Protein AF-C7ZN90-F1 (afdb_monomer)

pLDDT: mean 80.53, std 18.6, range [27.5, 98.12]

Mean predicted aligned error: 10.36 Å

InterPro domains:
  IPR024079 Metallopeptidase, catalytic domain superfamily [G3DSA:3.40.390.10] (200-373)

Radius of gyration: 27.81 Å; Cα contacts (8 Å, |Δi|>4): 681; chains: 1; bounding box: 118×48×64 Å

Solvent-accessible surface area (backbone atoms only — not comparable to full-atom values): 22824 Å² total; per-residue (Å²): 133,88,84,87,86,90,85,80,88,86,88,82,91,78,92,75,91,74,78,86,76,74,75,81,78,73,70,76,81,73,76,74,81,70,88,58,67,72,41,42,71,39,78,65,30,61,94,41,42,73,58,52,51,50,25,52,54,47,35,44,52,22,38,49,38,29,51,58,53,52,58,55,46,27,41,46,50,56,54,86,66,63,52,66,60,26,52,52,36,32,48,52,29,34,39,33,29,37,29,30,33,46,52,64,61,59,86,40,70,59,52,68,82,44,83,68,42,31,60,56,44,50,28,46,52,48,49,38,41,41,71,70,58,46,82,82,62,90,76,49,30,54,100,57,77,31,33,40,35,44,56,67,86,68,58,41,80,38,50,28,82,32,69,23,85,86,47,74,93,67,84,44,30,38,61,76,40,78,80,36,46,54,97,91,42,71,43,45,21,28,34,37,45,97,88,39,78,49,75,32,80,57,85,79,65,74,86,52,79,56,46,97,90,25,49,57,50,61,40,47,75,68,27,33,37,40,45,16,65,69,44,71,54,58,75,64,19,64,74,48,40,74,84,72,64,73,84,87,56,71,72,42,53,62,59,77,33,64,74,12,46,31,44,46,50,36,24,38,46,36,31,53,44,38,34,47,66,63,72,48,100,83,45,53,57,29,38,80,36,66,16,26,40,91,84,34,22,42,32,30,28,36,90,86,65,54,76,48,75,32,93,59,88,74,52,71,69,60,24,63,77,66,52,41,41,81,31,61,34,56,55,56,70,26,27,29,22,25,7,65,28,31,68,42,86,80,20,44,76,67,13,16,38,88,42,23,72,26,21,24,44,29,55,31,54,48,22,52,46,44,54,52,58,87,35,31,47,62,81,43,31,30,35,62,53,84,78,61,87,63,72,53,72,66,77,77,66,77,65,67,88,73,133

Sequence (403 aa):
MRPQGLAGLIAGLLTGLGHAEDPPTTTPTQTPPPDLGIWKLDVSCAPYYTDIERAYGDVSKMVAKTVKDLEIVLEKRPGKKPIKNQKTWDRIGRAMGPMFGFVPDPNKVETFQDNYWKDLWYVYDRMNRAFQGDQTLKVGYGSRQPTILCSDDRWEWKDIDAEDPLLPGTGKKLKDRPESTSQGVQWAGAYYWDGRLWWRSGPRNIPSACTPDTMGYTKTNLDMIQLCDEILKDGKAMKGSAVLASGSLIGQKLDQWSHTLPNILFHEFSHWFGADGRGLATNRHILDQNAVDKDGRWLYRDASGTYSSHKHLLSKAERDNQGLTRVTTYKFNNILNLATNFNSKKAAQRAGPDKCLFNADSYNVFGTMMYLDDYDWSTGKAESIEKHNKPPAVPTSTATKIP

Structure (mmCIF, N/CA/C/O backbone):
data_AF-C7ZN90-F1
#
_entry.id   AF-C7ZN90-F1
#
loop_
_atom_site.group_PDB
_atom_site.id
_atom_site.type_symbol
_atom_site.label_atom_id
_atom_site.label_alt_id
_atom_site.label_comp_id
_atom_site.label_asym_id
_atom_site.label_entity_id
_atom_site.label_seq_id
_atom_site.pdbx_PDB_ins_code
_atom_site.Cartn_x
_atom_site.Cartn_y
_atom_site.Cartn_z
_atom_site.occupancy
_atom_site.B_iso_or_equiv
_atom_site.auth_seq_id
_atom_site.auth_comp_id
_atom_site.auth_asym_id
_atom_site.auth_atom_id
_atom_site.pdbx_PDB_model_num
ATOM 1 N N . MET A 1 1 ? 82.773 -7.674 29.051 1.00 36.00 1 MET A N 1
ATOM 2 C CA . MET A 1 1 ? 83.848 -7.706 28.036 1.00 36.00 1 MET A CA 1
ATOM 3 C C . MET A 1 1 ? 83.232 -8.119 26.702 1.00 36.00 1 MET A C 1
ATOM 5 O O . MET A 1 1 ? 82.585 -9.153 26.662 1.00 36.00 1 MET A O 1
ATOM 9 N N . ARG A 1 2 ? 83.357 -7.291 25.652 1.00 35.38 2 ARG A N 1
ATOM 10 C CA . ARG A 1 2 ? 83.260 -7.732 24.237 1.00 35.38 2 ARG A CA 1
ATOM 11 C C . ARG A 1 2 ? 84.525 -8.552 23.908 1.00 35.38 2 ARG A C 1
ATOM 13 O O . ARG A 1 2 ? 85.531 -8.285 24.569 1.00 35.38 2 ARG A O 1
ATOM 20 N N . PRO A 1 3 ? 84.494 -9.546 22.995 1.00 40.16 3 PRO A N 1
ATOM 21 C CA . PRO A 1 3 ? 84.435 -9.374 21.519 1.00 40.16 3 PRO A CA 1
ATOM 22 C C . PRO A 1 3 ? 83.394 -10.319 20.855 1.00 40.16 3 PRO A C 1
ATOM 24 O O . PRO A 1 3 ? 82.924 -11.241 21.506 1.00 40.16 3 PRO A O 1
ATOM 27 N N . GLN A 1 4 ? 82.786 -10.079 19.681 1.00 33.56 4 GLN A N 1
ATOM 28 C CA . GLN A 1 4 ? 83.239 -9.780 18.300 1.00 33.56 4 GLN A CA 1
ATOM 29 C C . GLN A 1 4 ? 83.879 -10.952 17.520 1.00 33.56 4 GLN A C 1
ATOM 31 O O . GLN A 1 4 ? 84.861 -11.522 17.974 1.00 33.56 4 GLN A O 1
ATOM 36 N N . GLY A 1 5 ? 83.370 -11.173 16.291 1.00 29.70 5 GLY A N 1
ATOM 37 C CA . GLY A 1 5 ? 84.050 -11.831 15.153 1.00 29.70 5 GLY A CA 1
ATOM 38 C C . GLY A 1 5 ? 83.570 -13.265 14.865 1.00 29.70 5 GLY A C 1
ATOM 39 O O . GLY A 1 5 ? 83.873 -14.137 15.660 1.00 29.70 5 GLY A O 1
ATOM 40 N N . LEU A 1 6 ? 82.729 -13.612 13.877 1.00 31.16 6 LEU A N 1
ATOM 41 C CA . LEU A 1 6 ? 82.661 -13.333 12.426 1.00 31.16 6 LEU A CA 1
ATOM 42 C C . LEU A 1 6 ? 83.537 -14.271 11.565 1.00 31.16 6 LEU A C 1
ATOM 44 O O . LEU A 1 6 ? 84.743 -14.092 11.474 1.00 31.16 6 LEU A O 1
ATOM 48 N N . ALA A 1 7 ? 82.878 -15.228 10.902 1.00 31.39 7 ALA A N 1
ATOM 49 C CA . ALA A 1 7 ? 83.253 -15.923 9.660 1.00 31.39 7 ALA A CA 1
ATOM 50 C C . ALA A 1 7 ? 81.981 -16.674 9.200 1.00 31.39 7 ALA A C 1
ATOM 52 O O . ALA A 1 7 ? 81.296 -17.245 10.038 1.00 31.39 7 ALA A O 1
ATOM 53 N N . GLY A 1 8 ? 81.515 -16.707 7.956 1.00 30.80 8 GLY A N 1
ATOM 54 C CA . GLY A 1 8 ? 82.034 -16.286 6.662 1.00 30.80 8 GLY A CA 1
ATOM 55 C C . GLY A 1 8 ? 81.419 -17.232 5.616 1.00 30.80 8 GLY A C 1
ATOM 56 O O . GLY A 1 8 ? 81.674 -18.425 5.681 1.00 30.80 8 GLY A O 1
ATOM 57 N N . LEU A 1 9 ? 80.558 -16.675 4.752 1.00 29.94 9 LEU A N 1
ATOM 58 C CA . LEU A 1 9 ? 80.056 -17.106 3.428 1.00 29.94 9 LEU A CA 1
ATOM 59 C C . LEU A 1 9 ? 80.191 -18.573 2.952 1.00 29.94 9 LEU A C 1
ATOM 61 O O . LEU A 1 9 ? 81.286 -19.114 2.913 1.00 29.94 9 LEU A O 1
ATOM 65 N N . ILE A 1 10 ? 79.123 -19.080 2.312 1.00 34.66 10 ILE A N 1
ATOM 66 C CA . ILE A 1 10 ? 79.091 -19.348 0.854 1.00 34.66 10 ILE A CA 1
ATOM 67 C C . ILE A 1 10 ? 77.640 -19.286 0.346 1.00 34.66 10 ILE A C 1
ATOM 69 O O . ILE A 1 10 ? 76.710 -19.796 0.966 1.00 34.66 10 ILE A O 1
ATOM 73 N N . ALA A 1 11 ? 77.488 -18.611 -0.792 1.00 32.16 11 ALA A N 1
ATOM 74 C CA . ALA A 1 11 ? 76.262 -18.392 -1.539 1.00 32.16 11 ALA A CA 1
ATOM 75 C C . ALA A 1 11 ? 75.914 -19.588 -2.440 1.00 32.16 11 ALA A C 1
ATOM 77 O O . ALA A 1 11 ? 76.797 -20.221 -3.015 1.00 32.16 11 ALA A O 1
ATOM 78 N N . GLY A 1 12 ? 74.616 -19.811 -2.637 1.00 29.66 12 GLY A N 1
ATOM 79 C CA . GLY A 1 12 ? 74.062 -20.609 -3.726 1.00 29.66 12 GLY A CA 1
ATOM 80 C C . GLY A 1 12 ? 72.816 -19.915 -4.265 1.00 29.66 12 GLY A C 1
ATOM 81 O O . GLY A 1 12 ? 71.725 -20.110 -3.741 1.00 29.66 12 GLY A O 1
ATOM 82 N N . LEU A 1 13 ? 73.000 -19.063 -5.277 1.00 31.91 13 LEU A N 1
ATOM 83 C CA . LEU A 1 13 ? 71.918 -18.544 -6.114 1.00 31.91 13 LEU A CA 1
ATOM 84 C C . LEU A 1 13 ? 71.396 -19.679 -7.007 1.00 31.91 13 LEU A C 1
ATOM 86 O O . LEU A 1 13 ? 72.160 -20.234 -7.793 1.00 31.91 13 LEU A O 1
ATOM 90 N N . LEU A 1 14 ? 70.091 -19.939 -6.962 1.00 34.22 14 LEU A N 1
ATOM 91 C CA . LEU A 1 14 ? 69.344 -20.537 -8.068 1.00 34.22 14 LEU A CA 1
ATOM 92 C C . LEU A 1 14 ? 68.066 -19.721 -8.256 1.00 34.22 14 LEU A C 1
ATOM 94 O O . LEU A 1 14 ? 67.132 -19.769 -7.461 1.00 34.22 14 LEU A O 1
ATOM 98 N N . THR A 1 15 ? 68.078 -18.914 -9.310 1.00 36.44 15 THR A N 1
ATOM 99 C CA . THR A 1 15 ? 66.936 -18.181 -9.848 1.00 36.44 15 THR A CA 1
ATOM 100 C C . THR A 1 15 ? 65.955 -19.160 -10.485 1.00 36.44 15 THR A C 1
ATOM 102 O O . THR A 1 15 ? 66.237 -19.711 -11.547 1.00 36.44 15 THR A O 1
ATOM 105 N N . GLY A 1 16 ? 64.797 -19.344 -9.853 1.00 32.34 16 GLY A N 1
ATOM 106 C CA . GLY A 1 16 ? 63.608 -19.935 -10.459 1.00 32.34 16 GLY A CA 1
ATOM 107 C C . GLY A 1 16 ? 62.491 -18.898 -10.484 1.00 32.34 16 GLY A C 1
ATOM 108 O O . GLY A 1 16 ? 61.897 -18.602 -9.454 1.00 32.34 16 GLY A O 1
ATOM 109 N N . LEU A 1 17 ? 62.241 -18.320 -11.659 1.00 40.56 17 LEU A N 1
ATOM 110 C CA . LEU A 1 17 ? 61.037 -17.547 -11.955 1.00 40.56 17 LEU A CA 1
ATOM 111 C C . LEU A 1 17 ? 59.835 -18.500 -11.929 1.00 40.56 17 LEU A C 1
ATOM 113 O O . LEU A 1 17 ? 59.775 -19.435 -12.723 1.00 40.56 17 LEU A O 1
ATOM 117 N N . GLY A 1 18 ? 58.884 -18.256 -11.033 1.00 32.00 18 GLY A N 1
ATOM 118 C CA . GLY A 1 18 ? 57.650 -19.027 -10.933 1.00 32.00 18 GLY A CA 1
ATOM 119 C C . GLY A 1 18 ? 56.660 -18.340 -10.003 1.00 32.00 18 GLY A C 1
ATOM 120 O O . GLY A 1 18 ? 56.734 -18.530 -8.800 1.00 32.00 18 GLY A O 1
ATOM 121 N N . HIS A 1 19 ? 55.822 -17.485 -10.596 1.00 35.00 19 HIS A N 1
ATOM 122 C CA . HIS A 1 19 ? 54.524 -16.976 -10.140 1.00 35.00 19 HIS A CA 1
ATOM 123 C C . HIS A 1 19 ? 54.226 -17.073 -8.636 1.00 35.00 19 HIS A C 1
ATOM 125 O O . HIS A 1 19 ? 53.877 -18.132 -8.123 1.00 35.00 19 HIS A O 1
ATOM 131 N N . ALA A 1 20 ? 54.274 -15.922 -7.959 1.00 36.34 20 ALA A N 1
ATOM 132 C CA . ALA A 1 20 ? 53.525 -15.737 -6.727 1.00 36.34 20 ALA A CA 1
ATOM 133 C C . ALA A 1 20 ? 52.040 -15.941 -7.059 1.00 36.34 20 ALA A C 1
ATOM 135 O O . ALA A 1 20 ? 51.454 -15.142 -7.788 1.00 36.34 20 ALA A O 1
ATOM 136 N N . GLU A 1 21 ? 51.464 -17.046 -6.594 1.00 36.34 21 GLU A N 1
ATOM 137 C CA . GLU A 1 21 ? 50.017 -17.187 -6.524 1.00 36.34 21 GLU A CA 1
ATOM 138 C C . GLU A 1 21 ? 49.516 -16.104 -5.571 1.00 36.34 21 GLU A C 1
ATOM 140 O O . GLU A 1 21 ? 49.847 -16.099 -4.380 1.00 36.34 21 GLU A O 1
ATOM 145 N N . ASP A 1 22 ? 48.766 -15.146 -6.115 1.00 39.12 22 ASP A N 1
ATOM 146 C CA . ASP A 1 22 ? 47.982 -14.229 -5.305 1.00 39.12 22 ASP A CA 1
ATOM 147 C C . ASP A 1 22 ? 47.128 -15.058 -4.330 1.00 39.12 22 ASP A C 1
ATOM 149 O O . ASP A 1 22 ? 46.544 -16.073 -4.735 1.00 39.12 22 ASP A O 1
ATOM 153 N N . PRO A 1 23 ? 47.039 -14.672 -3.043 1.00 38.41 23 PRO A N 1
ATOM 154 C CA . PRO A 1 23 ? 46.167 -15.359 -2.104 1.00 38.41 23 PRO A CA 1
ATOM 155 C C . PRO A 1 23 ? 44.752 -15.386 -2.692 1.00 38.41 23 PRO A C 1
ATOM 157 O O . PRO A 1 23 ? 44.311 -14.366 -3.235 1.00 38.41 23 PRO A O 1
ATOM 160 N N . PRO A 1 24 ? 44.034 -16.524 -2.609 1.00 38.84 24 PRO A N 1
ATOM 161 C CA . PRO A 1 24 ? 42.722 -16.650 -3.212 1.00 38.84 24 PRO A CA 1
ATOM 162 C C . PRO A 1 24 ? 41.865 -15.511 -2.685 1.00 38.84 24 PRO A C 1
ATOM 164 O O . PRO A 1 24 ? 41.624 -15.397 -1.481 1.00 38.84 24 PRO A O 1
ATOM 167 N N . THR A 1 25 ? 41.454 -14.636 -3.601 1.00 36.97 25 THR A N 1
ATOM 168 C CA . THR A 1 25 ? 40.464 -13.607 -3.333 1.00 36.97 25 THR A CA 1
ATOM 169 C C . THR A 1 25 ? 39.219 -14.371 -2.928 1.00 36.97 25 THR A C 1
ATOM 171 O O . THR A 1 25 ? 38.506 -14.909 -3.774 1.00 36.97 25 THR A O 1
ATOM 174 N N . THR A 1 26 ? 39.003 -14.516 -1.622 1.00 35.97 26 THR A N 1
ATOM 175 C CA . THR A 1 26 ? 37.774 -15.070 -1.079 1.00 35.97 26 THR A CA 1
ATOM 176 C C . THR A 1 26 ? 36.667 -14.198 -1.632 1.00 35.97 26 THR A C 1
ATOM 178 O O . THR A 1 26 ? 36.490 -13.055 -1.208 1.00 35.97 26 THR A O 1
ATOM 181 N N . THR A 1 27 ? 35.973 -14.712 -2.641 1.00 39.19 27 THR A N 1
ATOM 182 C CA . THR A 1 27 ? 34.691 -14.173 -3.056 1.00 39.19 27 THR A CA 1
ATOM 183 C C . THR A 1 27 ? 33.853 -14.148 -1.781 1.00 39.19 27 THR A C 1
ATOM 185 O O . THR A 1 27 ? 33.759 -15.196 -1.137 1.00 39.19 27 THR A O 1
ATOM 188 N N . PRO A 1 28 ? 33.337 -12.989 -1.332 1.00 44.12 28 PRO A N 1
ATOM 189 C CA . PRO A 1 28 ? 32.503 -12.963 -0.144 1.00 44.12 28 PRO A CA 1
ATOM 190 C C . PRO A 1 28 ? 31.374 -13.957 -0.385 1.00 44.12 28 PRO A C 1
ATOM 192 O O . PRO A 1 28 ? 30.669 -13.850 -1.390 1.00 44.12 28 PRO A O 1
ATOM 195 N N . THR A 1 29 ? 31.274 -14.969 0.479 1.00 45.94 29 THR A N 1
ATOM 196 C CA . THR A 1 29 ? 30.210 -15.968 0.448 1.00 45.94 29 THR A CA 1
ATOM 197 C C . THR A 1 29 ? 28.897 -15.198 0.461 1.00 45.94 29 THR A C 1
ATOM 199 O O . THR A 1 29 ? 28.524 -14.641 1.492 1.00 45.94 29 THR A O 1
ATOM 202 N N . GLN A 1 30 ? 28.256 -15.057 -0.701 1.00 58.78 30 GLN A N 1
ATOM 203 C CA . GLN A 1 30 ? 27.010 -14.314 -0.807 1.00 58.78 30 GLN A CA 1
ATOM 204 C C . GLN A 1 30 ? 25.996 -15.031 0.078 1.00 58.78 30 GLN A C 1
ATOM 206 O O . GLN A 1 30 ? 25.704 -16.207 -0.143 1.00 58.78 30 GLN A O 1
ATOM 211 N N . THR A 1 31 ? 25.501 -14.341 1.105 1.00 68.88 31 THR A N 1
ATOM 212 C CA . THR A 1 31 ? 24.372 -14.822 1.899 1.00 68.88 31 THR A CA 1
ATOM 213 C C . THR A 1 31 ? 23.250 -15.179 0.922 1.00 68.88 31 THR A C 1
ATOM 215 O O . THR A 1 31 ? 22.902 -14.330 0.094 1.00 68.88 31 THR A O 1
ATOM 218 N N . PRO A 1 32 ? 22.715 -16.412 0.947 1.00 81.62 32 PRO A N 1
ATOM 219 C CA . PRO A 1 32 ? 21.618 -16.771 0.061 1.00 81.62 32 PRO A CA 1
ATOM 220 C C . PRO A 1 32 ? 20.419 -15.846 0.325 1.00 81.62 32 PRO A C 1
ATOM 222 O O . PRO A 1 32 ? 20.231 -15.411 1.465 1.00 81.62 32 PRO A O 1
ATOM 225 N N . PRO A 1 33 ? 19.617 -15.517 -0.704 1.00 85.81 33 PRO A N 1
ATOM 226 C CA . PRO A 1 33 ? 18.422 -14.712 -0.502 1.00 85.81 33 PRO A CA 1
ATOM 227 C C . PRO A 1 33 ? 17.468 -15.410 0.483 1.00 85.81 33 PRO A C 1
ATOM 229 O O . PRO A 1 33 ? 17.307 -16.631 0.395 1.00 85.81 33 PRO A O 1
ATOM 232 N N . PRO A 1 34 ? 16.837 -14.664 1.407 1.00 88.75 34 PRO A N 1
ATOM 233 C CA . PRO A 1 34 ? 15.821 -15.199 2.304 1.00 88.75 34 PRO A CA 1
ATOM 234 C C . PRO A 1 34 ? 14.610 -15.710 1.517 1.00 88.75 34 PRO A C 1
ATOM 236 O O . PRO A 1 34 ? 14.278 -15.191 0.447 1.00 88.75 34 PRO A O 1
ATOM 239 N N . ASP A 1 35 ? 13.930 -16.712 2.072 1.00 88.38 35 ASP A N 1
ATOM 240 C CA . ASP A 1 35 ? 12.672 -17.217 1.527 1.00 88.38 35 ASP A CA 1
ATOM 241 C C . ASP A 1 35 ? 11.518 -16.287 1.930 1.00 88.38 35 ASP A C 1
ATOM 243 O O . ASP A 1 35 ? 11.095 -16.253 3.086 1.00 88.38 35 ASP A O 1
ATOM 247 N N . LEU A 1 36 ? 11.013 -15.517 0.964 1.00 89.19 36 LEU A N 1
ATOM 248 C CA . LEU A 1 36 ? 9.852 -14.638 1.125 1.00 89.19 36 LEU A CA 1
ATOM 249 C C . LEU A 1 36 ? 8.590 -15.252 0.496 1.00 89.19 36 LEU A C 1
ATOM 251 O O . LEU A 1 36 ? 7.720 -14.546 -0.025 1.00 89.19 36 LEU A O 1
ATOM 255 N N . GLY A 1 37 ? 8.495 -16.583 0.509 1.00 85.38 37 GLY A N 1
ATOM 256 C CA . GLY A 1 37 ? 7.376 -17.340 -0.032 1.00 85.38 37 GLY A CA 1
ATOM 257 C C . GLY A 1 37 ? 7.263 -17.172 -1.543 1.00 85.38 37 GLY A C 1
ATOM 258 O O . GLY A 1 37 ? 8.086 -17.659 -2.314 1.00 85.38 37 GLY A O 1
ATOM 259 N N . ILE A 1 38 ? 6.214 -16.483 -1.997 1.00 86.50 38 ILE A N 1
ATOM 260 C CA . ILE A 1 38 ? 5.982 -16.289 -3.436 1.00 86.50 38 ILE A CA 1
ATOM 261 C C . ILE A 1 38 ? 6.964 -15.292 -4.070 1.00 86.50 38 ILE A C 1
ATOM 263 O O . ILE A 1 38 ? 7.120 -15.292 -5.292 1.00 86.50 38 ILE A O 1
ATOM 267 N N . TRP A 1 39 ? 7.605 -14.439 -3.264 1.00 90.56 39 TRP A N 1
ATOM 268 C CA . TRP A 1 39 ? 8.455 -13.352 -3.739 1.00 90.56 39 TRP A CA 1
ATOM 269 C C . TRP A 1 39 ? 9.902 -13.800 -3.916 1.00 90.56 39 TRP A C 1
ATOM 271 O O . TRP A 1 39 ? 10.550 -14.266 -2.984 1.00 90.56 39 TRP A O 1
ATOM 281 N N . LYS A 1 40 ? 10.439 -13.571 -5.113 1.00 92.31 40 LYS A N 1
ATOM 282 C CA . LYS A 1 40 ? 11.878 -13.617 -5.377 1.00 92.31 40 LYS A CA 1
ATOM 283 C C . LYS A 1 40 ? 12.507 -12.280 -4.976 1.00 92.31 40 LYS A C 1
ATOM 285 O O . LYS A 1 40 ? 11.947 -11.227 -5.280 1.00 92.31 40 LYS A O 1
ATOM 290 N N . LEU A 1 41 ? 13.688 -12.305 -4.364 1.00 93.94 41 LEU A N 1
ATOM 291 C CA . LEU A 1 41 ? 14.550 -11.124 -4.269 1.00 93.94 41 LEU A CA 1
ATOM 292 C C . LEU A 1 41 ? 15.557 -11.138 -5.419 1.00 93.94 41 LEU A C 1
ATOM 294 O O . LEU A 1 41 ? 16.223 -12.149 -5.648 1.00 93.94 41 LEU A O 1
ATOM 298 N N . ASP A 1 42 ? 15.660 -10.035 -6.161 1.00 92.94 42 ASP A N 1
ATOM 299 C CA . ASP A 1 42 ? 16.756 -9.863 -7.117 1.00 92.94 42 ASP A CA 1
ATOM 300 C C . ASP A 1 42 ? 18.093 -9.709 -6.377 1.00 92.94 42 ASP A C 1
ATOM 302 O O . ASP A 1 42 ? 18.154 -9.235 -5.243 1.00 92.9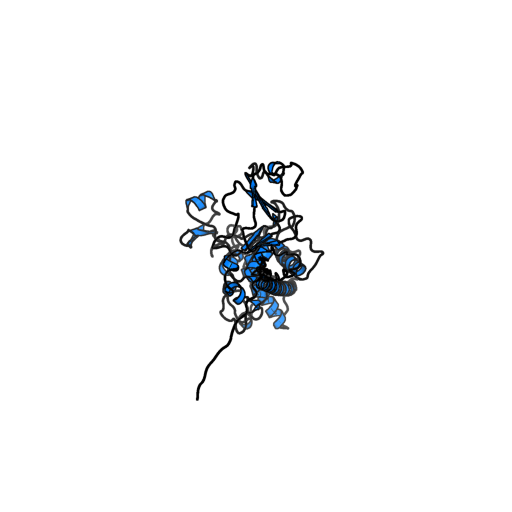4 42 ASP A O 1
ATOM 306 N N . VAL A 1 43 ? 19.188 -10.066 -7.051 1.00 90.81 43 VAL A N 1
ATOM 307 C CA . VAL A 1 43 ? 20.551 -9.943 -6.512 1.00 90.81 43 VAL A CA 1
ATOM 308 C C . VAL A 1 43 ? 20.917 -8.504 -6.122 1.00 90.81 43 VAL A C 1
ATOM 310 O O . VAL A 1 43 ? 21.735 -8.314 -5.225 1.00 90.81 43 VAL A O 1
ATOM 313 N N . SER A 1 44 ? 20.282 -7.484 -6.718 1.00 90.44 44 SER A N 1
ATOM 314 C CA . SER A 1 44 ? 20.430 -6.085 -6.280 1.00 90.44 44 SER A CA 1
ATOM 315 C C . SER A 1 44 ? 20.032 -5.859 -4.820 1.00 90.44 44 SER A C 1
ATOM 317 O O . SER A 1 44 ? 20.508 -4.917 -4.195 1.00 90.44 44 SER A O 1
ATOM 319 N N . CYS A 1 45 ? 19.200 -6.729 -4.247 1.00 91.81 45 CYS A N 1
ATOM 320 C CA . CYS A 1 45 ? 18.780 -6.652 -2.855 1.00 91.81 45 CYS A CA 1
ATOM 321 C C . CYS A 1 45 ? 19.763 -7.301 -1.871 1.00 91.81 45 CYS A C 1
ATOM 323 O O . CYS A 1 45 ? 19.524 -7.222 -0.669 1.00 91.81 45 CYS A O 1
ATOM 325 N N . ALA A 1 46 ? 20.861 -7.916 -2.334 1.00 91.69 46 ALA A N 1
ATOM 326 C CA . ALA A 1 46 ? 21.800 -8.645 -1.476 1.00 91.69 46 ALA A CA 1
ATOM 327 C C . ALA A 1 46 ? 22.318 -7.856 -0.255 1.00 91.69 46 ALA A C 1
ATOM 329 O O . ALA A 1 46 ? 22.356 -8.434 0.833 1.00 91.69 46 ALA A O 1
ATOM 330 N N . PRO A 1 47 ? 22.641 -6.550 -0.357 1.00 89.75 47 PRO A N 1
ATOM 331 C CA . PRO A 1 47 ? 23.047 -5.759 0.809 1.00 89.75 47 PRO A CA 1
ATOM 332 C C . PRO A 1 47 ? 21.945 -5.580 1.866 1.00 89.75 47 PRO A C 1
ATOM 334 O O . PRO A 1 47 ? 22.245 -5.236 3.006 1.00 89.75 47 PRO A O 1
ATOM 337 N N . TYR A 1 48 ? 20.684 -5.810 1.496 1.00 89.69 48 TYR A N 1
ATOM 338 C CA . TYR A 1 48 ? 19.492 -5.481 2.279 1.00 89.69 48 TYR A CA 1
ATOM 339 C C . TYR A 1 48 ? 18.668 -6.710 2.678 1.00 89.69 48 TYR A C 1
ATOM 341 O O . TYR A 1 48 ? 17.595 -6.555 3.255 1.00 89.69 48 TYR A O 1
ATOM 349 N N . TYR A 1 49 ? 19.132 -7.932 2.390 1.00 90.94 49 TYR A N 1
ATOM 350 C CA . TYR A 1 49 ? 18.370 -9.165 2.630 1.00 90.94 49 TYR A CA 1
ATOM 351 C C . TYR A 1 49 ? 17.818 -9.275 4.055 1.00 90.94 49 TYR A C 1
ATOM 353 O O . TYR A 1 49 ? 16.622 -9.496 4.217 1.00 90.94 49 TYR A O 1
ATOM 361 N N . THR A 1 50 ? 18.646 -9.043 5.076 1.00 89.06 50 THR A N 1
ATOM 362 C CA . THR A 1 50 ? 18.219 -9.100 6.485 1.00 89.06 50 THR A CA 1
ATOM 363 C C . THR A 1 50 ? 17.133 -8.073 6.810 1.00 89.06 50 THR A C 1
ATOM 365 O O . THR A 1 50 ? 16.207 -8.350 7.575 1.00 89.06 50 THR A O 1
ATOM 368 N N . ASP A 1 51 ? 17.241 -6.871 6.244 1.00 89.19 51 ASP A N 1
ATOM 369 C CA . ASP A 1 51 ? 16.288 -5.794 6.497 1.00 89.19 51 ASP A CA 1
ATOM 370 C C . ASP A 1 51 ? 14.959 -6.058 5.787 1.00 89.19 51 ASP A C 1
ATOM 372 O O . ASP A 1 51 ? 13.896 -5.917 6.392 1.00 89.19 51 ASP A O 1
ATOM 376 N N . ILE A 1 52 ? 15.008 -6.524 4.538 1.00 92.31 52 ILE A N 1
ATOM 377 C CA . ILE A 1 52 ? 13.819 -6.891 3.767 1.00 92.31 52 ILE A CA 1
ATOM 378 C C . ILE A 1 52 ? 13.119 -8.101 4.392 1.00 92.31 52 ILE A C 1
ATOM 380 O O . ILE A 1 52 ? 11.900 -8.073 4.535 1.00 92.31 52 ILE A O 1
ATOM 384 N N . GLU A 1 53 ? 13.855 -9.129 4.825 1.00 92.81 53 GLU A N 1
ATOM 385 C CA . GLU A 1 53 ? 13.293 -10.294 5.523 1.00 92.81 53 GLU A CA 1
ATOM 386 C C . GLU A 1 53 ? 12.566 -9.879 6.804 1.00 92.81 53 GLU A C 1
ATOM 388 O O . GLU A 1 53 ? 11.417 -10.266 7.038 1.00 92.81 53 GLU A O 1
ATOM 393 N N . ARG A 1 54 ? 13.196 -9.023 7.617 1.00 91.62 54 ARG A N 1
ATOM 394 C CA . ARG A 1 54 ? 12.558 -8.489 8.823 1.00 91.62 54 ARG A CA 1
ATOM 395 C C . ARG A 1 54 ? 11.314 -7.678 8.482 1.00 91.62 54 ARG A C 1
ATOM 397 O O . ARG A 1 54 ? 10.284 -7.865 9.124 1.00 91.62 54 ARG A O 1
ATOM 404 N N . ALA A 1 55 ? 11.402 -6.784 7.501 1.00 93.19 55 ALA A N 1
ATOM 405 C CA . ALA A 1 55 ? 10.284 -5.938 7.119 1.00 93.19 55 ALA A CA 1
ATOM 406 C C . ALA A 1 55 ? 9.112 -6.763 6.576 1.00 93.19 55 ALA A C 1
ATOM 408 O O . ALA A 1 55 ? 7.973 -6.534 6.970 1.00 93.19 55 ALA A O 1
ATOM 409 N N . TYR A 1 56 ? 9.392 -7.781 5.765 1.00 94.69 56 TYR A N 1
ATOM 410 C CA . TYR A 1 56 ? 8.409 -8.758 5.313 1.00 94.69 56 TYR A CA 1
ATOM 411 C C . TYR A 1 56 ? 7.746 -9.487 6.491 1.00 94.69 56 TYR A C 1
ATOM 413 O O . TYR A 1 56 ? 6.519 -9.569 6.563 1.00 94.69 56 TYR A O 1
ATOM 421 N N . GLY A 1 57 ? 8.538 -9.954 7.463 1.00 94.69 57 GLY A N 1
ATOM 422 C CA . GLY A 1 57 ? 8.029 -10.585 8.682 1.00 94.69 57 GLY A CA 1
ATOM 423 C C . GLY A 1 57 ? 7.147 -9.656 9.526 1.00 94.69 57 GLY A C 1
ATOM 424 O O . GLY A 1 57 ? 6.126 -10.085 10.064 1.00 94.69 57 GLY A O 1
ATOM 425 N N . ASP A 1 58 ? 7.496 -8.375 9.619 1.00 95.38 58 ASP A N 1
ATOM 426 C CA . ASP A 1 58 ? 6.691 -7.368 10.313 1.00 95.38 58 ASP A CA 1
ATOM 427 C C . ASP A 1 58 ? 5.368 -7.097 9.584 1.00 95.38 58 ASP A C 1
ATOM 429 O O . ASP A 1 58 ? 4.312 -7.070 10.221 1.00 95.38 58 ASP A O 1
ATOM 433 N N . VAL A 1 59 ? 5.390 -6.989 8.251 1.00 96.56 59 VAL A N 1
ATOM 434 C CA . VAL A 1 59 ? 4.168 -6.869 7.441 1.00 96.56 59 VAL A CA 1
ATOM 435 C C . VAL A 1 59 ? 3.271 -8.090 7.605 1.00 96.56 59 VAL A C 1
ATOM 437 O O . VAL A 1 59 ? 2.067 -7.937 7.815 1.00 96.56 59 VAL A O 1
ATOM 440 N N . SER A 1 60 ? 3.848 -9.292 7.607 1.00 96.69 60 SER A N 1
ATOM 441 C CA . SER A 1 60 ? 3.115 -10.535 7.850 1.00 96.69 60 SER A CA 1
ATOM 442 C C . SER A 1 60 ? 2.368 -10.517 9.187 1.00 96.69 60 SER A C 1
ATOM 444 O O . SER A 1 60 ? 1.170 -10.803 9.232 1.00 96.69 60 SER A O 1
ATOM 446 N N . LYS A 1 61 ? 3.014 -10.070 10.274 1.00 96.69 61 LYS A N 1
ATOM 447 C CA . LYS A 1 61 ? 2.359 -9.928 11.586 1.00 96.69 61 LYS A CA 1
ATOM 448 C C . LYS A 1 61 ? 1.221 -8.907 11.564 1.00 96.69 61 LYS A C 1
ATOM 450 O O . LYS A 1 61 ? 0.154 -9.180 12.119 1.00 96.69 61 LYS A O 1
ATOM 455 N N . MET A 1 62 ? 1.432 -7.747 10.936 1.00 97.81 62 MET A N 1
ATOM 456 C CA . MET A 1 62 ? 0.402 -6.708 10.834 1.00 97.81 62 MET A CA 1
ATOM 457 C C . MET A 1 62 ? -0.814 -7.205 10.041 1.00 97.81 62 MET A C 1
ATOM 459 O O . MET A 1 62 ? -1.950 -7.047 10.491 1.00 97.81 62 MET A O 1
ATOM 463 N N . VAL A 1 63 ? -0.594 -7.876 8.908 1.00 98.12 63 VAL A N 1
ATOM 464 C CA . VAL A 1 63 ? -1.664 -8.472 8.094 1.00 98.12 63 VAL A CA 1
ATOM 465 C C . VAL A 1 63 ? -2.399 -9.574 8.856 1.00 98.12 63 VAL A C 1
ATOM 467 O O . VAL A 1 63 ? -3.627 -9.542 8.925 1.00 98.12 63 VAL A O 1
ATOM 470 N N . ALA A 1 64 ? -1.685 -10.506 9.491 1.00 97.44 64 ALA A N 1
ATOM 471 C CA . ALA A 1 64 ? -2.302 -11.595 10.246 1.00 97.44 64 ALA A CA 1
ATOM 472 C C . ALA A 1 64 ? -3.169 -11.078 11.404 1.00 97.44 64 ALA A C 1
ATOM 474 O O . ALA A 1 64 ? -4.254 -11.604 11.661 1.00 97.44 64 ALA A O 1
ATOM 475 N N . LYS A 1 65 ? -2.717 -10.026 12.099 1.00 97.06 65 LYS A N 1
ATOM 476 C CA . LYS A 1 65 ? -3.516 -9.363 13.134 1.00 97.06 65 LYS A CA 1
ATOM 477 C C . LYS A 1 65 ? -4.741 -8.665 12.547 1.00 97.06 65 LYS A C 1
ATOM 479 O O . LYS A 1 65 ? -5.827 -8.779 13.104 1.00 97.06 65 LYS A O 1
ATOM 484 N N . THR A 1 66 ? -4.578 -7.996 11.410 1.00 97.94 66 THR A N 1
ATOM 485 C CA . THR A 1 66 ? -5.672 -7.307 10.717 1.00 97.94 66 THR A CA 1
ATOM 486 C C . THR A 1 66 ? -6.772 -8.267 10.288 1.00 97.94 66 THR A C 1
ATOM 488 O O . THR A 1 66 ? -7.938 -7.988 10.530 1.00 97.94 66 THR A O 1
ATOM 491 N N . VAL A 1 67 ? -6.416 -9.417 9.712 1.00 96.94 67 VAL A N 1
ATOM 492 C CA . VAL A 1 67 ? -7.379 -10.460 9.328 1.00 96.94 67 VAL A CA 1
ATOM 493 C C . VAL A 1 67 ? -8.184 -10.934 10.539 1.00 96.94 67 VAL A C 1
ATOM 495 O O . VAL A 1 67 ? -9.410 -10.900 10.496 1.00 96.94 67 VAL A O 1
ATOM 498 N N . LYS A 1 68 ? -7.511 -11.268 11.649 1.00 96.12 68 LYS A N 1
ATOM 499 C CA . LYS A 1 68 ? -8.178 -11.674 12.900 1.00 96.12 68 LYS A CA 1
ATOM 500 C C . LYS A 1 68 ? -9.111 -10.592 13.447 1.00 96.12 68 LYS A C 1
ATOM 502 O O . LYS A 1 68 ? -10.194 -10.895 13.932 1.00 96.12 68 LYS A O 1
ATOM 507 N N . ASP A 1 69 ? -8.694 -9.330 13.389 1.00 96.06 69 ASP A N 1
ATOM 508 C CA . ASP A 1 69 ? -9.520 -8.210 13.840 1.00 96.06 69 ASP A CA 1
ATOM 509 C C . ASP A 1 69 ? -10.738 -8.003 12.931 1.00 96.06 69 ASP A C 1
ATOM 511 O O . ASP A 1 69 ? -11.839 -7.770 13.425 1.00 96.06 69 ASP A O 1
ATOM 515 N N . LEU A 1 70 ? -10.574 -8.126 11.612 1.00 94.88 70 LEU A N 1
ATOM 516 C CA . LEU A 1 70 ? -11.685 -8.024 10.669 1.00 94.88 70 LEU A CA 1
ATOM 517 C C . LEU A 1 70 ? -12.716 -9.135 10.893 1.00 94.88 70 LEU A C 1
ATOM 519 O O . LEU A 1 70 ? -13.906 -8.841 10.884 1.00 94.88 70 LEU A O 1
ATOM 523 N N . GLU A 1 71 ? -12.293 -10.365 11.195 1.00 93.31 71 GLU A N 1
ATOM 524 C CA . GLU A 1 71 ? -13.205 -11.461 11.562 1.00 93.31 71 GLU A CA 1
ATOM 525 C C . GLU A 1 71 ? -14.089 -11.116 12.775 1.00 93.31 71 GLU A C 1
ATOM 527 O O . GLU A 1 71 ? -15.272 -11.450 12.792 1.00 93.31 71 GLU A O 1
ATOM 532 N N . ILE A 1 72 ? -13.562 -10.380 13.763 1.00 93.50 72 ILE A N 1
ATOM 533 C CA . ILE A 1 72 ? -14.330 -9.954 14.947 1.00 93.50 72 ILE A CA 1
ATOM 534 C C . ILE A 1 72 ? -15.471 -9.004 14.572 1.00 93.50 72 ILE A C 1
ATOM 536 O O . ILE A 1 72 ? -16.541 -9.067 15.178 1.00 93.50 72 ILE A O 1
ATOM 540 N N . VAL A 1 73 ? -15.240 -8.088 13.629 1.00 91.50 73 VAL A N 1
ATOM 541 C CA . VAL A 1 73 ? -16.226 -7.059 13.256 1.00 91.50 73 VAL A CA 1
ATOM 542 C C . VAL A 1 73 ? -17.196 -7.483 12.160 1.00 91.50 73 VAL A C 1
ATOM 544 O O . VAL A 1 73 ? -18.136 -6.742 11.880 1.00 91.50 73 VAL A O 1
ATOM 547 N N . LEU A 1 74 ? -17.019 -8.674 11.588 1.00 87.94 74 LEU A N 1
ATOM 548 C CA . LEU A 1 74 ? -18.068 -9.316 10.794 1.00 87.94 74 LEU A CA 1
ATOM 549 C C . LEU A 1 74 ? -19.197 -9.821 11.667 1.00 87.94 74 LEU A C 1
ATOM 551 O O . LEU A 1 74 ? -20.361 -9.788 11.279 1.00 87.94 74 LEU A O 1
ATOM 555 N N . GLU A 1 75 ? -18.850 -10.302 12.855 1.00 89.00 75 GLU A N 1
ATOM 556 C CA . GLU A 1 75 ? -19.846 -10.687 13.826 1.00 89.00 75 GLU A CA 1
ATOM 557 C C . GLU A 1 75 ? -20.584 -9.455 14.335 1.00 89.00 75 GLU A C 1
ATOM 559 O O . GLU A 1 75 ? -20.059 -8.334 14.422 1.00 89.00 75 GLU A O 1
ATOM 564 N N . LYS A 1 76 ? -21.829 -9.687 14.743 1.00 87.62 76 LYS A N 1
ATOM 565 C CA . LYS A 1 76 ? -22.633 -8.647 15.368 1.00 87.62 76 LYS A CA 1
ATOM 566 C C . LYS A 1 76 ? -21.896 -8.077 16.578 1.00 87.62 76 LYS A C 1
ATOM 568 O O . LYS A 1 76 ? -21.384 -8.823 17.417 1.00 87.62 76 LYS A O 1
ATOM 573 N N . ARG A 1 77 ? -21.949 -6.749 16.730 1.00 90.38 77 ARG A N 1
ATOM 574 C CA . ARG A 1 77 ? -21.374 -6.053 17.884 1.00 90.38 77 ARG A CA 1
ATOM 575 C C . ARG A 1 77 ? -21.800 -6.721 19.197 1.00 90.38 77 ARG A C 1
ATOM 577 O O . ARG A 1 77 ? -23.000 -6.764 19.499 1.00 90.38 77 ARG A O 1
ATOM 584 N N . PRO A 1 78 ? -20.842 -7.167 20.029 1.00 88.50 78 PRO A N 1
ATOM 585 C CA . PRO A 1 78 ? -21.157 -7.758 21.317 1.00 88.50 78 PRO A CA 1
ATOM 586 C C . PRO A 1 78 ? -21.969 -6.814 22.212 1.00 88.50 78 PRO A C 1
ATOM 588 O O . PRO A 1 78 ? -21.801 -5.584 22.216 1.00 88.50 78 PRO A O 1
ATOM 591 N N . GLY A 1 79 ? -22.844 -7.409 23.027 1.00 82.31 79 GLY A N 1
ATOM 592 C CA . GLY A 1 79 ? -23.566 -6.701 24.081 1.00 82.31 79 GLY A CA 1
ATOM 593 C C . GLY A 1 79 ? -22.622 -6.078 25.120 1.00 82.31 79 GLY A C 1
ATOM 594 O O . GLY A 1 79 ? -21.403 -6.188 25.043 1.00 82.31 79 GLY A O 1
ATOM 595 N N . LYS A 1 80 ? -23.174 -5.419 26.145 1.00 75.75 80 LYS A N 1
ATOM 596 C CA . LYS A 1 80 ? -22.376 -4.718 27.179 1.00 75.75 80 LYS A CA 1
ATOM 597 C C . LYS A 1 80 ? -21.447 -5.630 28.001 1.00 75.75 80 LYS A C 1
ATOM 599 O O . LYS A 1 80 ? -20.636 -5.127 28.772 1.00 75.75 80 LYS A O 1
ATOM 604 N N . LYS A 1 81 ? -21.577 -6.956 27.888 1.00 74.12 81 LYS A N 1
ATOM 605 C CA . LYS A 1 81 ? -20.727 -7.941 28.563 1.00 74.12 81 LYS A CA 1
ATOM 606 C C . LYS A 1 81 ? -20.358 -9.077 27.593 1.00 74.12 81 LYS A C 1
A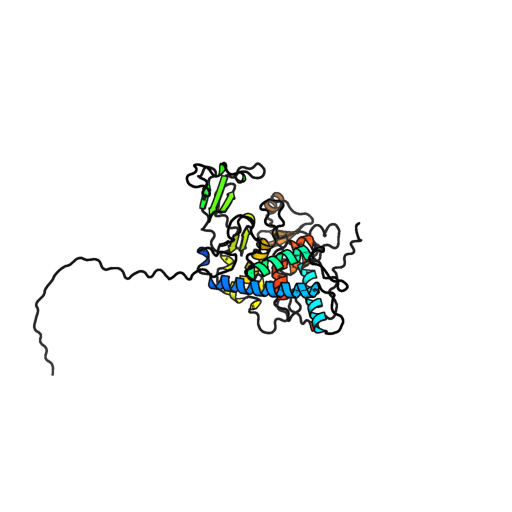TOM 608 O O . LYS A 1 81 ? -21.255 -9.545 26.896 1.00 74.12 81 LYS A O 1
ATOM 613 N N . PRO A 1 82 ? -19.097 -9.551 27.595 1.00 76.75 82 PRO A N 1
ATOM 614 C CA . PRO A 1 82 ? -17.941 -8.955 28.272 1.00 76.75 82 PRO A CA 1
ATOM 615 C C . PRO A 1 82 ? -17.516 -7.632 27.607 1.00 76.75 82 PRO A C 1
ATOM 617 O O . PRO A 1 82 ? -17.437 -7.534 26.385 1.00 76.75 82 PRO A O 1
ATOM 620 N N . ILE A 1 83 ? -17.211 -6.615 28.426 1.00 79.56 83 ILE A N 1
ATOM 621 C CA . ILE A 1 83 ? -16.857 -5.255 27.963 1.00 79.56 83 ILE A CA 1
ATOM 622 C C . ILE A 1 83 ? -15.652 -5.283 27.013 1.00 79.56 83 ILE A C 1
ATOM 624 O O . ILE A 1 83 ? -15.612 -4.514 26.059 1.00 79.56 83 ILE A O 1
ATOM 628 N N . LYS A 1 84 ? -14.693 -6.190 27.244 1.00 85.19 84 LYS A N 1
ATOM 629 C CA . LYS A 1 84 ? -13.499 -6.347 26.403 1.00 85.19 84 LYS A CA 1
ATOM 630 C C . LYS A 1 84 ? -13.863 -6.597 24.936 1.00 85.19 84 LYS A C 1
ATOM 632 O O . LYS A 1 84 ? -13.390 -5.868 24.078 1.00 85.19 84 LYS A O 1
ATOM 637 N N . ASN A 1 85 ? -14.759 -7.547 24.660 1.00 86.75 85 ASN A N 1
ATOM 638 C CA . ASN A 1 85 ? -15.147 -7.889 23.287 1.00 86.75 85 ASN A CA 1
ATOM 639 C C . ASN A 1 85 ? -15.858 -6.716 22.604 1.00 86.75 85 ASN A C 1
ATOM 641 O O . ASN A 1 85 ? -15.603 -6.425 21.441 1.00 86.75 85 ASN A O 1
ATOM 645 N N . GLN A 1 86 ? -16.708 -6.006 23.350 1.00 88.56 86 GLN A N 1
ATOM 646 C CA . GLN A 1 86 ? -17.369 -4.803 22.856 1.00 88.56 86 GLN A CA 1
ATOM 647 C C . GLN A 1 86 ? -16.365 -3.686 22.531 1.00 88.56 86 GLN A C 1
ATOM 649 O O . GLN A 1 86 ? -16.456 -3.089 21.466 1.00 88.56 86 GLN A O 1
ATOM 654 N N . LYS A 1 87 ? -15.390 -3.430 23.412 1.00 90.19 87 LYS A N 1
ATOM 655 C CA . LYS A 1 87 ? -14.338 -2.425 23.193 1.00 90.19 87 LYS A CA 1
ATOM 656 C C . LYS A 1 87 ? -13.450 -2.765 22.001 1.00 90.19 87 LYS A C 1
ATOM 658 O O . LYS A 1 87 ? -13.124 -1.869 21.231 1.00 90.19 87 LYS A O 1
ATOM 663 N N . THR A 1 88 ? -13.083 -4.036 21.837 1.00 92.44 88 THR A N 1
ATOM 664 C CA . THR A 1 88 ? -12.320 -4.501 20.673 1.00 92.44 88 THR A CA 1
ATOM 665 C C . THR A 1 88 ? -13.102 -4.254 19.387 1.00 92.44 88 THR A C 1
ATOM 667 O O . THR A 1 88 ? -12.572 -3.609 18.486 1.00 92.44 88 THR A O 1
ATOM 670 N N . TRP A 1 89 ? -14.370 -4.675 19.336 1.00 93.88 89 TRP A N 1
ATOM 671 C CA . TRP A 1 89 ? -15.250 -4.430 18.191 1.00 93.88 89 TRP A CA 1
ATOM 672 C C . TRP A 1 89 ? -15.369 -2.929 17.885 1.00 93.88 89 TRP A C 1
ATOM 674 O O . TRP A 1 89 ? -15.180 -2.501 16.750 1.00 93.88 89 TRP A O 1
ATOM 684 N N . ASP A 1 90 ? -15.602 -2.107 18.914 1.00 92.62 90 ASP A N 1
ATOM 685 C CA . ASP A 1 90 ? -15.745 -0.658 18.773 1.00 92.62 90 ASP A CA 1
ATOM 686 C C . ASP A 1 90 ? -14.465 0.021 18.271 1.00 92.62 90 ASP A C 1
ATOM 688 O O . ASP A 1 90 ? -14.540 0.898 17.415 1.00 92.62 90 ASP A O 1
ATOM 692 N N . ARG A 1 91 ? -13.293 -0.375 18.780 1.00 94.75 91 ARG A N 1
ATOM 693 C CA . ARG A 1 91 ? -11.991 0.147 18.335 1.00 94.75 91 ARG A CA 1
ATOM 694 C C . ARG A 1 91 ? -11.781 -0.127 16.847 1.00 94.75 91 ARG A C 1
ATOM 696 O O . ARG A 1 91 ? -11.417 0.782 16.107 1.00 94.75 91 ARG A O 1
ATOM 703 N N . ILE A 1 92 ? -12.040 -1.360 16.413 1.00 95.25 92 ILE A N 1
ATOM 704 C CA . ILE A 1 92 ? -11.870 -1.769 15.014 1.00 95.25 92 ILE A CA 1
ATOM 705 C C . ILE A 1 92 ? -12.858 -1.002 14.129 1.00 95.25 92 ILE A C 1
ATOM 707 O O . ILE A 1 92 ? -12.446 -0.343 13.177 1.00 95.25 92 ILE A O 1
ATOM 711 N N . GLY A 1 93 ? -14.146 -0.979 14.493 1.00 93.12 93 GLY A N 1
ATOM 712 C CA . GLY A 1 93 ? -15.162 -0.234 13.748 1.00 93.12 93 GLY A CA 1
ATOM 713 C C . GLY A 1 93 ? -14.875 1.272 13.668 1.00 93.12 93 GLY A C 1
ATOM 714 O O . GLY A 1 93 ? -15.065 1.878 12.614 1.00 93.12 93 GLY A O 1
ATOM 715 N N . ARG A 1 94 ? -14.351 1.887 14.741 1.00 93.31 94 ARG A N 1
ATOM 716 C CA . ARG A 1 94 ? -13.917 3.297 14.736 1.00 93.31 94 ARG A CA 1
ATOM 717 C C . ARG A 1 94 ? -12.700 3.546 13.854 1.00 93.31 94 ARG A C 1
ATOM 719 O O . ARG A 1 94 ? -12.598 4.643 13.321 1.00 93.31 94 ARG A O 1
ATOM 726 N N . ALA A 1 95 ? -11.800 2.578 13.693 1.00 94.75 95 ALA A N 1
ATOM 727 C CA . ALA A 1 95 ? -10.660 2.679 12.782 1.00 94.75 95 ALA A CA 1
ATOM 728 C C . ALA A 1 95 ? -11.070 2.521 11.306 1.00 94.75 95 ALA A C 1
ATOM 730 O O . ALA A 1 95 ? -10.478 3.154 10.434 1.00 94.75 95 ALA A O 1
ATOM 731 N N . MET A 1 96 ? -12.114 1.739 11.012 1.00 93.81 96 MET A N 1
ATOM 732 C CA . MET A 1 96 ? -12.597 1.550 9.637 1.00 93.81 96 MET A CA 1
ATOM 733 C C . MET A 1 96 ? -13.170 2.830 9.021 1.00 93.81 96 MET A C 1
ATOM 735 O O . MET A 1 96 ? -12.870 3.142 7.871 1.00 93.81 96 MET A O 1
ATOM 739 N N . GLY A 1 97 ? -13.928 3.613 9.793 1.00 90.69 97 GLY A N 1
ATOM 740 C CA . GLY A 1 97 ? -14.515 4.877 9.337 1.00 90.69 97 GLY A CA 1
ATOM 741 C C . GLY A 1 97 ? -13.508 5.852 8.701 1.00 90.69 97 GLY A C 1
ATOM 742 O O . GLY A 1 97 ? -13.698 6.229 7.547 1.00 90.69 97 GLY A O 1
ATOM 743 N N . PRO A 1 98 ? -12.431 6.261 9.393 1.00 91.31 98 PRO A N 1
ATOM 744 C CA . PRO A 1 98 ? -11.437 7.181 8.852 1.00 91.31 98 PRO A CA 1
ATOM 745 C C . PRO A 1 98 ? -10.546 6.565 7.767 1.00 91.31 98 PRO A C 1
ATOM 747 O O . PRO A 1 98 ? -9.995 7.321 6.977 1.00 91.31 98 PRO A O 1
ATOM 750 N N . MET A 1 99 ? -10.386 5.236 7.707 1.00 94.94 99 MET A N 1
ATOM 751 C CA . MET A 1 99 ? -9.513 4.577 6.720 1.00 94.94 99 MET A CA 1
ATOM 752 C C . MET A 1 99 ? -10.228 4.229 5.417 1.00 94.94 99 MET A C 1
ATOM 754 O O . MET A 1 99 ? -9.646 4.362 4.338 1.00 94.94 99 MET A O 1
ATOM 758 N N . PHE A 1 100 ? -11.490 3.812 5.522 1.00 93.12 100 PHE A N 1
ATOM 759 C CA . PHE A 1 100 ? -12.272 3.273 4.416 1.00 93.12 100 PHE A CA 1
ATOM 760 C C . PHE A 1 100 ? -13.608 3.979 4.190 1.00 93.12 100 PHE A C 1
ATOM 762 O O . PHE A 1 100 ? -14.310 3.632 3.255 1.00 93.12 100 PHE A O 1
ATOM 769 N N . GLY A 1 101 ? -13.998 4.955 5.008 1.00 89.94 101 GLY A N 1
ATOM 770 C CA . GLY A 1 101 ? -15.240 5.714 4.813 1.00 89.94 101 GLY A CA 1
ATOM 771 C C . GLY A 1 101 ? -16.522 4.942 5.143 1.00 89.94 101 GLY A C 1
ATOM 772 O O . GLY A 1 101 ? -17.617 5.451 4.911 1.00 89.94 101 GLY A O 1
ATOM 773 N N . PHE A 1 102 ? -16.416 3.725 5.681 1.00 88.75 102 PHE A N 1
ATOM 774 C CA . PHE A 1 102 ? -17.547 2.923 6.148 1.00 88.75 102 PHE A CA 1
ATOM 775 C C . PHE A 1 102 ? -17.222 2.250 7.483 1.00 88.75 102 PHE A C 1
ATOM 777 O O . PHE A 1 102 ? -16.061 2.139 7.871 1.00 88.75 102 PHE A O 1
ATOM 784 N N . VAL A 1 103 ? -18.262 1.826 8.199 1.00 88.81 103 VAL A N 1
ATOM 785 C CA . VAL A 1 103 ? -18.150 1.125 9.484 1.00 88.81 103 VAL A CA 1
ATOM 786 C C . VAL A 1 103 ? -19.031 -0.128 9.465 1.00 88.81 103 VAL A C 1
ATOM 788 O O . VAL A 1 103 ? -20.036 -0.123 8.748 1.00 88.81 103 VAL A O 1
ATOM 791 N N . PRO A 1 104 ? -18.696 -1.170 10.245 1.00 87.75 104 PRO A N 1
ATOM 792 C CA . PRO A 1 104 ? -19.564 -2.335 10.416 1.00 87.75 104 PRO A CA 1
ATOM 793 C C . PRO A 1 104 ? -20.931 -1.946 11.008 1.00 87.75 104 PRO A C 1
ATOM 795 O O . PRO A 1 104 ? -20.998 -1.086 11.896 1.00 87.75 104 PRO A O 1
ATOM 798 N N . ASP A 1 105 ? -22.019 -2.586 10.572 1.00 86.31 105 ASP A N 1
ATOM 799 C CA . ASP A 1 105 ? -23.343 -2.440 11.185 1.00 86.31 105 ASP A CA 1
ATOM 800 C C . ASP A 1 105 ? -23.362 -3.162 12.546 1.00 86.31 105 ASP A C 1
ATOM 802 O O . ASP A 1 105 ? -23.269 -4.389 12.611 1.00 86.31 105 ASP A O 1
ATOM 806 N N . PRO A 1 106 ? -23.552 -2.447 13.671 1.00 85.62 106 PRO A N 1
ATOM 807 C CA . PRO A 1 106 ? -23.517 -3.065 14.992 1.00 85.62 106 PRO A CA 1
ATOM 808 C C . PRO A 1 106 ? -24.666 -4.051 15.246 1.00 85.62 106 PRO A C 1
ATOM 810 O O . PRO A 1 106 ? -24.656 -4.762 16.252 1.00 85.62 106 PRO A O 1
ATOM 813 N N . ASN A 1 107 ? -25.691 -4.077 14.391 1.00 85.38 107 ASN A N 1
ATOM 814 C CA . ASN A 1 107 ? -26.885 -4.889 14.590 1.00 85.38 107 ASN A CA 1
ATOM 815 C C . ASN A 1 107 ? -26.948 -6.137 13.714 1.00 85.38 107 ASN A C 1
ATOM 817 O O . ASN A 1 107 ? -27.838 -6.963 13.954 1.00 85.38 107 ASN A O 1
ATOM 821 N N . LYS A 1 108 ? -26.041 -6.279 12.746 1.00 83.56 108 LYS A N 1
ATOM 822 C CA . LYS A 1 108 ? -26.047 -7.361 11.762 1.00 83.56 108 LYS A CA 1
ATOM 823 C C . LYS A 1 108 ? -24.738 -8.136 11.797 1.00 83.56 108 LYS A C 1
ATOM 825 O O . LYS A 1 108 ? -23.733 -7.642 12.289 1.00 83.56 108 LYS A O 1
ATOM 830 N N . VAL A 1 109 ? -24.808 -9.365 11.299 1.00 81.62 109 VAL A N 1
ATOM 831 C CA . VAL A 1 109 ? -23.620 -10.084 10.848 1.00 81.62 109 VAL A CA 1
ATOM 832 C C . VAL A 1 109 ? -23.339 -9.576 9.439 1.00 81.62 109 VAL A C 1
ATOM 834 O O . VAL A 1 109 ? -24.235 -9.608 8.593 1.00 81.62 109 VAL A O 1
ATOM 837 N N . GLU A 1 110 ? -22.142 -9.057 9.222 1.00 77.88 110 GLU A N 1
ATOM 838 C CA . GLU A 1 110 ? -21.653 -8.678 7.902 1.00 77.88 110 GLU A CA 1
ATOM 839 C C . GLU A 1 110 ? -21.115 -9.923 7.201 1.00 77.88 110 GLU A C 1
ATOM 841 O O . GLU A 1 110 ? -20.586 -10.835 7.840 1.00 77.88 110 GLU A O 1
ATOM 846 N N . THR A 1 111 ? -21.206 -9.966 5.877 1.00 69.00 111 THR A N 1
ATOM 847 C CA . THR A 1 111 ? -20.560 -11.029 5.109 1.00 69.00 111 THR A CA 1
ATOM 848 C C . THR A 1 111 ? -19.448 -10.463 4.241 1.00 69.00 111 THR A C 1
ATOM 850 O O . THR A 1 111 ? -19.534 -9.355 3.712 1.00 69.00 111 THR A O 1
ATOM 853 N N . PHE A 1 112 ? -18.417 -11.272 3.996 1.00 66.06 112 PHE A N 1
ATOM 854 C CA . PHE A 1 112 ? -17.365 -10.946 3.027 1.00 66.06 112 PHE A CA 1
ATOM 855 C C . PHE A 1 112 ? -17.864 -10.821 1.579 1.00 66.06 112 PHE A C 1
ATOM 857 O O . PHE A 1 112 ? -17.064 -10.582 0.679 1.00 66.06 112 PHE A O 1
ATOM 864 N N . GLN A 1 113 ? -19.158 -11.026 1.322 1.00 57.38 113 GLN A N 1
ATOM 865 C CA . GLN A 1 113 ? -19.767 -10.862 0.004 1.00 57.38 113 GLN A CA 1
ATOM 866 C C . GLN A 1 113 ? -20.559 -9.553 -0.124 1.00 57.38 113 GLN A C 1
ATOM 868 O O . GLN A 1 113 ? -20.951 -9.205 -1.238 1.00 57.38 113 GLN A O 1
ATOM 873 N N . ASP A 1 114 ? -20.743 -8.802 0.967 1.00 62.25 114 ASP A N 1
ATOM 874 C CA . ASP A 1 114 ? -21.525 -7.567 0.978 1.00 62.25 114 ASP A CA 1
ATOM 875 C C . ASP A 1 114 ? -20.672 -6.322 0.683 1.00 62.25 114 ASP A C 1
ATOM 877 O O . ASP A 1 114 ? -19.595 -6.125 1.247 1.00 62.25 114 ASP A O 1
ATOM 881 N N . ASN A 1 115 ? -21.202 -5.421 -0.154 1.00 71.69 115 ASN A N 1
ATOM 882 C CA . ASN A 1 115 ? -20.714 -4.049 -0.364 1.00 71.69 115 ASN A CA 1
ATOM 883 C C . ASN A 1 115 ? -19.169 -3.922 -0.431 1.00 71.69 115 ASN A C 1
ATOM 885 O O . ASN A 1 115 ? -18.501 -4.559 -1.242 1.00 71.69 115 ASN A O 1
ATOM 889 N N . TYR A 1 116 ? -18.621 -3.066 0.436 1.00 85.62 116 TYR A N 1
ATOM 890 C CA . TYR A 1 116 ? -17.217 -2.692 0.572 1.00 85.62 116 TYR A CA 1
ATOM 891 C C . TYR A 1 116 ? -16.371 -3.741 1.319 1.00 85.62 116 TYR A C 1
ATOM 893 O O . TYR A 1 116 ? -15.144 -3.727 1.217 1.00 85.62 116 TYR A O 1
ATOM 901 N N . TRP A 1 117 ? -17.003 -4.678 2.038 1.00 85.75 117 TRP A N 1
ATOM 902 C CA . TRP A 1 117 ? -16.307 -5.722 2.800 1.00 85.75 117 TRP A CA 1
ATOM 903 C C . TRP A 1 117 ? -15.586 -6.710 1.908 1.00 85.75 117 TRP A C 1
ATOM 905 O O . TRP A 1 117 ? -14.449 -7.074 2.197 1.00 85.75 117 TRP A O 1
ATOM 915 N N . LYS A 1 118 ? -16.225 -7.102 0.804 1.00 86.19 118 LYS A N 1
ATOM 916 C CA . LYS A 1 118 ? -15.610 -7.972 -0.198 1.00 86.19 118 LYS A CA 1
ATOM 917 C C . LYS A 1 118 ? -14.287 -7.407 -0.686 1.00 86.19 118 LYS A C 1
ATOM 919 O O . LYS A 1 118 ? -13.303 -8.134 -0.804 1.00 86.19 118 LYS A O 1
ATOM 924 N N . ASP A 1 119 ? -14.265 -6.108 -0.955 1.00 87.44 119 ASP A N 1
ATOM 925 C CA . ASP A 1 119 ? -13.082 -5.446 -1.470 1.00 87.44 119 ASP A CA 1
ATOM 926 C C . ASP A 1 119 ? -11.992 -5.318 -0.413 1.00 87.44 119 ASP A C 1
ATOM 928 O O . ASP A 1 119 ? -10.843 -5.637 -0.713 1.00 87.44 119 ASP A O 1
ATOM 932 N N . LEU A 1 120 ? -12.350 -4.938 0.812 1.00 91.94 120 LEU A N 1
ATOM 933 C CA . LEU A 1 120 ? -11.417 -4.871 1.934 1.00 91.94 120 LEU A CA 1
ATOM 934 C C . LEU A 1 120 ? -10.778 -6.238 2.222 1.00 91.94 120 LEU A C 1
ATOM 936 O O . LEU A 1 120 ? -9.555 -6.363 2.304 1.00 91.94 120 LEU A O 1
ATOM 940 N N . TRP A 1 121 ? -11.617 -7.268 2.345 1.00 91.06 121 TRP A N 1
ATOM 941 C CA . TRP A 1 121 ? -11.189 -8.624 2.667 1.00 91.06 121 TRP A CA 1
ATOM 942 C C . TRP A 1 121 ? -10.317 -9.226 1.574 1.00 91.06 121 TRP A C 1
ATOM 944 O O . TRP A 1 121 ? -9.300 -9.839 1.883 1.00 91.06 121 TRP A O 1
ATOM 954 N N . TYR A 1 122 ? -10.665 -8.999 0.303 1.00 89.38 122 TYR A N 1
ATOM 955 C CA . TYR A 1 122 ? -9.915 -9.515 -0.842 1.00 89.38 122 TYR A CA 1
ATOM 956 C C . TYR A 1 122 ? -8.410 -9.229 -0.740 1.00 89.38 122 TYR A C 1
ATOM 958 O O . TYR A 1 122 ? -7.603 -10.106 -1.032 1.00 89.38 122 TYR A O 1
ATOM 966 N N . VAL A 1 123 ? -8.017 -8.029 -0.307 1.00 92.44 123 VAL A N 1
ATOM 967 C CA . VAL A 1 123 ? -6.598 -7.648 -0.226 1.00 92.44 123 VAL A CA 1
ATOM 968 C C . VAL A 1 123 ? -5.913 -8.322 0.962 1.00 92.44 123 VAL A C 1
ATOM 970 O O . VAL A 1 123 ? -4.865 -8.947 0.790 1.00 92.44 123 VAL A O 1
ATOM 973 N N . TYR A 1 124 ? -6.500 -8.220 2.160 1.00 95.62 124 TYR A N 1
ATOM 974 C CA . TYR A 1 124 ? -5.901 -8.766 3.380 1.00 95.62 124 TYR A CA 1
ATOM 975 C C . TYR A 1 124 ? -5.846 -10.291 3.386 1.00 95.62 124 TYR A C 1
ATOM 977 O O . TYR A 1 124 ? -4.819 -10.841 3.771 1.00 95.62 124 TYR A O 1
ATOM 985 N N . ASP A 1 125 ? -6.897 -10.971 2.920 1.00 92.19 125 ASP A N 1
ATOM 986 C CA . ASP A 1 125 ? -6.926 -12.433 2.808 1.00 92.19 125 ASP A CA 1
ATOM 987 C C . ASP A 1 125 ? -5.819 -12.933 1.878 1.00 92.19 125 ASP A C 1
ATOM 989 O O . ASP A 1 125 ? -5.040 -13.810 2.249 1.00 92.19 125 ASP A O 1
ATOM 993 N N . ARG A 1 126 ? -5.677 -12.321 0.694 1.00 91.69 126 ARG A N 1
ATOM 994 C CA . ARG A 1 126 ? -4.632 -12.702 -0.267 1.00 91.69 126 ARG A CA 1
ATOM 995 C C . ARG A 1 126 ? -3.230 -12.471 0.296 1.00 91.69 126 ARG A C 1
ATOM 997 O O . ARG A 1 126 ? -2.393 -13.362 0.167 1.00 91.69 126 ARG A O 1
ATOM 1004 N N . MET A 1 127 ? -2.982 -11.325 0.940 1.00 93.81 127 MET A N 1
ATOM 1005 C CA . MET A 1 127 ? -1.708 -11.074 1.628 1.00 93.81 127 MET A CA 1
ATOM 1006 C C . MET A 1 127 ? -1.442 -12.139 2.699 1.00 93.81 127 MET A C 1
ATOM 1008 O O . MET A 1 127 ? -0.390 -12.771 2.699 1.00 93.81 127 MET A O 1
ATOM 1012 N N . ASN A 1 128 ? -2.414 -12.387 3.579 1.00 95.12 128 ASN A N 1
ATOM 1013 C CA . ASN A 1 128 ? -2.277 -13.316 4.698 1.00 95.12 128 ASN A CA 1
ATOM 1014 C C . ASN A 1 128 ? -2.012 -14.752 4.229 1.00 95.12 128 ASN A C 1
ATOM 1016 O O . ASN A 1 128 ? -1.097 -15.403 4.724 1.00 95.12 128 ASN A O 1
ATOM 1020 N N . ARG A 1 129 ? -2.769 -15.234 3.239 1.00 92.19 129 ARG A N 1
ATOM 1021 C CA . ARG A 1 129 ? -2.591 -16.570 2.656 1.00 92.19 129 ARG A CA 1
ATOM 1022 C C . ARG A 1 129 ? -1.224 -16.726 1.996 1.00 92.19 129 ARG A C 1
ATOM 1024 O O . ARG A 1 129 ? -0.562 -17.736 2.216 1.00 92.19 129 ARG A O 1
ATOM 1031 N N . ALA A 1 130 ? -0.767 -15.717 1.250 1.00 90.31 130 ALA A N 1
ATOM 1032 C CA . ALA A 1 130 ? 0.566 -15.732 0.648 1.00 90.31 130 ALA A CA 1
ATOM 1033 C C . ALA A 1 130 ? 1.674 -15.798 1.706 1.00 90.31 130 ALA A C 1
ATOM 1035 O O . ALA A 1 130 ? 2.601 -16.594 1.580 1.00 90.31 130 ALA A O 1
ATOM 1036 N N . PHE A 1 131 ? 1.556 -15.005 2.773 1.00 91.75 131 PHE A N 1
ATOM 1037 C CA . PHE A 1 131 ? 2.524 -14.991 3.871 1.00 91.75 131 PHE A CA 1
ATOM 1038 C C . PHE A 1 131 ? 2.527 -16.280 4.699 1.00 91.75 131 PHE A C 1
ATOM 1040 O O . PHE A 1 131 ? 3.532 -16.593 5.331 1.00 91.75 131 PHE A O 1
ATOM 1047 N N . GLN A 1 132 ? 1.433 -17.041 4.673 1.00 89.31 132 GLN A N 1
ATOM 1048 C CA . GLN A 1 132 ? 1.331 -18.373 5.275 1.00 89.31 132 GLN A CA 1
ATOM 1049 C C . GLN A 1 132 ? 1.742 -19.506 4.318 1.00 89.31 132 GLN A C 1
ATOM 1051 O O . GLN A 1 132 ? 1.628 -20.677 4.674 1.00 89.31 132 GLN A O 1
ATOM 1056 N N . GLY A 1 133 ? 2.230 -19.180 3.116 1.00 83.62 133 GLY A N 1
ATOM 1057 C CA . GLY A 1 133 ? 2.731 -20.165 2.158 1.00 83.62 133 GLY A CA 1
ATOM 1058 C C . GLY A 1 133 ? 1.640 -20.941 1.419 1.00 83.62 133 GLY A C 1
ATOM 1059 O O . GLY A 1 133 ? 1.896 -22.053 0.959 1.00 83.62 133 GLY A O 1
ATOM 1060 N N . ASP A 1 134 ? 0.428 -20.392 1.291 1.00 83.75 134 ASP A N 1
ATOM 1061 C CA . ASP A 1 134 ? -0.644 -21.033 0.527 1.00 83.75 134 ASP A CA 1
ATOM 1062 C C . ASP A 1 134 ? -0.294 -21.123 -0.969 1.00 83.75 134 ASP A C 1
ATOM 1064 O O . ASP A 1 134 ? -0.468 -20.178 -1.741 1.00 83.75 134 ASP A O 1
ATOM 1068 N N . GLN A 1 135 ? 0.150 -22.306 -1.389 1.00 70.81 135 GLN A N 1
ATOM 1069 C CA . GLN A 1 135 ? 0.521 -22.605 -2.774 1.00 70.81 135 GLN A CA 1
ATOM 1070 C C . GLN A 1 135 ? -0.680 -22.676 -3.731 1.00 70.81 135 GLN A C 1
ATOM 1072 O O . GLN A 1 135 ? -0.499 -22.694 -4.948 1.00 70.81 135 GLN A O 1
ATOM 1077 N N . THR A 1 136 ? -1.913 -22.722 -3.213 1.00 72.38 136 THR A N 1
ATOM 1078 C CA . THR A 1 136 ? -3.133 -22.709 -4.037 1.00 72.38 136 THR A CA 1
ATOM 1079 C C . THR A 1 136 ? -3.529 -21.300 -4.463 1.00 72.38 136 THR A C 1
ATOM 1081 O O . THR A 1 136 ? -4.365 -21.125 -5.358 1.00 72.38 136 THR A O 1
ATOM 1084 N N . LEU A 1 137 ? -2.933 -20.286 -3.831 1.00 73.75 137 LEU A N 1
ATOM 1085 C CA . LEU A 1 137 ? -3.210 -18.899 -4.123 1.00 73.75 137 LEU A CA 1
ATOM 1086 C C . LEU A 1 137 ? -2.698 -18.558 -5.525 1.00 73.75 137 LEU A C 1
ATOM 1088 O O . LEU A 1 137 ? -1.505 -18.401 -5.772 1.00 73.75 137 LEU A O 1
ATOM 1092 N N . LYS A 1 138 ? -3.631 -18.405 -6.465 1.00 70.50 138 LYS A N 1
ATOM 1093 C CA . LYS A 1 138 ? -3.336 -17.889 -7.804 1.00 70.50 138 LYS A CA 1
ATOM 1094 C C . LYS A 1 138 ? -3.190 -16.373 -7.732 1.00 70.50 138 LYS A C 1
ATOM 1096 O O . LYS A 1 138 ? -4.129 -15.621 -7.997 1.00 70.50 138 LYS A O 1
ATOM 1101 N N . VAL A 1 139 ? -2.009 -15.942 -7.314 1.00 66.06 139 VAL A N 1
ATOM 1102 C CA . VAL A 1 139 ? -1.579 -14.546 -7.299 1.00 66.06 139 VAL A CA 1
ATOM 1103 C C . VAL A 1 139 ? -0.520 -14.339 -8.377 1.00 66.06 139 VAL A C 1
ATOM 1105 O O . VAL A 1 139 ? 0.421 -15.116 -8.490 1.00 66.06 139 VAL A O 1
ATOM 1108 N N . GLY A 1 140 ? -0.718 -13.319 -9.206 1.00 58.28 140 GLY A N 1
ATOM 1109 C CA . GLY A 1 140 ? 0.134 -13.023 -10.353 1.00 58.28 140 GLY A CA 1
ATOM 1110 C C . GLY A 1 140 ? -0.654 -12.324 -11.456 1.00 58.28 140 GLY A C 1
ATOM 1111 O O . GLY A 1 140 ? -1.840 -12.598 -11.656 1.00 58.28 140 GLY A O 1
ATOM 1112 N N . TYR A 1 141 ? -0.004 -11.395 -12.146 1.00 66.00 141 TYR A N 1
ATOM 1113 C CA . TYR A 1 141 ? -0.562 -10.641 -13.276 1.00 66.00 141 TYR A CA 1
ATOM 1114 C C . TYR A 1 141 ? 0.062 -11.047 -14.612 1.00 66.00 141 TYR A C 1
ATOM 1116 O O . TYR A 1 141 ? -0.425 -10.630 -15.665 1.00 66.00 141 TYR A O 1
ATOM 1124 N N . GLY A 1 142 ? 1.117 -11.859 -14.572 1.00 60.16 142 GLY A N 1
ATOM 1125 C CA . GLY A 1 142 ? 1.763 -12.506 -15.700 1.00 60.16 142 GLY A CA 1
ATOM 1126 C C . GLY A 1 142 ? 2.123 -13.962 -15.394 1.00 60.16 142 GLY A C 1
ATOM 1127 O O . GLY A 1 142 ? 1.697 -14.557 -14.409 1.00 60.16 142 GLY A O 1
ATOM 1128 N N . SER A 1 143 ? 2.917 -14.564 -16.275 1.00 65.12 143 SER A N 1
ATOM 1129 C CA . SER A 1 143 ? 3.380 -15.954 -16.168 1.00 65.12 143 SER A CA 1
ATOM 1130 C C . SER A 1 143 ? 4.698 -16.092 -15.392 1.00 65.12 143 SER A C 1
ATOM 1132 O O . SER A 1 143 ? 5.471 -17.010 -15.666 1.00 65.12 143 SER A O 1
ATOM 1134 N N . ARG A 1 144 ? 5.027 -15.132 -14.518 1.00 76.75 144 ARG A N 1
ATOM 1135 C CA . ARG A 1 144 ? 6.361 -14.993 -13.913 1.00 76.75 144 ARG A CA 1
ATOM 1136 C C . ARG A 1 144 ? 6.275 -14.978 -12.396 1.00 76.75 144 ARG A C 1
ATOM 1138 O O . ARG A 1 144 ? 5.290 -14.523 -11.828 1.00 76.75 144 ARG A O 1
ATOM 1145 N N . GLN A 1 145 ? 7.339 -15.446 -11.752 1.00 85.19 145 GLN A N 1
ATOM 1146 C CA . GLN A 1 145 ? 7.479 -15.343 -10.304 1.00 85.19 145 GLN A CA 1
ATOM 1147 C C . GLN A 1 145 ? 7.587 -13.863 -9.904 1.00 85.19 145 GLN A C 1
ATOM 1149 O O . GLN A 1 145 ? 8.438 -13.167 -10.467 1.00 85.19 145 GLN A O 1
ATOM 1154 N N . PRO A 1 146 ? 6.775 -13.364 -8.956 1.00 89.44 146 PRO A N 1
ATOM 1155 C CA . PRO A 1 146 ? 6.845 -11.974 -8.537 1.00 89.44 146 PRO A CA 1
ATOM 1156 C C . PRO A 1 146 ? 8.187 -11.659 -7.883 1.00 89.44 146 PRO A C 1
ATOM 1158 O O . PRO A 1 146 ? 8.780 -12.504 -7.210 1.00 89.44 146 PRO A O 1
ATOM 1161 N N . THR A 1 147 ? 8.726 -10.469 -8.146 1.00 92.06 147 THR A N 1
ATOM 1162 C CA . THR A 1 147 ? 10.102 -10.128 -7.754 1.00 92.06 147 THR A CA 1
ATOM 1163 C C . THR A 1 147 ? 10.200 -8.743 -7.130 1.00 92.06 147 THR A C 1
ATOM 1165 O O . THR A 1 147 ? 9.568 -7.798 -7.601 1.00 92.06 147 THR A O 1
ATOM 1168 N N . ILE A 1 148 ? 11.008 -8.635 -6.076 1.00 93.81 148 ILE A N 1
ATOM 1169 C CA . ILE A 1 148 ? 11.397 -7.368 -5.457 1.00 93.81 148 ILE A CA 1
ATOM 1170 C C . ILE A 1 148 ? 12.798 -6.997 -5.952 1.00 93.81 148 ILE A C 1
ATOM 1172 O O . ILE A 1 148 ? 13.717 -7.817 -5.884 1.00 93.81 148 ILE A O 1
ATOM 1176 N N . LEU A 1 149 ? 12.948 -5.776 -6.462 1.00 92.25 149 LEU A N 1
ATOM 1177 C CA . LEU A 1 149 ? 14.218 -5.204 -6.911 1.00 92.25 149 LEU A CA 1
ATOM 1178 C C . LEU A 1 149 ? 14.641 -4.075 -5.974 1.00 92.25 149 LEU A C 1
ATOM 1180 O O . LEU A 1 149 ? 13.792 -3.371 -5.427 1.00 92.25 149 LEU A O 1
ATOM 1184 N N . CYS A 1 150 ? 15.952 -3.885 -5.839 1.00 89.44 150 CYS A N 1
ATOM 1185 C CA . CYS A 1 150 ? 16.546 -2.852 -4.988 1.00 89.44 150 CYS A CA 1
ATOM 1186 C C . CYS A 1 150 ? 17.520 -1.940 -5.745 1.00 89.44 150 CYS A C 1
ATOM 1188 O O . CYS A 1 150 ? 18.206 -1.132 -5.132 1.00 89.44 150 CYS A O 1
ATOM 1190 N N . SER A 1 151 ? 17.599 -2.079 -7.071 1.00 83.25 151 SER A N 1
ATOM 1191 C CA . SER A 1 151 ? 18.353 -1.182 -7.945 1.00 83.25 151 SER A CA 1
ATOM 1192 C C . SER A 1 151 ? 17.632 -0.995 -9.273 1.00 83.25 151 SER A C 1
ATOM 1194 O O . SER A 1 151 ? 17.004 -1.927 -9.779 1.00 83.25 151 SER A O 1
ATOM 1196 N N . ASP A 1 152 ? 17.749 0.200 -9.841 1.00 76.00 152 ASP A N 1
ATOM 1197 C CA . ASP A 1 152 ? 17.174 0.539 -11.139 1.00 76.00 152 ASP A CA 1
ATOM 1198 C C . ASP A 1 152 ? 18.102 0.142 -12.310 1.00 76.00 152 ASP A C 1
ATOM 1200 O O . ASP A 1 152 ? 17.649 -0.015 -13.443 1.00 76.00 152 ASP A O 1
ATOM 1204 N N . ASP A 1 153 ? 19.391 -0.104 -12.056 1.00 79.12 153 ASP A N 1
ATOM 1205 C CA . ASP A 1 153 ? 20.418 -0.429 -13.069 1.00 79.12 153 ASP A CA 1
ATOM 1206 C C . ASP A 1 153 ? 20.245 -1.788 -13.774 1.00 79.12 153 ASP A C 1
ATOM 1208 O O . ASP A 1 153 ? 21.022 -2.153 -14.656 1.00 79.12 153 ASP A O 1
ATOM 1212 N N . ARG A 1 154 ? 19.214 -2.545 -13.398 1.00 84.25 154 ARG A N 1
ATOM 1213 C CA . ARG A 1 154 ? 18.949 -3.902 -13.883 1.00 84.25 154 ARG A CA 1
ATOM 1214 C C . ARG A 1 154 ? 18.327 -3.930 -15.277 1.00 84.25 154 ARG A C 1
ATOM 1216 O O . ARG A 1 154 ? 18.375 -4.956 -15.954 1.00 84.25 154 ARG A O 1
ATOM 1223 N N . TRP A 1 155 ? 17.728 -2.822 -15.696 1.00 87.19 155 T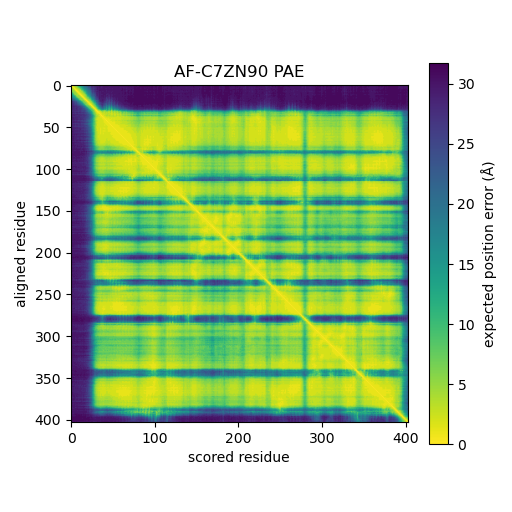RP A N 1
ATOM 1224 C CA . TRP A 1 155 ? 16.967 -2.726 -16.934 1.00 87.19 155 TRP A CA 1
ATOM 1225 C C . TRP A 1 155 ? 17.851 -2.437 -18.145 1.00 87.19 155 TRP A C 1
ATOM 1227 O O . TRP A 1 155 ? 18.534 -1.418 -18.203 1.00 87.19 155 TRP A O 1
ATOM 1237 N N . GLU A 1 156 ? 17.751 -3.279 -19.172 1.00 89.94 156 GLU A N 1
ATOM 1238 C CA . GLU A 1 156 ? 18.432 -3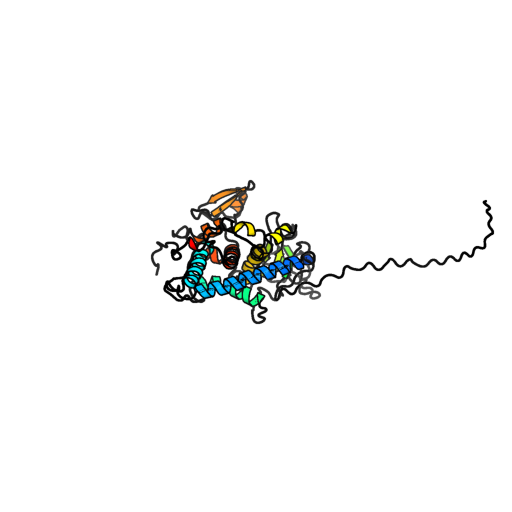.072 -20.449 1.00 89.94 156 GLU A CA 1
ATOM 1239 C C . GLU A 1 156 ? 17.460 -2.511 -21.494 1.00 89.94 156 GLU A C 1
ATOM 1241 O O . GLU A 1 156 ? 16.380 -3.059 -21.702 1.00 89.94 156 GLU A O 1
ATOM 1246 N N . TRP A 1 157 ? 17.824 -1.431 -22.187 1.00 91.75 157 TRP A N 1
ATOM 1247 C CA . TRP A 1 157 ? 17.016 -0.924 -23.298 1.00 91.75 157 TRP A CA 1
ATOM 1248 C C . TRP A 1 157 ? 17.123 -1.829 -24.532 1.00 91.75 157 TRP A C 1
ATOM 1250 O O . TRP A 1 157 ? 18.221 -2.186 -24.955 1.00 91.75 157 TRP A O 1
ATOM 1260 N N . LYS A 1 158 ? 15.982 -2.142 -25.150 1.00 93.75 158 LYS A N 1
ATOM 1261 C CA . LYS A 1 158 ? 15.879 -2.828 -26.440 1.00 93.75 158 LYS A CA 1
ATOM 1262 C C . LYS A 1 158 ? 15.025 -1.994 -27.392 1.00 93.75 158 LYS A C 1
ATOM 1264 O O . LYS A 1 158 ? 13.850 -1.744 -27.116 1.00 93.75 158 LYS A O 1
ATOM 1269 N N . ASP A 1 159 ? 15.605 -1.581 -28.516 1.00 94.44 159 ASP A N 1
ATOM 1270 C CA . ASP A 1 159 ? 14.883 -0.864 -29.570 1.00 94.44 159 ASP A CA 1
ATOM 1271 C C . ASP A 1 159 ? 13.778 -1.724 -30.193 1.00 94.44 159 ASP A C 1
ATOM 1273 O O . ASP A 1 159 ? 13.840 -2.952 -30.186 1.00 94.44 159 ASP A O 1
ATOM 1277 N N . ILE A 1 160 ? 12.778 -1.082 -30.797 1.00 94.06 160 ILE A N 1
ATOM 1278 C CA . ILE A 1 160 ? 11.626 -1.769 -31.402 1.00 94.06 160 ILE A CA 1
ATOM 1279 C C . ILE A 1 160 ? 12.014 -2.786 -32.492 1.00 94.06 160 ILE A C 1
ATOM 1281 O O . ILE A 1 160 ? 11.310 -3.773 -32.709 1.00 94.06 160 ILE A O 1
ATOM 1285 N N . ASP A 1 161 ? 13.148 -2.567 -33.160 1.00 95.31 161 ASP A N 1
ATOM 1286 C CA . ASP A 1 161 ? 13.702 -3.441 -34.198 1.00 95.31 161 ASP A CA 1
ATOM 1287 C C . ASP A 1 161 ? 14.699 -4.488 -33.678 1.00 95.31 161 ASP A C 1
ATOM 1289 O O . ASP A 1 161 ? 15.193 -5.290 -34.483 1.00 95.31 161 ASP A O 1
ATOM 1293 N N . ALA A 1 162 ? 15.001 -4.485 -32.376 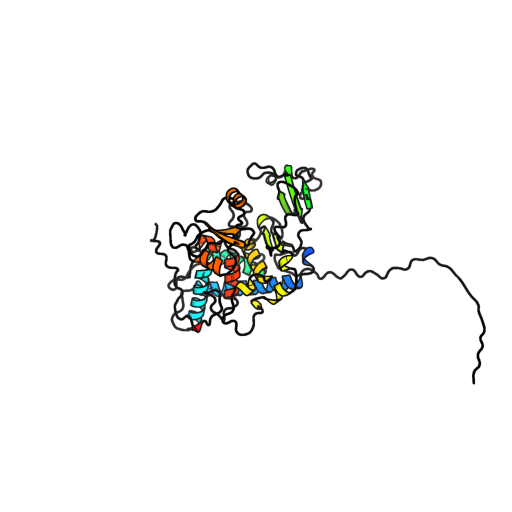1.00 95.62 162 ALA A N 1
ATOM 1294 C CA . ALA A 1 162 ? 15.845 -5.491 -31.746 1.00 95.62 162 ALA A CA 1
ATOM 1295 C C . ALA A 1 162 ? 15.157 -6.862 -31.756 1.00 95.62 162 ALA A C 1
ATOM 1297 O O . ALA A 1 162 ? 13.925 -6.958 -31.757 1.00 95.62 162 ALA A O 1
ATOM 1298 N N . GLU A 1 163 ? 15.969 -7.920 -31.754 1.00 95.81 163 GLU A N 1
ATOM 1299 C CA . GLU A 1 163 ? 15.492 -9.284 -31.525 1.00 95.81 163 GLU A CA 1
ATOM 1300 C C . GLU A 1 163 ? 14.719 -9.358 -30.200 1.00 95.81 163 GLU A C 1
ATOM 1302 O O . GLU A 1 163 ? 15.115 -8.738 -29.211 1.00 95.81 163 GLU A O 1
ATOM 1307 N N . ASP A 1 164 ? 13.601 -10.088 -30.188 1.00 94.44 164 ASP A N 1
ATOM 1308 C CA . ASP A 1 164 ? 12.791 -10.274 -28.987 1.00 94.44 164 ASP A CA 1
ATOM 1309 C C . ASP A 1 164 ? 13.586 -11.090 -27.949 1.00 94.44 164 ASP A C 1
ATOM 1311 O O . ASP A 1 164 ? 13.797 -12.291 -28.148 1.00 94.44 164 ASP A O 1
ATOM 1315 N N . PRO A 1 165 ? 13.995 -10.490 -26.812 1.00 93.31 165 PRO A N 1
ATOM 1316 C CA . PRO A 1 165 ? 14.782 -11.186 -25.797 1.00 93.31 165 PRO A CA 1
ATOM 1317 C C . PRO A 1 165 ? 13.997 -12.313 -25.107 1.00 93.31 165 PRO A C 1
ATOM 1319 O O . PRO A 1 165 ? 14.589 -13.130 -24.407 1.00 93.31 165 PRO A O 1
ATOM 1322 N N . LEU A 1 166 ? 12.672 -12.378 -25.295 1.00 91.19 166 LEU A N 1
ATOM 1323 C CA . LEU A 1 166 ? 11.828 -13.473 -24.812 1.00 91.19 166 LEU A CA 1
ATOM 1324 C C . LEU A 1 166 ? 11.749 -14.651 -25.785 1.00 91.19 166 LEU A C 1
ATOM 1326 O O . LEU A 1 166 ? 11.233 -15.700 -25.405 1.00 91.19 166 LEU A O 1
ATOM 1330 N N . LEU A 1 167 ? 12.224 -14.489 -27.022 1.00 92.31 167 LEU A N 1
ATOM 1331 C CA . LEU A 1 167 ? 12.200 -15.502 -28.080 1.00 92.31 167 LEU A CA 1
ATOM 1332 C C . LEU A 1 167 ? 13.552 -15.543 -28.830 1.00 92.31 167 LEU A C 1
ATOM 1334 O O . LEU A 1 167 ? 13.577 -15.360 -30.054 1.00 92.31 167 LEU A O 1
ATOM 1338 N N . PRO A 1 168 ? 14.675 -15.783 -28.123 1.00 90.50 168 PRO A N 1
ATOM 1339 C CA . PRO A 1 168 ? 16.007 -15.727 -28.719 1.00 90.50 168 PRO A CA 1
ATOM 1340 C C . PRO A 1 168 ? 16.196 -16.795 -29.805 1.00 90.50 168 PRO A C 1
ATOM 1342 O O . PRO A 1 168 ? 15.719 -17.923 -29.681 1.00 90.50 168 PRO A O 1
ATOM 1345 N N . GLY A 1 169 ? 16.904 -16.442 -30.877 1.00 91.00 169 GLY A N 1
ATOM 1346 C CA . GLY A 1 169 ? 17.220 -17.313 -32.010 1.00 91.00 169 GLY A CA 1
ATOM 1347 C C . GLY A 1 169 ? 16.072 -17.516 -33.001 1.00 91.00 169 GLY A C 1
ATOM 1348 O O . GLY A 1 169 ? 16.227 -18.260 -33.967 1.00 91.00 169 GLY A O 1
ATOM 1349 N N . THR A 1 170 ? 14.918 -16.872 -32.796 1.00 94.38 170 THR A N 1
ATOM 1350 C CA . THR A 1 170 ? 13.745 -17.039 -33.675 1.00 94.38 170 THR A CA 1
ATOM 1351 C C . THR A 1 170 ? 13.692 -16.030 -34.822 1.00 94.38 170 THR A C 1
ATOM 1353 O O . THR A 1 170 ? 12.838 -16.149 -35.700 1.00 94.38 170 THR A O 1
ATOM 1356 N N . GLY A 1 171 ? 14.560 -15.011 -34.806 1.00 92.12 171 GLY A N 1
ATOM 1357 C CA . GLY A 1 171 ? 14.533 -13.890 -35.752 1.00 92.12 171 GLY A CA 1
ATOM 1358 C C . GLY A 1 171 ? 13.353 -12.928 -35.560 1.00 92.12 171 GLY A C 1
ATOM 1359 O O . GLY A 1 171 ? 13.268 -11.928 -36.275 1.00 92.12 171 GLY A O 1
ATOM 1360 N N . LYS A 1 172 ? 12.457 -13.202 -34.601 1.00 95.06 172 LYS A N 1
ATOM 1361 C CA . LYS A 1 172 ? 11.358 -12.306 -34.234 1.00 95.06 172 LYS A CA 1
ATOM 1362 C C . LYS A 1 172 ? 11.896 -11.072 -33.528 1.00 95.06 172 LYS A C 1
ATOM 1364 O O . LYS A 1 172 ? 12.808 -11.159 -32.708 1.00 95.06 172 LYS A O 1
ATOM 1369 N N . LYS A 1 173 ? 11.301 -9.927 -33.830 1.00 95.38 173 LYS A N 1
ATOM 1370 C CA . LYS A 1 173 ? 11.651 -8.627 -33.261 1.00 95.38 173 LYS A CA 1
ATOM 1371 C C . LYS A 1 173 ? 10.593 -8.165 -32.272 1.00 95.38 173 LYS A C 1
ATOM 1373 O O . LYS A 1 173 ? 9.448 -8.613 -32.313 1.00 95.38 173 LYS A O 1
ATOM 1378 N N . LEU A 1 174 ? 10.941 -7.201 -31.422 1.00 93.56 174 LEU A N 1
ATOM 1379 C CA . LEU A 1 174 ? 9.981 -6.606 -30.487 1.00 93.56 174 LEU A CA 1
ATOM 1380 C C . LEU A 1 174 ? 8.749 -6.020 -31.194 1.00 93.56 174 LEU A C 1
ATOM 1382 O O . LEU A 1 174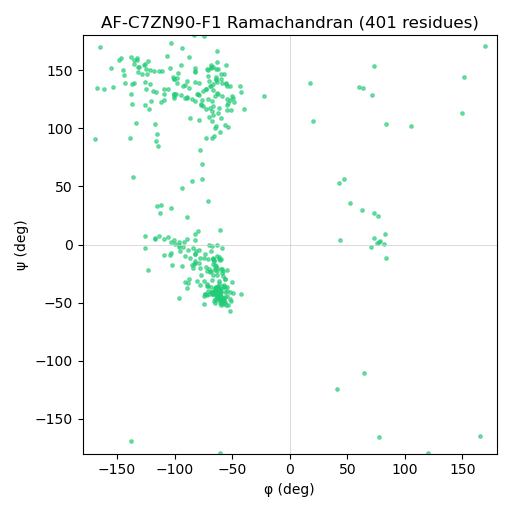 ? 7.639 -6.178 -30.695 1.00 93.56 174 LEU A O 1
ATOM 1386 N N . LYS A 1 175 ? 8.907 -5.418 -32.379 1.00 92.75 175 LYS A N 1
ATOM 1387 C CA . LYS A 1 175 ? 7.782 -4.923 -33.194 1.00 92.75 175 LYS A CA 1
ATOM 1388 C C . LYS A 1 175 ? 6.765 -5.989 -33.610 1.00 92.75 175 LYS A C 1
ATOM 1390 O O . LYS A 1 175 ? 5.639 -5.640 -33.942 1.00 92.75 175 LYS A O 1
ATOM 1395 N N . ASP A 1 176 ? 7.146 -7.265 -33.597 1.00 91.81 176 ASP A N 1
ATOM 1396 C CA . ASP A 1 176 ? 6.259 -8.365 -33.985 1.00 91.81 176 ASP A CA 1
ATOM 1397 C C . ASP A 1 176 ? 5.327 -8.782 -32.830 1.00 91.81 176 ASP A C 1
ATOM 1399 O O . ASP A 1 176 ? 4.416 -9.592 -33.014 1.00 91.81 176 ASP A O 1
ATOM 1403 N N . ARG A 1 177 ? 5.540 -8.238 -31.622 1.00 88.94 177 ARG A N 1
ATOM 1404 C CA . ARG A 1 177 ? 4.689 -8.484 -30.455 1.00 88.94 177 ARG A CA 1
ATOM 1405 C C . ARG A 1 177 ? 3.402 -7.656 -30.518 1.00 88.94 177 ARG A C 1
ATOM 1407 O O . ARG A 1 177 ? 3.485 -6.463 -30.811 1.00 88.94 177 ARG A O 1
ATOM 1414 N N . PRO A 1 178 ? 2.230 -8.208 -30.153 1.00 86.38 178 PRO A N 1
ATOM 1415 C CA . PRO A 1 178 ? 0.986 -7.436 -30.063 1.00 86.38 178 PRO A CA 1
ATOM 1416 C C . PRO A 1 178 ? 1.102 -6.197 -29.162 1.00 86.38 178 PRO A C 1
ATOM 1418 O O . PRO A 1 178 ? 0.555 -5.143 -29.474 1.00 86.38 178 PRO A O 1
ATOM 1421 N N . GLU A 1 179 ? 1.863 -6.301 -28.071 1.00 85.25 179 GLU A N 1
ATOM 1422 C CA . GLU A 1 179 ? 2.047 -5.236 -27.081 1.00 85.25 179 GLU A CA 1
ATOM 1423 C C . GLU A 1 179 ? 2.945 -4.087 -27.571 1.00 85.25 179 GLU A C 1
ATOM 1425 O O . GLU A 1 179 ? 3.025 -3.048 -26.912 1.00 85.25 179 GLU A O 1
ATOM 1430 N N . SER A 1 180 ? 3.594 -4.241 -28.734 1.00 82.50 180 SER A N 1
ATOM 1431 C CA . SER A 1 180 ? 4.417 -3.201 -29.372 1.00 82.50 180 SER A CA 1
ATOM 1432 C C . SER A 1 180 ? 3.608 -1.982 -29.829 1.00 82.50 180 SER A C 1
ATOM 1434 O O . SER A 1 180 ? 4.170 -0.914 -30.089 1.00 82.50 180 SER A O 1
ATOM 1436 N N . THR A 1 181 ? 2.280 -2.122 -29.859 1.00 79.19 181 THR A N 1
ATOM 1437 C CA . THR A 1 181 ? 1.328 -1.044 -30.111 1.00 79.19 181 THR A CA 1
ATOM 1438 C C . THR A 1 181 ? 0.324 -0.959 -28.967 1.00 79.19 181 THR A C 1
ATOM 1440 O O . THR A 1 181 ? -0.216 -1.962 -28.507 1.00 79.19 181 THR A O 1
ATOM 1443 N N . SER A 1 182 ? 0.060 0.254 -28.483 1.00 72.81 182 SER A N 1
ATOM 1444 C CA . SER A 1 182 ? -0.982 0.503 -27.484 1.00 72.81 182 SER A CA 1
ATOM 1445 C C . SER A 1 182 ? -1.741 1.769 -27.845 1.00 72.81 182 SER A C 1
ATOM 1447 O O . SER A 1 182 ? -1.135 2.800 -28.123 1.00 72.81 182 SER A O 1
ATOM 1449 N N . GLN A 1 183 ? -3.076 1.683 -27.878 1.00 64.75 183 GLN A N 1
ATOM 1450 C CA . GLN A 1 183 ? -3.962 2.810 -28.207 1.00 64.75 183 GLN A CA 1
ATOM 1451 C C . GLN A 1 183 ? -3.595 3.521 -29.529 1.00 64.75 183 GLN A C 1
ATOM 1453 O O . GLN A 1 183 ? -3.716 4.737 -29.644 1.00 64.75 183 GLN A O 1
ATOM 1458 N N . GLY A 1 184 ? -3.126 2.765 -30.529 1.00 66.06 184 GLY A N 1
ATOM 1459 C CA . GLY A 1 184 ? -2.730 3.301 -31.838 1.00 66.06 184 GLY A CA 1
ATOM 1460 C C . GLY A 1 184 ? -1.352 3.973 -31.878 1.00 66.06 184 GLY A C 1
ATOM 1461 O O . GLY A 1 184 ? -0.958 4.463 -32.932 1.00 66.06 184 GLY A O 1
ATOM 1462 N N . VAL A 1 185 ? -0.604 3.977 -30.770 1.00 70.00 185 VAL A N 1
ATOM 1463 C CA . VAL A 1 185 ? 0.777 4.473 -30.712 1.00 70.00 185 VAL A CA 1
ATOM 1464 C C . VAL A 1 185 ? 1.737 3.288 -30.754 1.00 70.00 185 VAL A C 1
ATOM 1466 O O . VAL A 1 185 ? 1.632 2.365 -29.942 1.00 70.00 185 VAL A O 1
ATOM 1469 N N . GLN A 1 186 ? 2.680 3.318 -31.697 1.00 80.00 186 GLN A N 1
ATOM 1470 C CA . GLN A 1 186 ? 3.790 2.370 -31.737 1.00 80.00 186 GLN A CA 1
ATOM 1471 C C . GLN A 1 186 ? 4.860 2.791 -30.728 1.00 80.00 186 GLN A C 1
ATOM 1473 O O . GLN A 1 186 ? 5.289 3.948 -30.701 1.00 80.00 186 GLN A O 1
ATOM 1478 N N . TRP A 1 187 ? 5.288 1.853 -29.887 1.00 88.12 187 TRP A N 1
ATOM 1479 C CA . TRP A 1 187 ? 6.387 2.081 -28.956 1.00 88.12 187 TRP A CA 1
ATOM 1480 C C . TRP A 1 187 ? 7.731 2.144 -29.691 1.00 88.12 187 TRP A C 1
ATOM 1482 O O . TRP A 1 187 ? 7.917 1.499 -30.718 1.00 88.12 187 TRP A O 1
ATOM 1492 N N . ALA A 1 188 ? 8.690 2.898 -29.151 1.00 90.50 188 ALA A N 1
ATOM 1493 C CA . ALA A 1 188 ? 10.046 2.979 -29.705 1.00 90.50 188 ALA A CA 1
ATOM 1494 C C . ALA A 1 188 ? 10.942 1.813 -29.255 1.00 90.50 188 ALA A C 1
ATOM 1496 O O . ALA A 1 188 ? 11.996 1.579 -29.837 1.00 90.50 188 ALA A O 1
ATOM 1497 N N . GLY A 1 189 ? 10.528 1.086 -28.218 1.00 92.88 189 GLY A N 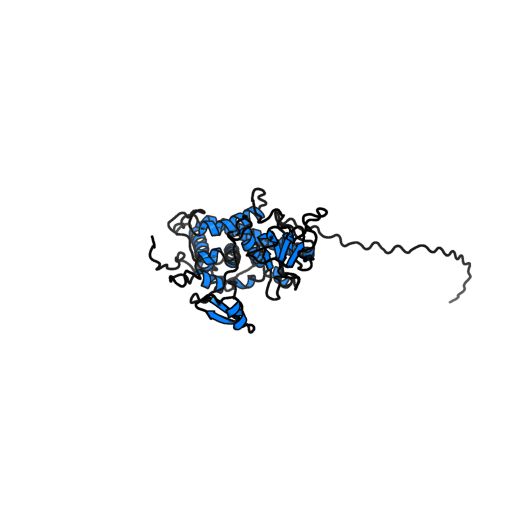1
ATOM 1498 C CA . GLY A 1 189 ? 11.242 -0.059 -27.673 1.00 92.88 189 GLY A CA 1
ATOM 1499 C C . GLY A 1 189 ? 10.703 -0.446 -26.301 1.00 92.88 189 GLY A C 1
ATOM 1500 O O . GLY A 1 189 ? 9.618 -0.012 -25.891 1.00 92.88 189 GLY A O 1
ATOM 1501 N N . ALA A 1 190 ? 11.465 -1.258 -25.579 1.00 91.56 190 ALA A N 1
ATOM 1502 C CA . ALA A 1 190 ? 11.137 -1.689 -24.230 1.00 91.56 190 ALA A CA 1
ATOM 1503 C C . ALA A 1 190 ? 12.394 -1.842 -23.374 1.00 91.56 190 ALA A C 1
ATOM 1505 O O . ALA A 1 190 ? 13.456 -2.212 -23.867 1.00 91.56 190 ALA A O 1
ATOM 1506 N N . TYR A 1 191 ? 12.249 -1.622 -22.070 1.00 90.75 191 TYR A N 1
ATOM 1507 C CA . TYR A 1 191 ? 13.237 -2.089 -21.107 1.00 90.75 191 TYR A CA 1
ATOM 1508 C C . TYR A 1 191 ? 13.013 -3.571 -20.822 1.00 90.75 191 TYR A C 1
ATOM 1510 O O . TYR A 1 191 ? 11.891 -3.985 -20.522 1.00 90.75 191 TYR A O 1
ATOM 1518 N N . TYR A 1 192 ? 14.074 -4.359 -20.926 1.00 90.88 192 TYR A N 1
ATOM 1519 C CA . TYR A 1 192 ? 14.090 -5.789 -20.687 1.00 90.88 192 TYR A CA 1
ATOM 1520 C C . TYR A 1 192 ? 14.843 -6.117 -19.399 1.00 90.88 192 TYR A C 1
ATOM 1522 O O . TYR A 1 192 ? 15.945 -5.617 -19.180 1.00 90.88 192 TYR A O 1
ATOM 1530 N N . TRP A 1 193 ? 14.256 -6.976 -18.567 1.00 89.56 193 TRP A N 1
ATOM 1531 C CA . TRP A 1 193 ? 14.932 -7.564 -17.411 1.00 89.56 193 TRP A CA 1
ATOM 1532 C C . TRP A 1 193 ? 14.202 -8.822 -16.923 1.00 89.56 193 TRP A C 1
ATOM 1534 O O . TRP A 1 193 ? 12.981 -8.808 -16.797 1.00 89.56 193 TRP A O 1
ATOM 1544 N N . ASP A 1 194 ? 14.939 -9.905 -16.648 1.00 89.00 194 ASP A N 1
ATOM 1545 C CA . ASP A 1 194 ? 14.430 -11.176 -16.088 1.00 89.00 194 ASP A CA 1
ATOM 1546 C C . ASP A 1 194 ? 13.108 -11.636 -16.730 1.00 89.00 194 ASP A C 1
ATOM 1548 O O . ASP A 1 194 ? 12.074 -11.821 -16.080 1.00 89.00 194 ASP A O 1
ATOM 1552 N N . GLY A 1 195 ? 13.112 -11.710 -18.063 1.00 88.75 195 GLY A N 1
ATOM 1553 C CA . GLY A 1 195 ? 11.948 -12.118 -18.833 1.00 88.75 195 GLY A CA 1
ATOM 1554 C C . GLY A 1 195 ? 10.844 -11.061 -18.956 1.00 88.75 195 GLY A C 1
ATOM 1555 O O . GLY A 1 195 ? 9.831 -11.369 -19.570 1.00 88.75 195 GLY A O 1
ATOM 1556 N N . ARG A 1 196 ? 10.965 -9.849 -18.409 1.00 88.44 196 ARG A N 1
ATOM 1557 C CA . ARG A 1 196 ? 9.929 -8.794 -18.422 1.00 88.44 196 ARG A CA 1
ATOM 1558 C C . ARG A 1 196 ? 10.223 -7.743 -19.485 1.00 88.44 196 ARG A C 1
ATOM 1560 O O . ARG A 1 196 ? 11.377 -7.397 -19.696 1.00 88.44 196 ARG A O 1
ATOM 1567 N N . LEU A 1 197 ? 9.171 -7.213 -20.113 1.00 88.69 197 LEU A N 1
ATOM 1568 C CA . LEU A 1 197 ? 9.257 -6.123 -21.089 1.00 88.69 197 LEU A CA 1
ATOM 1569 C C . LEU A 1 197 ? 8.444 -4.923 -20.619 1.00 88.69 197 LEU A C 1
ATOM 1571 O O . LEU A 1 197 ? 7.234 -5.022 -20.409 1.00 88.69 197 LEU A O 1
ATOM 1575 N N . TRP A 1 198 ? 9.103 -3.776 -20.506 1.00 86.62 198 TRP A N 1
ATOM 1576 C CA . TRP A 1 198 ? 8.480 -2.522 -20.126 1.00 86.62 198 TRP A CA 1
ATOM 1577 C C . TRP A 1 198 ? 8.539 -1.502 -21.266 1.00 86.62 198 TRP A C 1
ATOM 1579 O O . TRP A 1 198 ? 9.517 -0.776 -21.438 1.00 86.62 198 TRP A O 1
ATOM 1589 N N . TRP A 1 199 ? 7.461 -1.453 -22.047 1.00 87.25 199 TRP A N 1
ATOM 1590 C CA . TRP A 1 199 ? 7.340 -0.653 -23.268 1.00 87.25 199 TRP A CA 1
ATOM 1591 C C . TRP A 1 199 ? 7.430 0.863 -23.046 1.00 87.25 199 TRP A C 1
ATOM 1593 O O . TRP A 1 199 ? 6.879 1.396 -22.073 1.00 87.25 199 TRP A O 1
ATOM 1603 N N . ARG A 1 200 ? 8.116 1.571 -23.956 1.00 86.38 200 ARG A N 1
ATOM 1604 C CA . ARG A 1 200 ? 8.318 3.030 -23.917 1.00 86.38 200 ARG A CA 1
ATOM 1605 C C . ARG A 1 200 ? 8.410 3.668 -25.295 1.00 86.38 200 ARG A C 1
ATOM 1607 O O . ARG A 1 200 ? 8.763 3.042 -26.286 1.00 86.38 200 ARG A O 1
ATOM 1614 N N . SER A 1 201 ? 8.158 4.973 -25.329 1.00 86.62 201 SER A N 1
ATOM 1615 C CA . SER A 1 201 ? 8.313 5.827 -26.511 1.00 86.62 201 SER A CA 1
ATOM 1616 C C . SER A 1 201 ? 9.756 6.299 -26.753 1.00 86.62 201 SER A C 1
ATOM 1618 O O . SER A 1 201 ? 9.985 7.091 -27.660 1.00 86.62 201 SER A O 1
ATOM 1620 N N . GLY A 1 202 ? 10.729 5.850 -25.953 1.00 83.94 202 GLY A N 1
ATOM 1621 C CA . GLY A 1 202 ? 12.152 6.113 -26.168 1.00 83.94 202 GLY A CA 1
ATOM 1622 C C . GLY A 1 202 ? 13.032 5.698 -24.979 1.00 83.94 202 GLY A C 1
ATOM 1623 O O . GLY A 1 202 ? 12.493 5.416 -23.907 1.00 83.94 202 GLY A O 1
ATOM 1624 N N . PRO A 1 203 ? 14.368 5.717 -25.150 1.00 79.75 203 PRO A N 1
ATOM 1625 C CA . PRO A 1 203 ? 15.349 5.216 -24.175 1.00 79.75 203 PRO A CA 1
ATOM 1626 C C . PRO A 1 203 ? 15.710 6.199 -23.045 1.00 79.75 203 PRO A C 1
ATOM 1628 O O . PRO A 1 203 ? 16.707 6.001 -22.351 1.00 79.75 203 PRO A O 1
ATOM 1631 N N . ARG A 1 204 ? 15.004 7.330 -22.898 1.00 64.06 204 ARG A N 1
ATOM 1632 C CA . ARG A 1 204 ? 15.473 8.390 -21.988 1.00 64.06 204 ARG A CA 1
ATOM 1633 C C . ARG A 1 204 ? 15.205 8.037 -20.527 1.00 64.06 204 ARG A C 1
ATOM 1635 O O . ARG A 1 204 ? 14.042 7.966 -20.134 1.00 64.06 204 ARG A O 1
ATOM 1642 N N . ASN A 1 205 ? 16.308 7.972 -19.771 1.00 54.66 205 ASN A N 1
ATOM 1643 C CA . ASN A 1 205 ? 16.447 7.567 -18.371 1.00 54.66 205 ASN A CA 1
ATOM 1644 C C . ASN A 1 205 ? 15.974 6.127 -18.131 1.00 54.66 205 ASN A C 1
ATOM 1646 O O . ASN A 1 205 ? 14.912 5.736 -18.610 1.00 54.66 205 ASN A O 1
ATOM 1650 N N . ILE A 1 206 ? 16.747 5.346 -17.360 1.00 57.38 206 ILE A N 1
ATOM 1651 C CA . ILE A 1 206 ? 16.237 4.108 -16.752 1.00 57.38 206 ILE A CA 1
ATOM 1652 C C . ILE A 1 206 ? 14.846 4.433 -16.201 1.00 57.38 206 ILE A C 1
ATOM 1654 O O . ILE A 1 206 ? 14.677 5.511 -15.621 1.00 57.38 206 ILE A O 1
ATOM 1658 N N . PRO A 1 207 ? 13.832 3.579 -16.390 1.00 54.78 207 PRO A N 1
ATOM 1659 C CA . PRO A 1 207 ? 12.503 3.870 -15.904 1.00 54.78 207 PRO A CA 1
ATOM 1660 C C . PRO A 1 207 ? 12.463 3.645 -14.391 1.00 54.78 207 PRO A C 1
ATOM 1662 O O . PRO A 1 207 ? 11.638 2.884 -13.900 1.00 54.78 207 PRO A O 1
ATOM 1665 N N . SER A 1 208 ? 13.328 4.298 -13.624 1.00 54.12 208 SER A N 1
ATOM 1666 C CA . SER A 1 208 ? 13.077 4.411 -12.211 1.00 54.12 208 SER A CA 1
ATOM 1667 C C . SER A 1 208 ? 11.850 5.308 -12.071 1.00 54.12 208 SER A C 1
ATOM 1669 O O . SER A 1 208 ? 11.832 6.481 -12.444 1.00 54.12 208 SER A O 1
ATOM 1671 N N . ALA A 1 209 ? 10.755 4.741 -11.569 1.00 62.38 209 ALA A N 1
ATOM 1672 C CA . ALA A 1 209 ? 9.801 5.583 -10.861 1.00 62.38 209 ALA A CA 1
ATOM 1673 C C . ALA A 1 209 ? 10.410 6.072 -9.530 1.00 62.38 209 ALA A C 1
ATOM 1675 O O . ALA A 1 209 ? 9.813 6.927 -8.887 1.00 62.38 209 ALA A O 1
ATOM 1676 N N . CYS A 1 210 ? 11.612 5.601 -9.162 1.00 75.94 210 CYS A N 1
ATOM 1677 C CA . CYS A 1 210 ? 12.420 6.129 -8.074 1.00 75.94 210 CYS A CA 1
ATOM 1678 C C . CYS A 1 210 ? 12.927 7.537 -8.389 1.00 75.94 210 CYS A C 1
ATOM 1680 O O . CYS A 1 210 ? 13.980 7.745 -8.990 1.00 75.94 210 CYS A O 1
ATOM 1682 N N . THR A 1 211 ? 12.131 8.513 -7.970 1.00 72.81 211 THR A N 1
ATOM 1683 C CA . THR A 1 211 ? 12.540 9.909 -7.809 1.00 72.81 211 THR A CA 1
ATOM 1684 C C . THR A 1 211 ? 12.993 10.144 -6.361 1.00 72.81 211 THR A C 1
ATOM 1686 O O . THR A 1 211 ? 12.723 9.290 -5.517 1.00 72.81 211 THR A O 1
ATOM 1689 N N . PRO A 1 212 ? 13.625 11.285 -6.023 1.00 72.38 212 PRO A N 1
ATOM 1690 C CA . PRO A 1 212 ? 13.984 11.592 -4.632 1.00 72.38 212 PRO A CA 1
ATOM 1691 C C . PRO A 1 212 ? 12.812 11.533 -3.631 1.00 72.38 212 PRO A C 1
ATOM 1693 O O . PRO A 1 212 ? 13.032 11.337 -2.445 1.00 72.38 212 PRO A O 1
ATOM 1696 N N . ASP A 1 213 ? 11.568 11.669 -4.105 1.00 74.06 213 ASP A N 1
ATOM 1697 C CA . ASP A 1 213 ? 10.351 11.611 -3.284 1.00 74.06 213 ASP A CA 1
ATOM 1698 C C . ASP A 1 213 ? 9.690 10.214 -3.267 1.00 74.06 213 ASP A C 1
ATOM 1700 O O . ASP A 1 213 ? 8.606 10.046 -2.704 1.00 74.06 213 ASP A O 1
ATOM 1704 N N . THR A 1 214 ? 10.279 9.212 -3.924 1.00 81.75 214 THR A N 1
ATOM 1705 C CA . THR A 1 214 ? 9.676 7.884 -4.097 1.00 81.75 214 THR A CA 1
ATOM 1706 C C . THR A 1 214 ? 10.448 6.841 -3.304 1.00 81.75 214 THR A C 1
ATOM 1708 O O . THR A 1 214 ? 11.637 6.640 -3.523 1.00 81.75 214 THR A O 1
ATOM 1711 N N . MET A 1 215 ? 9.748 6.151 -2.405 1.00 88.00 215 MET A N 1
ATOM 1712 C CA . MET A 1 215 ? 10.324 5.118 -1.535 1.00 88.00 215 MET A CA 1
ATOM 1713 C C . MET A 1 215 ? 10.237 3.719 -2.156 1.00 88.00 215 MET A C 1
ATOM 1715 O O . MET A 1 215 ? 11.111 2.882 -1.954 1.00 88.00 215 MET A O 1
ATOM 1719 N N . GLY A 1 216 ? 9.193 3.471 -2.937 1.00 89.81 216 GLY A N 1
ATOM 1720 C CA . GLY A 1 216 ? 8.981 2.236 -3.672 1.00 89.81 216 GLY A CA 1
ATOM 1721 C C . GLY A 1 216 ? 7.910 2.433 -4.737 1.00 89.81 216 GLY A C 1
ATOM 1722 O O . GLY A 1 216 ? 7.282 3.492 -4.805 1.00 89.81 216 GLY A O 1
ATOM 1723 N N . TYR A 1 217 ? 7.759 1.446 -5.615 1.00 88.88 217 TYR A N 1
ATOM 1724 C CA . TYR A 1 217 ? 6.617 1.381 -6.517 1.00 88.88 217 TYR A CA 1
ATOM 1725 C C . TYR A 1 217 ? 6.321 -0.046 -6.972 1.00 88.88 217 TYR A C 1
ATOM 1727 O O . TYR A 1 217 ? 7.214 -0.874 -7.168 1.00 88.88 217 TYR A O 1
ATOM 1735 N N . THR A 1 218 ? 5.049 -0.291 -7.271 1.00 89.62 218 THR A N 1
ATOM 1736 C CA . THR A 1 218 ? 4.561 -1.569 -7.786 1.00 89.62 218 THR A CA 1
ATOM 1737 C C . THR A 1 218 ? 4.229 -1.481 -9.272 1.00 89.62 218 THR A C 1
ATOM 1739 O O . THR A 1 218 ? 3.531 -0.578 -9.744 1.00 89.62 218 THR A O 1
ATOM 1742 N N . LYS A 1 219 ? 4.681 -2.475 -10.040 1.00 85.62 219 LYS A N 1
ATOM 1743 C CA . LYS A 1 219 ? 4.222 -2.746 -11.409 1.00 85.62 219 LYS A CA 1
ATOM 1744 C C . LYS A 1 219 ? 3.546 -4.099 -11.432 1.00 85.62 219 LYS A C 1
ATOM 1746 O O . LYS A 1 219 ? 4.175 -5.122 -11.689 1.00 85.62 219 LYS A O 1
ATOM 1751 N N . THR A 1 220 ? 2.241 -4.079 -11.180 1.00 83.31 220 THR A N 1
ATOM 1752 C CA . THR A 1 220 ? 1.404 -5.281 -11.142 1.00 83.31 220 THR A CA 1
ATOM 1753 C C . THR A 1 220 ? 1.559 -6.089 -12.420 1.00 83.31 220 THR A C 1
ATOM 1755 O O . THR A 1 220 ? 1.970 -7.231 -12.342 1.00 83.31 220 THR A O 1
ATOM 1758 N N . ASN A 1 221 ? 1.402 -5.478 -13.598 1.00 79.56 221 ASN A N 1
ATOM 1759 C CA . ASN A 1 221 ? 1.537 -6.136 -14.905 1.00 79.56 221 ASN A CA 1
ATOM 1760 C C . ASN A 1 221 ? 2.924 -6.743 -15.209 1.00 79.56 221 ASN A C 1
ATOM 1762 O O . ASN A 1 221 ? 3.060 -7.473 -16.189 1.00 79.56 221 ASN A O 1
ATOM 1766 N N . LEU A 1 222 ? 3.948 -6.417 -14.418 1.00 84.06 222 LEU A N 1
ATOM 1767 C CA . LEU A 1 222 ? 5.289 -6.993 -14.522 1.00 84.06 222 LEU A CA 1
ATOM 1768 C C . LEU A 1 222 ? 5.612 -7.926 -13.348 1.00 84.06 222 LEU A C 1
ATOM 1770 O O . LEU A 1 222 ? 6.739 -8.402 -13.271 1.00 84.06 222 LEU A O 1
ATOM 1774 N N . ASP A 1 223 ? 4.660 -8.185 -12.447 1.00 87.94 223 ASP A N 1
ATOM 1775 C CA . ASP A 1 223 ? 4.862 -8.928 -11.201 1.00 87.94 223 ASP A CA 1
ATOM 1776 C C . ASP A 1 223 ? 6.108 -8.442 -10.455 1.00 87.94 223 ASP A C 1
ATOM 1778 O O . ASP A 1 223 ? 7.069 -9.185 -10.233 1.00 87.94 223 ASP A O 1
ATOM 1782 N N . MET A 1 224 ? 6.122 -7.141 -10.164 1.00 89.19 224 MET A N 1
ATOM 1783 C CA . MET A 1 224 ? 7.307 -6.475 -9.651 1.00 89.19 224 MET A CA 1
ATOM 1784 C C . MET A 1 224 ? 6.986 -5.409 -8.609 1.00 89.19 224 MET A C 1
ATOM 1786 O O . MET A 1 224 ? 6.073 -4.601 -8.801 1.00 89.19 224 MET A O 1
ATOM 1790 N N . ILE A 1 225 ? 7.811 -5.368 -7.567 1.00 92.38 225 ILE A N 1
ATOM 1791 C CA . ILE A 1 225 ? 7.962 -4.233 -6.656 1.00 92.38 225 ILE A CA 1
ATOM 1792 C C . ILE A 1 225 ? 9.410 -3.753 -6.763 1.00 92.38 225 ILE A C 1
ATOM 1794 O O . ILE A 1 225 ? 10.335 -4.557 -6.719 1.00 92.38 225 ILE A O 1
ATOM 1798 N N . GLN A 1 226 ? 9.618 -2.452 -6.915 1.00 91.75 226 GLN A N 1
ATOM 1799 C CA . GLN A 1 226 ? 10.939 -1.838 -6.838 1.00 91.75 226 GLN A CA 1
ATOM 1800 C C . GLN A 1 226 ? 11.007 -1.021 -5.553 1.00 91.75 226 GLN A C 1
ATOM 1802 O O . GLN A 1 226 ? 10.179 -0.137 -5.338 1.00 91.75 226 GLN A O 1
ATOM 1807 N N . LEU A 1 227 ? 12.003 -1.303 -4.722 1.00 91.56 227 LEU A N 1
ATOM 1808 C CA . LEU A 1 227 ? 12.399 -0.451 -3.611 1.00 91.56 227 LEU A CA 1
ATOM 1809 C C . LEU A 1 227 ? 13.414 0.569 -4.119 1.00 91.56 227 LEU A C 1
ATOM 1811 O O . LEU A 1 227 ? 14.327 0.227 -4.876 1.00 91.56 227 LEU A O 1
ATOM 1815 N N . CYS A 1 228 ? 13.225 1.821 -3.726 1.00 87.81 228 CYS A N 1
ATOM 1816 C CA . CYS A 1 228 ? 14.062 2.921 -4.166 1.00 87.81 228 CYS A CA 1
ATOM 1817 C C . CYS A 1 228 ? 15.187 3.191 -3.174 1.00 87.81 228 CYS A C 1
ATOM 1819 O O . CYS A 1 228 ? 15.058 2.958 -1.975 1.00 87.81 228 CYS A O 1
ATOM 1821 N N . ASP A 1 229 ? 16.270 3.771 -3.674 1.00 84.44 229 ASP A N 1
ATOM 1822 C CA . ASP A 1 229 ? 17.419 4.203 -2.884 1.00 84.44 229 ASP A CA 1
ATOM 1823 C C . ASP A 1 229 ? 17.050 4.899 -1.566 1.00 84.44 229 ASP A C 1
ATOM 1825 O O . ASP A 1 229 ? 17.668 4.640 -0.540 1.00 84.44 229 ASP A O 1
ATOM 1829 N N . GLU A 1 230 ? 16.046 5.777 -1.582 1.00 82.12 230 GLU A N 1
ATOM 1830 C CA . GLU A 1 230 ? 15.667 6.589 -0.422 1.00 82.12 230 GLU A CA 1
ATOM 1831 C C . GLU A 1 230 ? 15.206 5.745 0.780 1.00 82.12 230 GLU A C 1
ATOM 1833 O O . GLU A 1 230 ? 15.526 6.088 1.916 1.00 82.12 230 GLU A O 1
ATOM 1838 N N . ILE A 1 231 ? 14.519 4.612 0.560 1.00 85.06 231 ILE A N 1
ATOM 1839 C CA . ILE A 1 231 ? 14.091 3.726 1.662 1.00 85.06 231 ILE A CA 1
ATOM 1840 C C . ILE A 1 231 ? 15.187 2.743 2.092 1.00 85.06 231 ILE A C 1
ATOM 1842 O O . ILE A 1 231 ? 15.139 2.198 3.195 1.00 85.06 231 ILE A O 1
ATOM 1846 N N . LEU A 1 232 ? 16.166 2.504 1.218 1.00 81.94 232 LEU A N 1
ATOM 1847 C CA . LEU A 1 232 ? 17.264 1.560 1.428 1.00 81.94 232 LEU A CA 1
ATOM 1848 C C . LEU A 1 232 ? 18.511 2.234 2.027 1.00 81.94 232 LEU A C 1
ATOM 1850 O O . LEU A 1 232 ? 19.383 1.559 2.579 1.00 81.94 232 LEU A O 1
ATOM 1854 N N . LYS A 1 233 ? 18.604 3.566 1.938 1.00 72.00 233 LYS A N 1
ATOM 1855 C CA . LYS A 1 233 ? 19.668 4.371 2.544 1.00 72.00 233 LYS A CA 1
ATOM 1856 C C . LYS A 1 233 ? 19.423 4.526 4.050 1.00 72.00 233 LYS A C 1
ATOM 1858 O O . LYS A 1 233 ? 18.427 5.085 4.489 1.00 72.00 233 LYS A O 1
ATOM 1863 N N . ASP A 1 234 ? 20.400 4.061 4.826 1.00 54.88 234 ASP A N 1
ATOM 1864 C CA . ASP A 1 234 ? 20.509 4.126 6.287 1.00 54.88 234 ASP A CA 1
ATOM 1865 C C . ASP A 1 234 ? 19.442 3.381 7.114 1.00 54.88 234 ASP A C 1
ATOM 1867 O O . ASP A 1 234 ? 18.232 3.554 6.987 1.00 54.88 234 ASP A O 1
ATOM 1871 N N . GLY A 1 235 ? 19.914 2.647 8.132 1.00 51.19 235 GLY A N 1
ATOM 1872 C CA . GLY A 1 235 ? 19.105 1.862 9.078 1.00 51.19 235 GLY A CA 1
ATOM 1873 C C . GLY A 1 235 ? 18.081 2.637 9.929 1.00 51.19 235 GLY A C 1
ATOM 1874 O O . GLY A 1 235 ? 17.558 2.084 10.894 1.00 51.19 235 GLY A O 1
ATOM 1875 N N . LYS A 1 236 ? 17.782 3.906 9.622 1.00 51.12 236 LYS A N 1
ATOM 1876 C CA . LYS A 1 236 ? 16.642 4.653 10.177 1.00 51.12 236 LYS A CA 1
ATOM 1877 C C . LYS A 1 236 ? 15.304 4.145 9.628 1.00 51.12 236 LYS A C 1
ATOM 1879 O O . LYS A 1 236 ? 14.361 4.061 10.411 1.00 51.12 236 LYS A O 1
ATOM 1884 N N . ALA A 1 237 ? 15.238 3.732 8.357 1.00 58.12 237 ALA A N 1
ATOM 1885 C CA . ALA A 1 237 ? 14.013 3.197 7.750 1.00 58.12 237 ALA A CA 1
ATOM 1886 C C . ALA A 1 237 ? 13.510 1.919 8.455 1.00 58.12 237 ALA A C 1
ATOM 1888 O O . ALA A 1 237 ? 12.306 1.697 8.562 1.00 58.12 237 ALA A O 1
ATOM 1889 N N . MET A 1 238 ? 14.422 1.111 9.009 1.00 55.03 238 MET A N 1
ATOM 1890 C CA . MET A 1 238 ? 14.098 -0.111 9.761 1.00 55.03 238 MET A CA 1
ATOM 1891 C C . MET A 1 238 ? 13.856 0.121 11.256 1.00 55.03 238 MET A C 1
ATOM 1893 O O . MET A 1 238 ? 13.031 -0.560 11.865 1.00 55.03 238 MET A O 1
ATOM 1897 N N . LYS A 1 239 ? 14.553 1.089 11.869 1.00 55.41 239 LYS A N 1
ATOM 1898 C CA . LYS A 1 239 ? 14.468 1.372 13.318 1.00 55.41 239 LYS A CA 1
ATOM 1899 C C . LYS A 1 239 ? 13.106 1.906 13.763 1.00 55.41 239 LYS A C 1
ATOM 1901 O O . LYS A 1 239 ? 12.818 1.883 14.955 1.00 55.41 239 LYS A O 1
ATOM 1906 N N . GLY A 1 240 ? 12.287 2.386 12.830 1.00 69.88 240 GLY A N 1
ATOM 1907 C CA . GLY A 1 240 ? 10.984 2.955 13.135 1.00 69.88 240 GLY A CA 1
ATOM 1908 C C . GLY A 1 240 ? 9.846 1.950 13.301 1.00 69.88 240 GLY A C 1
ATOM 1909 O O . GLY A 1 240 ? 8.849 2.370 13.852 1.00 69.88 240 GLY A O 1
ATOM 1910 N N . SER A 1 241 ? 9.949 0.686 12.859 1.00 82.94 241 SER A N 1
ATOM 1911 C CA . SER A 1 241 ? 8.802 -0.243 12.701 1.00 82.94 241 SER A CA 1
ATOM 1912 C C . SER A 1 241 ? 7.776 -0.207 13.846 1.00 82.94 241 SER A C 1
ATOM 1914 O O . SER A 1 241 ? 8.133 -0.350 15.018 1.00 82.94 241 SER A O 1
ATOM 1916 N N . ALA A 1 242 ? 6.487 -0.104 13.503 1.00 85.50 242 ALA A N 1
ATOM 1917 C CA . ALA A 1 242 ? 5.387 -0.194 14.466 1.00 85.50 242 ALA A CA 1
ATOM 1918 C C . ALA A 1 242 ? 5.418 -1.510 15.261 1.00 85.50 242 ALA A C 1
ATOM 1920 O O . ALA A 1 242 ? 5.052 -1.540 16.432 1.00 85.50 242 ALA A O 1
ATOM 1921 N N . VAL A 1 243 ? 5.930 -2.587 14.661 1.00 88.88 243 VAL A N 1
ATOM 1922 C CA . VAL A 1 243 ? 6.063 -3.895 15.315 1.00 88.88 243 VAL A CA 1
ATOM 1923 C C . VAL A 1 243 ? 7.071 -3.887 16.465 1.00 88.88 243 VAL A C 1
ATOM 1925 O O . VAL A 1 243 ? 6.944 -4.673 17.403 1.00 88.88 243 VAL A O 1
ATOM 1928 N N . LEU A 1 244 ? 8.051 -2.985 16.413 1.00 86.25 244 LEU A N 1
ATOM 1929 C CA . LEU A 1 244 ? 9.089 -2.817 17.432 1.00 86.25 244 LEU A CA 1
ATOM 1930 C C . LEU A 1 244 ? 8.753 -1.707 18.439 1.00 86.25 244 LEU A C 1
ATOM 1932 O O . LEU A 1 244 ? 9.537 -1.450 19.357 1.00 86.25 244 LEU A O 1
ATOM 1936 N N . ALA A 1 245 ? 7.609 -1.035 18.275 1.00 86.12 245 ALA A N 1
ATOM 1937 C CA . ALA A 1 245 ? 7.170 0.003 19.192 1.00 86.12 245 ALA A CA 1
ATOM 1938 C C . ALA A 1 245 ? 6.958 -0.596 20.590 1.00 86.12 245 ALA A C 1
ATOM 1940 O O . ALA A 1 245 ? 6.290 -1.613 20.764 1.00 86.12 245 ALA A O 1
ATOM 1941 N N . SER A 1 246 ? 7.548 0.038 21.600 1.00 83.81 246 SER A N 1
ATOM 1942 C CA . SER A 1 246 ? 7.473 -0.404 22.992 1.00 83.81 246 SER A CA 1
ATOM 1943 C C . SER A 1 246 ? 7.201 0.775 23.921 1.00 83.81 246 SER A C 1
ATOM 1945 O O . SER A 1 246 ? 7.436 1.935 23.577 1.00 83.81 246 SER A O 1
ATOM 1947 N N . GLY A 1 247 ? 6.683 0.473 25.112 1.00 87.81 247 GLY A N 1
ATOM 1948 C CA . GLY A 1 247 ? 6.264 1.482 26.080 1.00 87.81 247 GLY A CA 1
ATOM 1949 C C . GLY A 1 247 ? 4.913 2.124 25.746 1.00 87.81 247 GLY A C 1
ATOM 1950 O O . GLY A 1 247 ? 4.127 1.612 24.950 1.00 87.81 247 GLY A O 1
ATOM 1951 N N . SER A 1 248 ? 4.626 3.248 26.408 1.00 91.56 248 SER A N 1
ATOM 1952 C CA . SER A 1 248 ? 3.388 3.998 26.183 1.00 91.56 248 SER A CA 1
ATOM 1953 C C . SER A 1 248 ? 3.464 4.789 24.879 1.00 91.56 248 SER A C 1
ATOM 1955 O O . SER A 1 248 ? 4.353 5.625 24.710 1.00 91.56 248 SER A O 1
ATOM 1957 N N . LEU A 1 249 ? 2.500 4.570 23.986 1.00 93.56 249 LEU A N 1
ATOM 1958 C CA . LEU A 1 249 ? 2.399 5.289 22.714 1.00 93.56 249 LEU A CA 1
ATOM 1959 C C . LEU A 1 249 ? 1.435 6.476 22.771 1.00 93.56 249 LEU A C 1
ATOM 1961 O O . LEU A 1 249 ? 1.315 7.190 21.781 1.00 93.56 249 LEU A O 1
ATOM 1965 N N . ILE A 1 250 ? 0.769 6.722 23.906 1.00 94.69 250 ILE A N 1
ATOM 1966 C CA . ILE A 1 250 ? -0.242 7.782 24.059 1.00 94.69 250 ILE A CA 1
ATOM 1967 C C . ILE A 1 250 ? 0.266 9.130 23.523 1.00 94.69 250 ILE A C 1
ATOM 1969 O O . ILE A 1 250 ? 1.310 9.631 23.933 1.00 94.69 250 ILE A O 1
ATOM 1973 N N . GLY A 1 251 ? -0.512 9.740 22.625 1.00 93.31 251 GLY A N 1
ATOM 1974 C CA . GLY A 1 251 ? -0.212 11.030 22.001 1.00 93.31 251 GLY A CA 1
ATOM 1975 C C . GLY A 1 251 ? 0.716 10.971 20.783 1.00 93.31 251 GLY A C 1
ATOM 1976 O O . GLY A 1 251 ? 0.797 11.965 20.054 1.00 93.31 251 GLY A O 1
ATOM 1977 N N . GLN A 1 252 ? 1.370 9.836 20.517 1.00 94.56 252 GLN A N 1
ATOM 1978 C CA . GLN A 1 252 ? 2.161 9.647 19.301 1.00 94.56 252 GLN A CA 1
ATOM 1979 C C . GLN A 1 252 ? 1.260 9.592 18.061 1.00 94.56 252 GLN A C 1
ATOM 1981 O O . GLN A 1 252 ? 0.087 9.228 18.147 1.00 94.56 252 GLN A O 1
ATOM 1986 N N . LYS A 1 253 ? 1.802 9.986 16.905 1.00 93.56 253 LYS A N 1
ATOM 1987 C CA . LYS A 1 253 ? 1.078 10.044 15.625 1.00 93.56 253 LYS A CA 1
ATOM 1988 C C . LYS A 1 253 ? 1.364 8.793 14.801 1.00 93.56 253 LYS A C 1
ATOM 1990 O O . LYS A 1 253 ? 2.528 8.430 14.687 1.00 93.56 253 LYS A O 1
ATOM 1995 N N . LEU A 1 254 ? 0.350 8.229 14.142 1.00 90.81 254 LEU A N 1
ATOM 1996 C CA . LEU A 1 254 ? 0.535 7.102 13.209 1.00 90.81 254 LEU A CA 1
ATOM 1997 C C . LEU A 1 254 ? 1.558 7.403 12.111 1.00 90.81 254 LEU A C 1
ATOM 1999 O O . LEU A 1 254 ? 2.385 6.563 11.774 1.00 90.81 254 LEU A O 1
ATOM 2003 N N . ASP A 1 255 ? 1.532 8.627 11.586 1.00 90.44 255 ASP A N 1
ATOM 2004 C CA . ASP A 1 255 ? 2.373 9.029 10.455 1.00 90.44 255 ASP A CA 1
ATOM 2005 C C . ASP A 1 255 ? 3.881 8.969 10.752 1.00 90.44 255 ASP A C 1
ATOM 2007 O O . ASP A 1 255 ? 4.683 9.086 9.832 1.00 90.44 255 ASP A O 1
ATOM 2011 N N . GLN A 1 256 ? 4.303 8.771 12.008 1.00 89.94 256 GLN A N 1
ATOM 2012 C CA . GLN A 1 256 ? 5.720 8.561 12.324 1.00 89.94 256 GLN A CA 1
ATOM 2013 C C . GLN A 1 256 ? 6.292 7.280 11.691 1.00 89.94 256 GLN A C 1
ATOM 2015 O O . GLN A 1 256 ? 7.505 7.170 11.527 1.00 89.94 256 GLN A O 1
ATOM 2020 N N . TRP A 1 257 ? 5.425 6.337 11.311 1.00 90.12 257 TRP A N 1
ATOM 2021 C CA . TRP A 1 257 ? 5.789 5.076 10.663 1.00 90.12 257 TRP A CA 1
ATOM 2022 C C . TRP A 1 257 ? 5.715 5.113 9.134 1.00 90.12 257 TRP A C 1
ATOM 2024 O O . TRP A 1 257 ? 6.123 4.147 8.490 1.00 90.12 257 TRP A O 1
ATOM 2034 N N . SER A 1 258 ? 5.239 6.215 8.536 1.00 86.31 258 SER A N 1
ATOM 2035 C CA . SER A 1 258 ? 4.882 6.261 7.109 1.00 86.31 258 SER A CA 1
ATOM 2036 C C . SER A 1 258 ? 6.057 6.033 6.156 1.00 86.31 258 SER A C 1
ATOM 2038 O O . SER A 1 258 ? 5.839 5.654 5.014 1.00 86.31 258 SER A O 1
ATOM 2040 N N . HIS A 1 259 ? 7.294 6.275 6.598 1.00 87.00 259 HIS A N 1
ATOM 2041 C CA . HIS A 1 259 ? 8.511 6.100 5.792 1.00 87.00 259 HIS A CA 1
ATOM 2042 C C . HIS A 1 259 ? 9.424 5.003 6.357 1.00 87.00 259 HIS A C 1
ATOM 2044 O O . HIS A 1 259 ? 10.647 5.118 6.318 1.00 87.00 259 HIS A O 1
ATOM 2050 N N . THR A 1 260 ? 8.839 3.962 6.949 1.00 90.56 260 THR A N 1
ATOM 2051 C CA . THR A 1 260 ? 9.592 2.778 7.375 1.00 90.56 260 THR A CA 1
ATOM 2052 C C . THR A 1 260 ? 9.485 1.679 6.326 1.00 90.56 260 THR A C 1
ATOM 2054 O O . THR A 1 260 ? 8.449 1.553 5.671 1.00 90.56 260 THR A O 1
ATOM 2057 N N . LEU A 1 261 ? 10.532 0.866 6.165 1.00 91.94 261 LEU A N 1
ATOM 2058 C CA . LEU A 1 261 ? 10.542 -0.191 5.146 1.00 91.94 261 LEU A CA 1
ATOM 2059 C C . LEU A 1 261 ? 9.354 -1.170 5.275 1.00 91.94 261 LEU A C 1
ATOM 2061 O O . LEU A 1 261 ? 8.762 -1.477 4.242 1.00 91.94 261 LEU A O 1
ATOM 2065 N N . PRO A 1 262 ? 8.926 -1.616 6.479 1.00 94.00 262 PRO A N 1
ATOM 2066 C CA . PRO A 1 262 ? 7.725 -2.441 6.609 1.00 94.00 262 PRO A CA 1
ATOM 2067 C C . PRO A 1 262 ? 6.466 -1.742 6.084 1.00 94.00 262 PRO A C 1
ATOM 2069 O O . PRO A 1 262 ? 5.700 -2.346 5.344 1.00 94.00 262 PRO A O 1
ATOM 2072 N N . ASN A 1 263 ? 6.251 -0.465 6.406 1.00 93.50 263 ASN A N 1
ATOM 2073 C CA . ASN A 1 263 ? 5.072 0.269 5.938 1.00 93.50 263 ASN A CA 1
ATOM 2074 C C . ASN A 1 263 ? 5.103 0.522 4.423 1.00 93.50 263 ASN A C 1
ATOM 2076 O O . ASN A 1 263 ? 4.062 0.418 3.777 1.00 93.50 263 ASN A O 1
ATOM 2080 N N . ILE A 1 264 ? 6.279 0.790 3.846 1.00 93.69 264 ILE A N 1
ATOM 2081 C CA . ILE A 1 264 ? 6.434 0.893 2.388 1.00 93.69 264 ILE A CA 1
ATOM 2082 C C . ILE A 1 264 ? 6.159 -0.461 1.726 1.00 93.69 264 ILE A C 1
ATOM 2084 O O . ILE A 1 264 ? 5.359 -0.530 0.802 1.00 93.69 264 ILE A O 1
ATOM 2088 N N . LEU A 1 265 ? 6.718 -1.565 2.233 1.00 95.19 265 LEU A N 1
ATOM 2089 C CA . LEU A 1 265 ? 6.416 -2.897 1.700 1.00 95.19 265 LEU A CA 1
ATOM 2090 C C . LEU A 1 265 ? 4.934 -3.255 1.831 1.00 95.19 265 LEU A C 1
ATOM 2092 O O . LEU A 1 265 ? 4.364 -3.787 0.886 1.00 95.19 265 LEU A O 1
ATOM 2096 N N . PHE A 1 266 ? 4.283 -2.935 2.952 1.00 96.56 266 PHE A N 1
ATOM 2097 C CA . PHE A 1 266 ? 2.838 -3.126 3.112 1.00 96.56 266 PHE A CA 1
ATOM 2098 C C . PHE A 1 266 ? 2.069 -2.369 2.027 1.00 96.56 266 PHE A C 1
ATOM 2100 O O . PHE A 1 266 ? 1.203 -2.932 1.353 1.00 96.56 266 PHE A O 1
ATOM 2107 N N . HIS A 1 267 ? 2.394 -1.091 1.846 1.00 96.31 267 HIS A N 1
ATOM 2108 C CA . HIS A 1 267 ? 1.791 -0.244 0.830 1.00 96.31 267 HIS A CA 1
ATOM 2109 C C . HIS A 1 267 ? 1.929 -0.868 -0.571 1.00 96.31 267 HIS A C 1
ATOM 2111 O O . HIS A 1 267 ? 0.925 -1.105 -1.245 1.00 96.31 267 HIS A O 1
ATOM 2117 N N . GLU A 1 268 ? 3.142 -1.258 -0.966 1.00 95.06 268 GLU A N 1
ATOM 2118 C CA . GLU A 1 268 ? 3.393 -1.886 -2.268 1.00 95.06 268 GLU A CA 1
ATOM 2119 C C . GLU A 1 268 ? 2.708 -3.257 -2.412 1.00 95.06 268 GLU A C 1
ATOM 2121 O O . GLU A 1 268 ? 2.092 -3.568 -3.436 1.00 95.06 268 GLU A O 1
ATOM 2126 N N . PHE A 1 269 ? 2.696 -4.072 -1.357 1.00 95.12 269 PHE A N 1
ATOM 2127 C CA . PHE A 1 269 ? 1.924 -5.311 -1.341 1.00 95.12 269 PHE A CA 1
ATOM 2128 C C . PHE A 1 269 ? 0.426 -5.053 -1.489 1.00 95.12 269 PHE A C 1
ATOM 2130 O O . PHE A 1 269 ? -0.249 -5.831 -2.153 1.00 95.12 269 PHE A O 1
ATOM 2137 N N . SER A 1 270 ? -0.108 -3.949 -0.972 1.00 95.12 270 SER A N 1
ATOM 2138 C CA . SER A 1 270 ? -1.521 -3.605 -1.164 1.00 95.12 270 SER A CA 1
ATOM 2139 C C . SER A 1 270 ? -1.832 -3.328 -2.638 1.00 95.12 270 SER A C 1
ATOM 2141 O O . SER A 1 270 ? -2.846 -3.812 -3.147 1.00 95.12 270 SER A O 1
ATOM 2143 N N . HIS A 1 271 ? -0.936 -2.648 -3.365 1.00 92.75 271 HIS A N 1
ATOM 2144 C CA . HIS A 1 271 ? -1.047 -2.516 -4.821 1.00 92.75 271 HIS A CA 1
ATOM 2145 C C . HIS A 1 271 ? -1.034 -3.876 -5.524 1.00 92.75 271 HIS A C 1
ATOM 2147 O O . HIS A 1 271 ? -1.884 -4.138 -6.383 1.00 92.75 271 HIS A O 1
ATOM 2153 N N . TRP A 1 272 ? -0.084 -4.747 -5.168 1.00 90.56 272 TRP A N 1
ATOM 2154 C CA . TRP A 1 272 ? 0.092 -6.027 -5.849 1.00 90.56 272 TRP A CA 1
ATOM 2155 C C . TRP A 1 272 ? -0.985 -7.054 -5.498 1.00 90.56 272 TRP A C 1
ATOM 2157 O O . TRP A 1 272 ? -1.530 -7.689 -6.388 1.00 90.56 272 TRP A O 1
ATOM 2167 N N . PHE A 1 273 ? -1.365 -7.224 -4.238 1.00 90.19 273 PHE A N 1
ATOM 2168 C CA . PHE A 1 273 ? -2.402 -8.183 -3.849 1.00 90.19 273 PHE A CA 1
ATOM 2169 C C . PHE A 1 273 ? -3.815 -7.690 -4.143 1.00 90.19 273 PHE A C 1
ATOM 2171 O O . PHE A 1 273 ? -4.705 -8.513 -4.360 1.00 90.19 273 PHE A O 1
ATOM 2178 N N . GLY A 1 274 ? -4.021 -6.372 -4.179 1.00 88.12 274 GLY A N 1
ATOM 2179 C CA . GLY A 1 274 ? -5.328 -5.766 -4.402 1.00 88.12 274 GLY A CA 1
ATOM 2180 C C . GLY A 1 274 ? -5.775 -5.689 -5.855 1.00 88.12 274 GLY A C 1
ATOM 2181 O O . GLY A 1 274 ? -6.913 -5.290 -6.113 1.00 88.12 274 GLY A O 1
ATOM 2182 N N . ALA A 1 275 ? -4.922 -6.070 -6.803 1.00 80.81 275 ALA A N 1
ATOM 2183 C CA . ALA A 1 275 ? -5.316 -6.143 -8.197 1.00 80.81 275 ALA A CA 1
ATOM 2184 C C . ALA A 1 275 ? -5.938 -7.521 -8.575 1.00 80.81 275 ALA A C 1
ATOM 2186 O O . ALA A 1 275 ? -5.861 -8.501 -7.826 1.00 80.81 275 ALA A O 1
ATOM 2187 N N . ASP A 1 276 ? -6.671 -7.588 -9.693 1.00 71.06 276 ASP A N 1
ATOM 2188 C CA . ASP A 1 276 ? -7.240 -8.842 -10.235 1.00 71.06 276 ASP A CA 1
ATOM 2189 C C . ASP A 1 276 ? -6.352 -9.348 -11.382 1.00 71.06 276 ASP A C 1
ATOM 2191 O O . ASP A 1 276 ? -5.994 -8.580 -12.276 1.00 71.06 276 ASP A O 1
ATOM 2195 N N . GLY A 1 277 ? -5.964 -10.626 -11.328 1.00 55.03 277 GLY A N 1
ATOM 2196 C CA . GLY A 1 277 ? -4.927 -11.287 -12.138 1.00 55.03 277 GLY A CA 1
ATOM 2197 C C . GLY A 1 277 ? -5.290 -11.493 -13.611 1.00 55.03 277 GLY A C 1
ATOM 2198 O O . GLY A 1 277 ? -4.977 -12.525 -14.198 1.00 55.03 277 GLY A O 1
ATOM 2199 N N . ARG A 1 278 ? -5.984 -10.532 -14.224 1.00 51.84 278 ARG A N 1
ATOM 2200 C CA . ARG A 1 278 ? -6.463 -10.586 -15.607 1.00 51.84 278 ARG A CA 1
ATOM 2201 C C . ARG A 1 278 ? -5.767 -9.586 -16.523 1.00 51.84 278 ARG A C 1
ATOM 2203 O O . ARG A 1 278 ? -6.408 -9.079 -17.421 1.00 51.84 278 ARG A O 1
ATOM 2210 N N . GLY A 1 279 ? -4.474 -9.300 -16.313 1.00 40.28 279 GLY A N 1
ATOM 2211 C CA . GLY A 1 279 ? -3.497 -8.761 -17.294 1.00 40.28 279 GLY A CA 1
ATOM 2212 C C . GLY A 1 279 ? -3.861 -7.610 -18.266 1.00 40.28 279 GLY A C 1
ATOM 2213 O O . GLY A 1 279 ? -3.033 -7.260 -19.099 1.00 40.28 279 GLY A O 1
ATOM 2214 N N . LEU A 1 280 ? -5.050 -7.011 -18.204 1.00 37.34 280 LEU A N 1
ATOM 2215 C CA . LEU A 1 280 ? -5.609 -6.074 -19.175 1.00 37.34 280 LEU A CA 1
ATOM 2216 C C . LEU A 1 280 ? -6.191 -4.847 -18.460 1.00 37.34 280 LEU A C 1
ATOM 2218 O O . LEU A 1 280 ? -6.501 -4.872 -17.272 1.00 37.34 280 LEU A O 1
ATOM 2222 N N . ALA A 1 281 ? -6.361 -3.760 -19.213 1.00 38.09 281 ALA A N 1
ATOM 2223 C CA . ALA A 1 281 ? -6.721 -2.418 -18.739 1.00 38.09 281 ALA A CA 1
ATOM 2224 C C . ALA A 1 281 ? -8.057 -2.287 -17.962 1.00 38.09 281 ALA A C 1
ATOM 2226 O O . ALA A 1 281 ? -8.381 -1.195 -17.503 1.00 38.09 281 ALA A O 1
ATOM 2227 N N . THR A 1 282 ? -8.833 -3.364 -17.813 1.00 39.66 282 THR A N 1
ATOM 2228 C CA . THR A 1 282 ? -10.099 -3.424 -17.058 1.00 39.66 282 THR A CA 1
ATOM 2229 C C . THR A 1 282 ? -9.957 -4.050 -15.667 1.00 39.66 282 THR A C 1
ATOM 2231 O O . THR A 1 282 ? -10.954 -4.239 -14.970 1.00 39.66 282 THR A O 1
ATOM 2234 N N . ASN A 1 283 ? -8.737 -4.390 -15.256 1.00 55.34 283 ASN A N 1
ATOM 2235 C CA . ASN A 1 283 ? -8.466 -5.001 -13.963 1.00 55.34 283 ASN A CA 1
ATOM 2236 C C . ASN A 1 283 ? -8.809 -4.070 -12.796 1.00 55.34 283 ASN A C 1
ATOM 2238 O O . ASN A 1 283 ? -8.538 -2.866 -12.817 1.00 55.34 283 ASN A O 1
ATOM 2242 N N . ARG A 1 284 ? -9.311 -4.672 -11.713 1.00 65.62 284 ARG A N 1
ATOM 2243 C CA . ARG A 1 284 ? -9.233 -4.066 -10.385 1.00 65.62 284 ARG A CA 1
ATOM 2244 C C . ARG A 1 284 ? -7.759 -3.759 -10.121 1.00 65.62 284 ARG A C 1
ATOM 2246 O O . ARG A 1 284 ? -6.931 -4.654 -10.243 1.00 65.62 284 ARG A O 1
ATOM 2253 N N . HIS A 1 285 ? -7.443 -2.514 -9.790 1.00 73.19 285 HIS A N 1
ATOM 2254 C CA . HIS A 1 285 ? -6.109 -2.080 -9.395 1.00 73.19 285 HIS A CA 1
ATOM 2255 C C . HIS A 1 285 ? -6.249 -1.154 -8.205 1.00 73.19 285 HIS A C 1
ATOM 2257 O O . HIS A 1 285 ? -6.906 -0.124 -8.327 1.00 73.19 285 HIS A O 1
ATOM 2263 N N . ILE A 1 286 ? -5.633 -1.491 -7.074 1.00 84.19 286 ILE A N 1
ATOM 2264 C CA . ILE A 1 286 ? -5.462 -0.499 -6.015 1.00 84.19 286 ILE A CA 1
ATOM 2265 C C . ILE A 1 286 ? -4.464 0.513 -6.542 1.00 84.19 286 ILE A C 1
ATOM 2267 O O . ILE A 1 286 ? -3.337 0.158 -6.881 1.00 84.19 286 ILE A O 1
ATOM 2271 N N . LEU A 1 287 ? -4.922 1.748 -6.685 1.00 82.50 287 LEU A N 1
ATOM 2272 C CA . LEU A 1 287 ? -4.114 2.856 -7.152 1.00 82.50 287 LEU A CA 1
ATOM 2273 C C . LEU A 1 287 ? -3.729 3.717 -5.960 1.00 82.50 287 LEU A C 1
ATOM 2275 O O . LEU A 1 287 ? -4.197 3.544 -4.839 1.00 82.50 287 LEU A O 1
ATOM 2279 N N . ASP A 1 288 ? -2.883 4.681 -6.237 1.00 85.44 288 ASP A N 1
ATOM 2280 C CA . ASP A 1 288 ? -2.682 5.806 -5.358 1.00 85.44 288 ASP A CA 1
ATOM 2281 C C . ASP A 1 288 ? -3.712 6.879 -5.699 1.00 85.44 288 ASP A C 1
ATOM 2283 O O . ASP A 1 288 ? -3.677 7.488 -6.774 1.00 85.44 288 ASP A O 1
ATOM 2287 N N . GLN A 1 289 ? -4.692 7.066 -4.812 1.00 89.44 289 GLN A N 1
ATOM 2288 C CA . GLN A 1 289 ? -5.738 8.063 -5.025 1.00 89.44 289 GLN A CA 1
ATOM 2289 C C . GLN A 1 289 ? -5.159 9.462 -4.861 1.00 89.44 289 GLN A C 1
ATOM 2291 O O . GLN A 1 289 ? -4.339 9.705 -3.975 1.00 89.44 289 GLN A O 1
ATOM 2296 N N . ASN A 1 290 ? -5.637 10.426 -5.648 1.00 89.88 290 ASN A N 1
ATOM 2297 C CA . ASN A 1 290 ? -5.270 11.817 -5.394 1.00 89.88 290 ASN A CA 1
ATOM 2298 C C . ASN A 1 290 ? -5.917 12.278 -4.082 1.00 89.88 290 ASN A C 1
ATOM 2300 O O . ASN A 1 290 ? -7.103 12.041 -3.852 1.00 89.88 290 ASN A O 1
ATOM 2304 N N . ALA A 1 291 ? -5.148 12.977 -3.259 1.00 92.00 291 ALA A N 1
ATOM 2305 C CA . ALA A 1 291 ? -5.625 13.543 -2.016 1.00 92.00 291 ALA A CA 1
ATOM 2306 C C . ALA A 1 291 ? -6.702 14.598 -2.269 1.00 92.00 291 ALA A C 1
ATOM 2308 O O . ALA A 1 291 ? -6.708 15.316 -3.280 1.00 92.00 291 ALA A O 1
ATOM 2309 N N . VAL A 1 292 ? -7.590 14.716 -1.290 1.00 91.38 292 VAL A N 1
ATOM 2310 C CA . VAL A 1 292 ? -8.588 15.773 -1.224 1.00 91.38 292 VAL A CA 1
ATOM 2311 C C . VAL A 1 292 ? -8.427 16.569 0.065 1.00 91.38 292 VAL A C 1
ATOM 2313 O O . VAL A 1 292 ? -7.974 16.048 1.086 1.00 91.38 292 VAL A O 1
ATOM 2316 N N . ASP A 1 293 ? -8.782 17.847 0.021 1.00 89.62 293 ASP A N 1
ATOM 2317 C CA . ASP A 1 293 ? -8.825 18.681 1.216 1.00 89.62 293 ASP A CA 1
ATOM 2318 C C . ASP A 1 293 ? -10.035 18.347 2.103 1.00 89.62 293 ASP A C 1
ATOM 2320 O O . ASP A 1 293 ? -10.875 17.502 1.777 1.00 89.62 293 ASP A O 1
ATOM 2324 N N . LYS A 1 294 ? -10.146 19.053 3.233 1.00 85.62 294 LYS A N 1
ATOM 2325 C CA . LYS A 1 294 ? -11.261 18.930 4.185 1.00 85.62 294 LYS A CA 1
ATOM 2326 C C . LYS A 1 294 ? -12.642 19.260 3.594 1.00 85.62 294 LYS A C 1
ATOM 2328 O O . LYS A 1 294 ? -13.645 19.004 4.245 1.00 85.62 294 LYS A O 1
ATOM 2333 N N . ASP A 1 295 ? -12.694 19.864 2.406 1.00 84.06 295 ASP A N 1
ATOM 2334 C CA . ASP A 1 295 ? -13.925 20.195 1.689 1.00 84.06 295 ASP A CA 1
ATOM 2335 C C . ASP A 1 295 ? -14.159 19.233 0.492 1.00 84.06 295 ASP A C 1
ATOM 2337 O O . ASP A 1 295 ? -15.063 19.462 -0.320 1.00 84.06 295 ASP A O 1
ATOM 2341 N N . GLY A 1 296 ? -13.342 18.182 0.327 1.00 84.12 296 GLY A N 1
ATOM 2342 C CA . GLY A 1 296 ? -13.440 17.217 -0.775 1.00 84.12 296 GLY A CA 1
ATOM 2343 C C . GLY A 1 296 ? -12.973 17.754 -2.138 1.00 84.12 296 GLY A C 1
ATOM 2344 O O . GLY A 1 296 ? -13.474 17.335 -3.190 1.00 84.12 296 GLY A O 1
ATOM 2345 N N . ARG A 1 297 ? -12.064 18.734 -2.164 1.00 88.88 297 ARG A N 1
ATOM 2346 C CA . ARG A 1 297 ? -11.470 19.289 -3.397 1.00 88.88 297 ARG A CA 1
ATOM 2347 C C . ARG A 1 297 ? -10.116 18.650 -3.663 1.00 88.88 297 ARG A C 1
ATOM 2349 O O . ARG A 1 297 ? -9.362 18.416 -2.729 1.00 88.88 297 ARG A O 1
ATOM 2356 N N . TRP A 1 298 ? -9.794 18.415 -4.931 1.00 91.00 298 TRP A N 1
ATOM 2357 C CA . TRP A 1 298 ? -8.535 17.787 -5.334 1.00 91.00 298 TRP A CA 1
ATOM 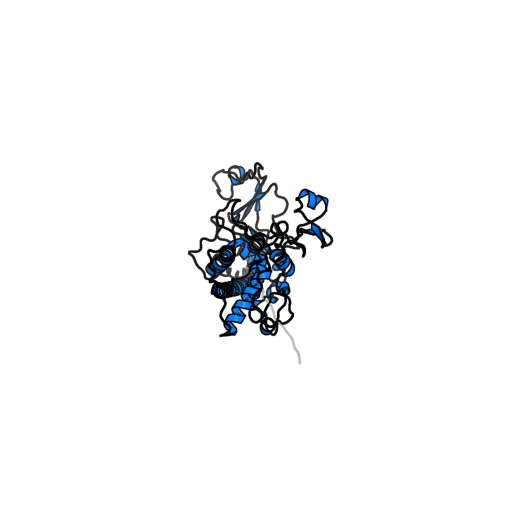2358 C C . TRP A 1 298 ? -7.337 18.647 -4.946 1.00 91.00 298 TRP A C 1
ATOM 2360 O O . TRP A 1 298 ? -7.316 19.835 -5.273 1.00 91.00 298 TRP A O 1
ATOM 2370 N N . LEU A 1 299 ? -6.349 18.032 -4.300 1.00 93.44 299 LEU A N 1
ATOM 2371 C CA . LEU A 1 299 ? -5.121 18.690 -3.878 1.00 93.44 299 LEU A CA 1
ATOM 2372 C C . LEU A 1 299 ? -4.009 18.552 -4.920 1.00 93.44 299 LEU A C 1
ATOM 2374 O O . LEU A 1 299 ? -3.747 17.475 -5.462 1.00 93.44 299 LEU A O 1
ATOM 2378 N N . TYR A 1 300 ? -3.314 19.662 -5.142 1.00 94.19 300 TYR A N 1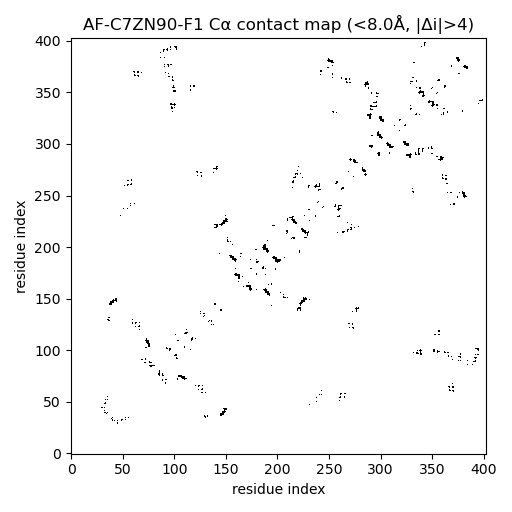
ATOM 2379 C CA . TYR A 1 300 ? -2.110 19.744 -5.959 1.00 94.19 300 TYR A CA 1
ATOM 2380 C C . TYR A 1 300 ? -1.034 20.513 -5.206 1.00 94.19 300 TYR A C 1
ATOM 2382 O O . TYR A 1 300 ? -1.353 21.374 -4.386 1.00 94.19 300 TYR A O 1
ATOM 2390 N N . ARG A 1 301 ? 0.229 20.219 -5.507 1.00 94.19 301 ARG A N 1
ATOM 2391 C CA . ARG A 1 301 ? 1.389 20.942 -4.979 1.00 94.19 301 ARG A CA 1
ATOM 2392 C C . ARG A 1 301 ? 2.201 21.524 -6.126 1.00 94.19 301 ARG A C 1
ATOM 2394 O O . ARG A 1 301 ? 2.387 20.849 -7.142 1.00 94.19 301 ARG A O 1
ATOM 2401 N N . ASP A 1 302 ? 2.667 22.752 -5.975 1.00 92.25 302 ASP A N 1
ATOM 2402 C CA . ASP A 1 302 ? 3.647 23.330 -6.894 1.00 92.25 302 ASP A CA 1
ATOM 2403 C C . ASP A 1 302 ? 5.083 22.904 -6.531 1.00 92.25 302 ASP A C 1
ATOM 2405 O O . ASP A 1 302 ? 5.310 22.168 -5.566 1.00 92.25 302 ASP A O 1
ATOM 2409 N N . ALA A 1 303 ? 6.066 23.372 -7.304 1.00 88.38 303 ALA A N 1
ATOM 2410 C CA . ALA A 1 303 ? 7.482 23.082 -7.069 1.00 88.38 303 ALA A CA 1
ATOM 2411 C C . ALA A 1 303 ? 8.032 23.660 -5.748 1.00 88.38 303 ALA A C 1
ATOM 2413 O O . ALA A 1 303 ? 9.047 23.179 -5.255 1.00 88.38 303 ALA A O 1
ATOM 2414 N N . SER A 1 304 ? 7.372 24.668 -5.163 1.00 88.75 304 SER A N 1
ATOM 2415 C CA . SER A 1 304 ? 7.725 25.216 -3.845 1.00 88.75 304 SER A CA 1
ATOM 2416 C C . SER A 1 304 ? 7.156 24.387 -2.686 1.00 88.75 304 SER A C 1
ATOM 2418 O O . SER A 1 304 ? 7.481 24.638 -1.527 1.00 88.75 304 SER A O 1
ATOM 2420 N N . GLY A 1 305 ? 6.300 23.404 -2.987 1.00 86.31 305 GLY A N 1
ATOM 2421 C CA . GLY A 1 305 ? 5.563 22.623 -1.997 1.00 86.31 305 GLY A CA 1
ATOM 2422 C C . GLY A 1 305 ? 4.286 23.307 -1.501 1.00 86.31 305 GLY A C 1
ATOM 2423 O O . GLY A 1 305 ? 3.662 22.813 -0.561 1.00 86.31 305 GLY A O 1
ATOM 2424 N N . THR A 1 306 ? 3.869 24.416 -2.120 1.00 93.56 306 THR A N 1
ATOM 2425 C CA . THR A 1 306 ? 2.628 25.111 -1.763 1.00 93.56 306 THR A CA 1
ATOM 2426 C C . THR A 1 306 ? 1.426 24.343 -2.304 1.00 93.56 306 THR A C 1
ATOM 2428 O O . THR A 1 306 ? 1.391 23.941 -3.469 1.00 93.56 306 THR A O 1
ATOM 2431 N N . TYR A 1 307 ? 0.424 24.136 -1.447 1.00 92.94 307 TYR A N 1
ATOM 2432 C CA . TYR A 1 307 ? -0.780 23.379 -1.781 1.00 92.94 307 TYR A CA 1
ATOM 2433 C C . TYR A 1 307 ? -1.873 24.269 -2.377 1.00 92.94 307 TYR A C 1
ATOM 2435 O O . TYR A 1 307 ? -2.133 25.371 -1.897 1.00 92.94 307 TYR A O 1
ATOM 2443 N N . SER A 1 308 ? -2.579 23.742 -3.376 1.00 93.56 308 SER A N 1
ATOM 2444 C CA . SER A 1 308 ? -3.796 24.335 -3.931 1.00 93.56 308 SER A CA 1
ATOM 2445 C C . SER A 1 308 ? -4.913 23.297 -4.057 1.00 93.56 308 SER A C 1
ATOM 2447 O O . SER A 1 308 ? -4.663 22.112 -4.286 1.00 93.56 308 SER A O 1
ATOM 2449 N N . SER A 1 309 ? -6.157 23.759 -3.917 1.00 92.38 309 SER A N 1
ATOM 2450 C CA . SER A 1 309 ? -7.359 22.920 -3.948 1.00 92.38 309 SER A CA 1
ATOM 2451 C C . SER A 1 309 ? -8.249 23.263 -5.135 1.00 92.38 309 SER A C 1
ATOM 2453 O O . SER A 1 309 ? -8.633 24.421 -5.313 1.00 92.38 309 SER A O 1
ATOM 2455 N N . HIS A 1 310 ? -8.682 22.256 -5.895 1.00 90.44 310 HIS A N 1
ATOM 2456 C CA . HIS A 1 310 ? -9.485 22.453 -7.105 1.00 90.44 310 HIS A CA 1
ATOM 2457 C C . HIS A 1 310 ? -10.794 21.667 -7.082 1.00 90.44 310 HIS A C 1
ATOM 2459 O O . HIS A 1 310 ? -10.872 20.507 -6.674 1.00 90.44 310 HIS A O 1
ATOM 2465 N N . LYS A 1 311 ? -11.864 22.304 -7.570 1.00 87.50 311 LYS A N 1
ATOM 2466 C CA . LYS A 1 311 ? -13.199 21.690 -7.659 1.00 87.50 311 LYS A CA 1
ATOM 2467 C C . LYS A 1 311 ? -13.322 20.667 -8.791 1.00 87.50 311 LYS A C 1
ATOM 2469 O O . LYS A 1 311 ? -14.332 19.978 -8.832 1.00 87.50 311 LYS A O 1
ATOM 2474 N N . HIS A 1 312 ? -12.374 20.580 -9.713 1.00 86.44 312 HIS A N 1
ATOM 2475 C CA . HIS A 1 312 ? -12.367 19.603 -10.801 1.00 86.44 312 HIS A CA 1
ATOM 2476 C C . HIS A 1 312 ? -10.984 18.957 -10.900 1.00 86.44 312 HIS A C 1
ATOM 2478 O O . HIS A 1 312 ? -10.006 19.485 -10.368 1.00 86.44 312 HIS A O 1
ATOM 2484 N N . LEU A 1 313 ? -10.920 17.773 -11.507 1.00 87.12 313 LEU A N 1
ATOM 2485 C CA . LEU A 1 313 ? -9.652 17.097 -11.746 1.00 87.12 313 LEU A CA 1
ATOM 2486 C C . LEU A 1 313 ? -8.948 17.806 -12.909 1.00 87.12 313 LEU A C 1
ATOM 2488 O O . LEU A 1 313 ? -9.491 17.836 -14.009 1.00 87.12 313 LEU A O 1
ATOM 2492 N N . LEU A 1 314 ? -7.759 18.353 -12.668 1.00 88.62 314 LEU A N 1
ATOM 2493 C CA . LEU A 1 314 ? -6.957 18.998 -13.702 1.00 88.62 314 LEU A CA 1
ATOM 2494 C C . LEU A 1 314 ? -6.373 17.938 -14.642 1.00 88.62 314 LEU A C 1
ATOM 2496 O O . LEU A 1 314 ? -5.806 16.929 -14.191 1.00 88.62 314 LEU A O 1
ATOM 2500 N N . SER A 1 315 ? -6.468 18.179 -15.947 1.00 89.88 315 SER A N 1
ATOM 2501 C CA . SER A 1 315 ? -5.781 17.402 -16.981 1.00 89.88 315 SER A CA 1
ATOM 2502 C C . SER A 1 315 ? -4.258 17.517 -16.845 1.00 89.88 315 SER A C 1
ATOM 2504 O O . SER A 1 315 ? -3.738 18.346 -16.100 1.00 89.88 315 SER A O 1
ATOM 2506 N N . LYS A 1 316 ? -3.501 16.658 -17.542 1.00 86.81 316 LYS A N 1
ATOM 2507 C CA . LYS A 1 316 ? -2.030 16.747 -17.528 1.00 86.81 316 LYS A CA 1
ATOM 2508 C C . LYS A 1 316 ? -1.548 18.100 -18.067 1.00 86.81 316 LYS A C 1
ATOM 2510 O O . LYS A 1 316 ? -0.726 18.728 -17.419 1.00 86.81 316 LYS A O 1
ATOM 2515 N N . ALA A 1 317 ? -2.113 18.562 -19.182 1.00 90.56 317 ALA A N 1
ATOM 2516 C CA . ALA A 1 317 ? -1.740 19.837 -19.791 1.00 90.56 317 ALA A CA 1
ATOM 2517 C C . ALA A 1 317 ? -2.016 21.031 -18.862 1.00 90.56 317 ALA A C 1
ATOM 2519 O O . ALA A 1 317 ? -1.162 21.896 -18.708 1.00 90.56 317 ALA A O 1
ATOM 2520 N N . GLU A 1 318 ? -3.172 21.058 -18.188 1.00 92.06 318 GLU A N 1
ATOM 2521 C CA . GLU A 1 318 ? -3.493 22.130 -17.234 1.00 92.06 318 GLU A CA 1
ATOM 2522 C C . GLU A 1 318 ? -2.529 22.162 -16.049 1.00 92.06 318 GLU A C 1
ATOM 2524 O O . GLU A 1 318 ? -2.138 23.242 -15.614 1.00 92.06 318 GLU A O 1
ATOM 2529 N N . ARG A 1 319 ? -2.143 20.987 -15.539 1.00 93.00 319 ARG A N 1
ATOM 2530 C CA . ARG A 1 319 ? -1.167 20.876 -14.452 1.00 93.00 319 ARG A CA 1
ATOM 2531 C C . ARG A 1 319 ? 0.213 21.348 -14.881 1.00 93.00 319 ARG A C 1
ATOM 2533 O O . ARG A 1 319 ? 0.801 22.160 -14.178 1.00 93.00 319 ARG A O 1
ATOM 2540 N N . ASP A 1 320 ? 0.687 20.882 -16.032 1.00 90.75 320 ASP A N 1
ATOM 2541 C CA . ASP A 1 320 ? 1.999 21.249 -16.564 1.00 90.75 320 ASP A CA 1
ATOM 2542 C C . ASP A 1 320 ? 2.078 22.770 -16.800 1.00 90.75 320 ASP A C 1
ATOM 2544 O O . ASP A 1 320 ? 3.037 23.408 -16.372 1.00 90.75 320 ASP A O 1
ATOM 2548 N N . ASN A 1 321 ? 1.025 23.373 -17.368 1.00 93.56 321 ASN A N 1
ATOM 2549 C CA . ASN A 1 321 ? 0.937 24.823 -17.589 1.00 93.56 321 ASN A CA 1
ATOM 2550 C C . ASN A 1 321 ? 0.939 25.646 -16.290 1.00 93.56 321 ASN A C 1
ATOM 2552 O O . ASN A 1 321 ? 1.330 26.809 -16.304 1.00 93.56 321 ASN A O 1
ATOM 2556 N N . GLN A 1 322 ? 0.482 25.064 -15.180 1.00 92.69 322 GLN A N 1
ATOM 2557 C CA . GLN A 1 322 ? 0.429 25.715 -13.867 1.00 92.69 322 GLN A CA 1
ATOM 2558 C C . GLN A 1 322 ? 1.598 25.313 -12.954 1.00 92.69 322 GLN A C 1
ATOM 2560 O O . GLN A 1 322 ? 1.649 25.753 -11.809 1.00 92.69 322 GLN A O 1
ATOM 2565 N N . GLY A 1 323 ? 2.520 24.462 -13.420 1.00 92.00 323 GLY A N 1
ATOM 2566 C CA . GLY A 1 323 ? 3.606 23.932 -12.591 1.00 92.00 323 GLY A CA 1
ATOM 2567 C C . GLY A 1 323 ? 3.120 23.083 -11.409 1.00 92.00 323 GLY A C 1
ATOM 2568 O O . GLY A 1 323 ? 3.768 23.051 -10.365 1.00 92.00 323 GLY A O 1
ATOM 2569 N N . LEU A 1 324 ? 1.968 22.422 -11.549 1.00 92.44 324 LEU A N 1
ATOM 2570 C CA . LEU A 1 324 ? 1.320 21.656 -10.486 1.00 92.44 324 LEU A CA 1
ATOM 2571 C C . LEU A 1 324 ? 1.572 20.152 -10.621 1.00 92.44 324 LEU A C 1
ATOM 2573 O O . LEU A 1 324 ? 1.497 19.568 -11.699 1.00 92.44 324 LEU A O 1
ATOM 2577 N N . THR A 1 325 ? 1.749 19.485 -9.487 1.00 90.38 325 THR A N 1
ATOM 2578 C CA . THR A 1 325 ? 1.795 18.023 -9.377 1.00 90.38 325 THR A CA 1
ATOM 2579 C C . THR A 1 325 ? 0.654 17.524 -8.498 1.00 90.38 325 THR A C 1
ATOM 2581 O O . THR A 1 325 ? 0.171 18.231 -7.613 1.00 90.38 325 THR A O 1
ATOM 2584 N N . ARG A 1 326 ? 0.157 16.314 -8.777 1.00 89.44 326 ARG A N 1
ATOM 2585 C CA . ARG A 1 326 ? -0.891 15.685 -7.961 1.00 89.44 326 ARG A CA 1
ATOM 2586 C C . ARG A 1 326 ? -0.330 15.370 -6.580 1.00 89.44 326 ARG A C 1
ATOM 2588 O O . ARG A 1 326 ? 0.790 14.880 -6.476 1.00 89.44 326 ARG A O 1
ATOM 2595 N N . VAL A 1 327 ? -1.121 15.624 -5.545 1.00 89.62 327 VAL A N 1
ATOM 2596 C CA . VAL A 1 327 ? -0.824 15.137 -4.197 1.00 89.62 327 VAL A CA 1
ATOM 2597 C C . VAL A 1 327 ? -1.493 13.783 -4.049 1.00 89.62 327 VAL A C 1
ATOM 2599 O O . VAL A 1 327 ? -2.690 13.668 -4.298 1.00 89.62 327 VAL A O 1
ATOM 2602 N N . THR A 1 328 ? -0.736 12.766 -3.661 1.00 89.50 328 THR A N 1
ATOM 2603 C CA . THR A 1 328 ? -1.272 11.430 -3.385 1.00 89.50 328 THR A CA 1
ATOM 2604 C C . THR A 1 328 ? -1.858 11.352 -1.975 1.00 89.50 328 THR A C 1
ATOM 2606 O O . THR A 1 328 ? -1.426 12.066 -1.068 1.00 89.50 328 THR A O 1
ATOM 2609 N N . THR A 1 329 ? -2.847 10.481 -1.776 1.00 90.25 329 THR A N 1
ATOM 2610 C CA . THR A 1 329 ? -3.486 10.213 -0.482 1.00 90.25 329 THR A CA 1
ATOM 2611 C C . THR A 1 329 ? -2.591 9.347 0.406 1.00 90.25 329 THR A C 1
ATOM 2613 O O . THR A 1 329 ? -2.892 8.189 0.686 1.00 90.25 329 THR A O 1
ATOM 2616 N N . TYR A 1 330 ? -1.492 9.939 0.865 1.00 89.81 330 TYR A N 1
ATOM 2617 C CA . TYR A 1 330 ? -0.618 9.368 1.886 1.00 89.81 330 TYR A CA 1
ATOM 2618 C C . TYR A 1 330 ? -0.841 10.051 3.227 1.00 89.81 330 TYR A C 1
ATOM 2620 O O . TYR A 1 330 ? -1.130 11.254 3.254 1.00 89.81 330 TYR A O 1
ATOM 2628 N N . LYS A 1 331 ? -0.592 9.322 4.318 1.00 89.50 331 LYS A N 1
ATOM 2629 C CA . LYS A 1 331 ? -0.727 9.770 5.713 1.00 89.50 331 LYS A CA 1
ATOM 2630 C C . LYS A 1 331 ? -2.174 9.910 6.168 1.00 89.50 331 LYS A C 1
ATOM 2632 O O . LYS A 1 331 ? -3.089 10.204 5.393 1.00 89.50 331 LYS A O 1
ATOM 2637 N N . PHE A 1 332 ? -2.367 9.761 7.474 1.00 92.88 332 PHE A N 1
ATOM 2638 C CA . PHE A 1 332 ? -3.674 9.643 8.107 1.00 92.88 332 PHE A CA 1
ATOM 2639 C C . PHE A 1 332 ? -4.644 10.767 7.720 1.00 92.88 332 PHE A C 1
ATOM 2641 O O . PHE A 1 332 ? -5.783 10.490 7.364 1.00 92.88 332 PHE A O 1
ATOM 2648 N N . ASN A 1 333 ? -4.215 12.033 7.744 1.00 91.94 333 ASN A N 1
ATOM 2649 C CA . ASN A 1 333 ? -5.122 13.159 7.480 1.00 91.94 333 ASN A CA 1
ATOM 2650 C C . ASN A 1 333 ? -5.666 13.173 6.045 1.00 91.94 333 ASN A C 1
ATOM 2652 O O . ASN A 1 333 ? -6.829 13.518 5.837 1.00 91.94 333 ASN A O 1
ATOM 2656 N N . ASN A 1 334 ? -4.849 12.806 5.054 1.00 92.88 334 ASN A N 1
ATOM 2657 C CA . ASN A 1 334 ? -5.320 12.742 3.673 1.00 92.88 334 ASN A CA 1
ATOM 2658 C C . ASN A 1 334 ? -6.269 11.558 3.489 1.00 92.88 334 ASN A C 1
ATOM 2660 O O . ASN A 1 334 ? -7.303 11.716 2.843 1.00 92.88 334 ASN A O 1
ATOM 2664 N N . ILE A 1 335 ? -5.958 10.411 4.106 1.00 94.62 335 ILE A N 1
ATOM 2665 C CA . ILE A 1 335 ? -6.837 9.236 4.108 1.00 94.62 335 ILE A CA 1
ATOM 2666 C C . ILE A 1 335 ? -8.181 9.580 4.762 1.00 94.62 335 ILE A C 1
ATOM 2668 O O . ILE A 1 335 ? -9.227 9.322 4.176 1.00 94.62 335 ILE A O 1
ATOM 2672 N N . LEU A 1 336 ? -8.164 10.251 5.916 1.00 93.00 336 LEU A N 1
ATOM 2673 C CA . LEU A 1 336 ? -9.359 10.715 6.620 1.00 93.00 336 LEU A CA 1
ATOM 2674 C C . LEU A 1 336 ? -10.211 11.639 5.743 1.00 93.00 336 LEU A C 1
ATOM 2676 O O . LEU A 1 336 ? -11.431 11.478 5.678 1.00 93.00 336 LEU A O 1
ATOM 2680 N N . ASN A 1 337 ? -9.592 12.607 5.064 1.00 91.38 337 ASN A N 1
ATOM 2681 C CA . ASN A 1 337 ? -10.312 13.504 4.161 1.00 91.38 337 ASN A CA 1
ATOM 2682 C C . ASN A 1 337 ? -10.913 12.741 2.975 1.00 91.38 337 ASN A C 1
ATOM 2684 O O . ASN A 1 337 ? -12.051 13.019 2.590 1.00 91.38 337 ASN A O 1
ATOM 2688 N N . LEU A 1 338 ? -10.179 11.772 2.419 1.00 91.12 338 LEU A N 1
ATOM 2689 C CA . LEU A 1 338 ? -10.683 10.896 1.364 1.00 91.12 338 LEU A CA 1
ATOM 2690 C C . LEU A 1 338 ? -11.851 10.038 1.864 1.00 91.12 338 LEU A C 1
ATOM 2692 O O . LEU A 1 338 ? -12.803 9.822 1.126 1.00 91.12 338 LEU A O 1
ATOM 2696 N N . ALA A 1 339 ? -11.816 9.595 3.118 1.00 90.06 339 ALA A N 1
ATOM 2697 C CA . ALA A 1 339 ? -12.830 8.729 3.699 1.00 90.06 339 ALA A CA 1
ATOM 2698 C C . ALA A 1 339 ? -14.108 9.465 4.091 1.00 90.06 339 ALA A C 1
ATOM 2700 O O . ALA A 1 339 ? -15.180 8.887 3.993 1.00 90.06 339 ALA A O 1
ATOM 2701 N N . THR A 1 340 ? -14.028 10.716 4.549 1.00 81.69 340 THR A N 1
ATOM 2702 C CA . THR A 1 340 ? -15.157 11.387 5.224 1.00 81.69 340 THR A CA 1
ATOM 2703 C C . THR A 1 340 ? -15.919 12.384 4.352 1.00 81.69 340 THR A C 1
ATOM 2705 O O . THR A 1 340 ? -17.070 12.712 4.647 1.00 81.69 340 THR A O 1
ATOM 2708 N N . ASN A 1 341 ? -15.339 12.842 3.240 1.00 72.88 341 ASN A N 1
ATOM 2709 C CA . ASN A 1 341 ? -15.901 13.934 2.440 1.00 72.88 341 ASN A CA 1
ATOM 2710 C C . ASN A 1 341 ? -16.794 13.472 1.280 1.00 72.88 341 ASN A C 1
ATOM 2712 O O . ASN A 1 341 ? -16.667 13.965 0.165 1.00 72.88 341 ASN A O 1
ATOM 2716 N N . PHE A 1 342 ? -17.741 12.564 1.527 1.00 64.62 342 PHE A N 1
ATOM 2717 C CA . PHE A 1 342 ? -18.636 12.022 0.488 1.00 64.62 342 PHE A CA 1
ATOM 2718 C C . PHE A 1 342 ? -20.127 12.333 0.699 1.00 64.62 342 PHE A C 1
ATOM 2720 O O . PHE A 1 342 ? -20.974 11.930 -0.094 1.00 64.62 342 PHE A O 1
ATOM 2727 N N . ASN A 1 343 ? -20.468 13.136 1.711 1.00 58.25 343 ASN A N 1
ATOM 2728 C CA . ASN A 1 343 ? -21.858 13.419 2.104 1.00 58.25 343 ASN A CA 1
ATOM 2729 C C . ASN A 1 343 ? -22.659 14.294 1.113 1.00 58.25 343 ASN A C 1
ATOM 2731 O O . ASN A 1 343 ? -23.832 14.576 1.340 1.00 58.25 343 ASN A O 1
ATOM 2735 N N . SER A 1 344 ? -22.063 14.729 -0.003 1.00 60.38 344 SER A N 1
ATOM 2736 C CA . SER A 1 344 ? -22.778 15.414 -1.089 1.00 60.38 344 SER A CA 1
ATOM 2737 C C . SER A 1 344 ? -22.570 14.686 -2.415 1.00 60.38 344 SER A C 1
ATOM 2739 O O . SER A 1 344 ? -21.472 14.200 -2.673 1.00 60.38 344 SER A O 1
ATOM 2741 N N . LYS A 1 345 ? -23.570 14.684 -3.315 1.00 60.66 345 LYS A N 1
ATOM 2742 C CA . LYS A 1 345 ? -23.463 14.051 -4.652 1.00 60.66 345 LYS A CA 1
ATOM 2743 C C . LYS A 1 345 ? -22.201 14.462 -5.431 1.00 60.66 345 LYS A C 1
ATOM 2745 O O . LYS A 1 345 ? -21.680 13.675 -6.209 1.00 60.66 345 LYS A O 1
ATOM 2750 N N . LYS A 1 346 ? -21.714 15.695 -5.236 1.00 59.72 346 LYS A N 1
ATOM 2751 C CA . LYS A 1 346 ? -20.509 16.223 -5.904 1.00 59.72 346 LYS A CA 1
ATOM 2752 C C . LYS A 1 346 ? -19.205 15.766 -5.244 1.00 59.72 346 LYS A C 1
ATOM 2754 O O . LYS A 1 346 ? -18.200 15.641 -5.939 1.00 59.72 346 LYS A O 1
ATOM 2759 N N . ALA A 1 347 ? -19.214 15.551 -3.931 1.00 60.91 347 ALA A N 1
ATOM 2760 C CA . ALA A 1 347 ? -18.047 15.112 -3.172 1.00 60.91 347 ALA A CA 1
ATOM 2761 C C . ALA A 1 347 ? -17.920 13.573 -3.151 1.00 60.91 347 ALA A C 1
ATOM 2763 O O . ALA A 1 347 ? -16.810 13.062 -3.239 1.00 60.91 347 ALA A O 1
ATOM 2764 N N . ALA A 1 348 ? -19.043 12.844 -3.223 1.00 59.31 348 ALA A N 1
ATOM 2765 C CA . ALA A 1 348 ? -19.101 11.385 -3.380 1.00 59.31 348 ALA A CA 1
ATOM 2766 C C . ALA A 1 348 ? -18.405 10.854 -4.645 1.00 59.31 348 ALA A C 1
ATOM 2768 O O . ALA A 1 348 ? -18.040 9.693 -4.717 1.00 59.31 348 ALA A O 1
ATOM 2769 N N . GLN A 1 349 ? -18.199 11.695 -5.663 1.00 72.44 349 GLN A N 1
ATOM 2770 C CA . GLN A 1 349 ? -17.428 11.305 -6.850 1.00 72.44 349 GLN A CA 1
ATOM 2771 C C . GLN A 1 349 ? -15.905 11.320 -6.614 1.00 72.44 349 GLN A C 1
ATOM 2773 O O . GLN A 1 349 ? -15.147 10.870 -7.472 1.00 72.44 349 GLN A O 1
ATOM 2778 N N . ARG A 1 350 ? -15.441 11.893 -5.497 1.00 81.56 350 ARG A N 1
ATOM 2779 C CA . ARG A 1 350 ? -14.026 12.227 -5.237 1.00 81.56 350 ARG A CA 1
ATOM 2780 C C . ARG A 1 350 ? -13.480 11.588 -3.969 1.00 81.56 350 ARG A C 1
ATOM 2782 O O . ARG A 1 350 ? -12.272 11.472 -3.831 1.00 81.56 350 ARG A O 1
ATOM 2789 N N . ALA A 1 351 ? -14.371 11.225 -3.063 1.00 85.25 351 ALA A N 1
ATOM 2790 C CA . ALA A 1 351 ? -14.105 10.731 -1.728 1.00 85.25 351 ALA A CA 1
ATOM 2791 C C . ALA A 1 351 ? -15.198 9.720 -1.369 1.00 85.25 351 ALA A C 1
ATOM 2793 O O . ALA A 1 351 ? -16.281 9.749 -1.958 1.00 85.25 351 ALA A O 1
ATOM 2794 N N . GLY A 1 352 ? -14.921 8.876 -0.383 1.00 87.50 352 GLY A N 1
ATOM 2795 C CA . GLY A 1 352 ? -15.797 7.814 0.086 1.00 87.50 352 GLY A CA 1
ATOM 2796 C C . GLY A 1 352 ? -15.171 6.426 -0.050 1.00 87.50 352 GLY A C 1
ATOM 2797 O O . GLY A 1 352 ? -14.024 6.287 -0.494 1.00 87.50 352 GLY A O 1
ATOM 2798 N N . PRO A 1 353 ? -15.914 5.381 0.344 1.00 88.19 353 PRO A N 1
ATOM 2799 C CA . PRO A 1 353 ? -15.391 4.018 0.372 1.00 88.19 353 PRO A CA 1
ATOM 2800 C C . PRO A 1 353 ? -14.885 3.485 -0.961 1.00 88.19 353 PRO A C 1
ATOM 2802 O O . PRO A 1 353 ? -13.864 2.803 -1.003 1.00 88.19 353 PRO A O 1
ATOM 2805 N N . ASP A 1 354 ? -15.538 3.854 -2.059 1.00 85.69 354 ASP A N 1
ATOM 2806 C CA . ASP A 1 354 ? -15.143 3.493 -3.421 1.00 85.69 354 ASP A CA 1
ATOM 2807 C C . ASP A 1 354 ? -13.783 4.081 -3.832 1.00 85.69 354 ASP A C 1
ATOM 2809 O O . ASP A 1 354 ? -13.167 3.612 -4.786 1.00 85.69 354 ASP A O 1
ATOM 2813 N N . LYS A 1 355 ? -13.304 5.114 -3.132 1.00 88.81 355 LYS A N 1
ATOM 2814 C CA . LYS A 1 355 ? -11.968 5.687 -3.324 1.00 88.81 355 LYS A CA 1
ATOM 2815 C C . LYS A 1 355 ? -10.980 5.111 -2.321 1.00 88.81 355 LYS A C 1
ATOM 2817 O O . LYS A 1 355 ? -9.903 4.678 -2.718 1.00 88.81 355 LYS A O 1
ATOM 2822 N N . CYS A 1 356 ? -11.350 5.032 -1.046 1.00 90.81 356 CYS A N 1
ATOM 2823 C CA . CYS A 1 356 ? -10.464 4.520 0.000 1.00 90.81 356 CYS A CA 1
ATOM 2824 C C . CYS A 1 356 ? -10.094 3.042 -0.174 1.00 90.81 356 CYS A C 1
ATOM 2826 O O . CYS A 1 356 ? -8.948 2.670 0.057 1.00 90.81 356 CYS A O 1
ATOM 2828 N N . LEU A 1 357 ? -11.021 2.199 -0.642 1.00 91.38 357 LEU A N 1
ATOM 2829 C CA . LEU A 1 357 ? -10.730 0.793 -0.959 1.00 91.38 357 LEU A CA 1
ATOM 2830 C C . LEU A 1 357 ? -9.757 0.618 -2.130 1.00 91.38 357 LEU A C 1
ATOM 2832 O O . LEU A 1 357 ? -9.218 -0.471 -2.329 1.00 91.38 357 LEU A O 1
ATOM 2836 N N . PHE A 1 358 ? -9.528 1.687 -2.889 1.00 90.12 358 PHE A N 1
ATOM 2837 C CA . PHE A 1 358 ? -8.602 1.759 -4.007 1.00 90.12 358 PHE A CA 1
ATOM 2838 C C . PHE A 1 358 ? -7.427 2.690 -3.700 1.00 90.12 358 PHE A C 1
ATOM 2840 O O . PHE A 1 358 ? -6.878 3.260 -4.638 1.00 90.12 358 PHE A O 1
ATOM 2847 N N . ASN A 1 359 ? -7.068 2.847 -2.419 1.00 93.56 359 ASN A N 1
ATOM 2848 C CA . ASN A 1 359 ? -5.899 3.583 -1.942 1.00 93.56 359 ASN A CA 1
ATOM 2849 C C . ASN A 1 359 ? -5.001 2.656 -1.108 1.00 93.56 359 ASN A C 1
ATOM 2851 O O . ASN A 1 359 ? -5.427 2.191 -0.052 1.00 93.56 359 ASN A O 1
ATOM 2855 N N . ALA A 1 360 ? -3.767 2.391 -1.541 1.00 94.69 360 ALA A N 1
ATOM 2856 C CA . ALA A 1 360 ? -2.881 1.450 -0.846 1.00 94.69 360 ALA A CA 1
ATOM 2857 C C . ALA A 1 360 ? -2.545 1.891 0.588 1.00 94.69 360 ALA A C 1
ATOM 2859 O O . ALA A 1 360 ? -2.529 1.068 1.507 1.00 94.69 360 ALA A O 1
ATOM 2860 N N . ASP A 1 361 ? -2.380 3.197 0.818 1.00 95.00 361 ASP A N 1
ATOM 2861 C CA . ASP A 1 361 ? -2.033 3.696 2.150 1.00 95.00 361 ASP A CA 1
ATOM 2862 C C . ASP A 1 361 ? -3.176 3.539 3.170 1.00 95.00 361 ASP A C 1
ATOM 2864 O O . ASP A 1 361 ? -2.921 3.393 4.362 1.00 95.00 361 ASP A O 1
ATOM 2868 N N . SER A 1 362 ? -4.435 3.451 2.716 1.00 96.50 362 SER A N 1
ATOM 2869 C CA . SER A 1 362 ? -5.564 3.105 3.594 1.00 96.50 362 SER A CA 1
ATOM 2870 C C . SER A 1 362 ? -5.391 1.717 4.219 1.00 96.50 362 SER A C 1
ATOM 2872 O O . SER A 1 362 ? -5.660 1.544 5.407 1.00 96.50 362 SER A O 1
ATOM 2874 N N . TYR A 1 363 ? -4.894 0.738 3.453 1.00 97.38 363 TYR A N 1
ATOM 2875 C CA . TYR A 1 363 ? -4.653 -0.622 3.947 1.00 97.38 363 TYR A CA 1
ATOM 2876 C C . TYR A 1 363 ? -3.427 -0.690 4.860 1.00 97.38 363 TYR A C 1
ATOM 2878 O O . TYR A 1 363 ? -3.469 -1.329 5.912 1.00 97.38 363 TYR A O 1
ATOM 2886 N N . ASN A 1 364 ? -2.346 -0.012 4.481 1.00 96.00 364 ASN A N 1
ATOM 2887 C CA . ASN A 1 364 ? -1.124 0.070 5.278 1.00 96.00 364 ASN A CA 1
ATOM 2888 C C . ASN A 1 364 ? -1.383 0.704 6.659 1.00 96.00 364 ASN A C 1
ATOM 2890 O O . ASN A 1 364 ? -1.067 0.122 7.703 1.00 96.00 364 ASN A O 1
ATOM 2894 N N . VAL A 1 365 ? -2.015 1.882 6.681 1.00 96.62 365 VAL A N 1
ATOM 2895 C CA . VAL A 1 365 ? -2.295 2.599 7.929 1.00 96.62 365 VAL A CA 1
ATOM 2896 C C . VAL A 1 365 ? -3.299 1.826 8.783 1.00 96.62 365 VAL A C 1
ATOM 2898 O O . VAL A 1 365 ? -3.059 1.663 9.980 1.00 96.62 365 VAL A O 1
ATOM 2901 N N . PHE A 1 366 ? -4.367 1.268 8.198 1.00 97.69 366 PHE A N 1
ATOM 2902 C CA . PHE A 1 366 ? -5.299 0.423 8.951 1.00 97.69 366 PHE A CA 1
ATOM 2903 C C . PHE A 1 366 ? -4.608 -0.814 9.539 1.00 97.69 366 PHE A C 1
ATOM 2905 O O . PHE A 1 366 ? -4.810 -1.123 10.712 1.00 97.69 366 PHE A O 1
ATOM 2912 N N . GLY A 1 367 ? -3.732 -1.479 8.781 1.00 97.56 367 GLY A N 1
ATOM 2913 C CA . GLY A 1 367 ? -2.983 -2.633 9.280 1.00 97.56 367 GLY A CA 1
ATOM 2914 C C . GLY A 1 367 ? -2.077 -2.286 10.464 1.00 97.56 367 GLY A C 1
ATOM 2915 O O . GLY A 1 367 ? -2.019 -3.020 11.452 1.00 97.56 367 GLY A O 1
ATOM 2916 N N . THR A 1 368 ? -1.457 -1.106 10.418 1.00 96.69 368 THR A N 1
ATOM 2917 C CA . THR A 1 368 ? -0.674 -0.555 11.534 1.00 96.69 368 THR A CA 1
ATOM 2918 C C . THR A 1 368 ? -1.551 -0.310 12.771 1.00 96.69 368 THR A C 1
ATOM 2920 O O . THR A 1 368 ? -1.177 -0.693 13.881 1.00 96.69 368 THR A O 1
ATOM 2923 N N . MET A 1 369 ? -2.749 0.264 12.595 1.00 96.75 369 MET A N 1
ATOM 2924 C CA . MET A 1 369 ? -3.718 0.465 13.684 1.00 96.75 369 MET A CA 1
ATOM 2925 C C . MET A 1 369 ? -4.186 -0.853 14.314 1.00 96.75 369 MET A C 1
ATOM 2927 O O . MET A 1 369 ? -4.431 -0.909 15.520 1.00 96.75 369 MET A O 1
ATOM 2931 N N . MET A 1 370 ? -4.370 -1.903 13.507 1.00 96.81 370 MET A N 1
ATOM 2932 C CA . MET A 1 370 ? -4.808 -3.217 13.991 1.00 96.81 370 MET A CA 1
ATOM 2933 C C . MET A 1 370 ? -3.709 -3.933 14.765 1.00 96.81 370 MET A C 1
ATOM 2935 O O . MET A 1 370 ? -4.009 -4.632 15.732 1.00 96.81 370 MET A O 1
ATOM 2939 N N . TYR A 1 371 ? -2.451 -3.744 14.369 1.00 96.69 371 TYR A N 1
ATOM 2940 C CA . TYR A 1 371 ? -1.312 -4.296 15.090 1.00 96.69 371 TYR A CA 1
ATOM 2941 C C . TYR A 1 371 ? -1.080 -3.608 16.442 1.00 96.69 371 TYR A C 1
ATOM 2943 O O . TYR A 1 371 ? -0.855 -4.282 17.440 1.00 96.69 371 TYR A O 1
ATOM 2951 N N . LEU A 1 372 ? -1.178 -2.277 16.494 1.00 95.25 372 LEU A N 1
ATOM 2952 C CA . LEU A 1 372 ? -1.022 -1.484 17.719 1.00 95.25 372 LEU A CA 1
ATOM 2953 C C . LEU A 1 372 ? -2.340 -1.389 18.510 1.00 95.25 372 LEU A C 1
ATOM 2955 O O . LEU A 1 372 ? -2.832 -0.293 18.793 1.00 95.25 372 LEU A O 1
ATOM 2959 N N . ASP A 1 373 ? -2.939 -2.531 18.838 1.00 94.25 373 ASP A N 1
ATOM 2960 C CA . ASP A 1 373 ? -4.318 -2.631 19.332 1.00 94.25 373 ASP A CA 1
ATOM 2961 C C . ASP A 1 373 ? -4.546 -2.282 20.805 1.00 94.25 373 ASP A C 1
ATOM 2963 O O . ASP A 1 373 ? -5.703 -2.186 21.218 1.00 94.25 373 ASP A O 1
ATOM 2967 N N . ASP A 1 374 ? -3.485 -2.009 21.563 1.00 93.38 374 ASP A N 1
ATOM 2968 C CA . ASP A 1 374 ? -3.564 -1.449 22.920 1.00 93.38 374 ASP A CA 1
ATOM 2969 C C . ASP A 1 374 ? -4.111 -0.006 22.945 1.00 93.38 374 ASP A C 1
ATOM 2971 O O . ASP A 1 374 ? -4.473 0.520 24.004 1.00 93.38 374 ASP A O 1
ATOM 2975 N N . TYR A 1 375 ? -4.197 0.643 21.779 1.00 94.56 375 TYR A N 1
ATOM 2976 C CA . TYR A 1 375 ? -4.614 2.034 21.631 1.00 94.56 375 TYR A CA 1
ATOM 2977 C C . TYR A 1 375 ? -5.764 2.190 20.635 1.00 94.56 375 TYR A C 1
ATOM 2979 O O . TYR A 1 375 ? -5.950 1.402 19.705 1.00 94.56 375 TYR A O 1
ATOM 2987 N N . ASP A 1 376 ? -6.535 3.258 20.816 1.00 93.81 376 ASP A N 1
ATOM 2988 C CA . ASP A 1 376 ? -7.437 3.763 19.789 1.00 93.81 376 ASP A CA 1
ATOM 2989 C C . ASP A 1 376 ? -6.683 4.765 18.914 1.00 93.81 376 ASP A C 1
ATOM 2991 O O . ASP A 1 376 ? -6.086 5.713 19.422 1.00 93.81 376 ASP A O 1
ATOM 2995 N N . TRP A 1 377 ? -6.710 4.544 17.603 1.00 94.69 377 TRP A N 1
ATOM 2996 C CA . TRP A 1 377 ? -5.997 5.354 16.619 1.00 94.69 377 TRP A CA 1
ATOM 2997 C C . TRP A 1 377 ? -6.927 6.128 15.685 1.00 94.69 377 TRP A C 1
ATOM 2999 O O . TRP A 1 377 ? -6.460 6.748 14.730 1.00 94.69 377 TRP A O 1
ATOM 3009 N N . SER A 1 378 ? -8.239 6.114 15.932 1.00 91.50 378 SER A N 1
ATOM 3010 C CA . SER A 1 378 ? -9.253 6.685 15.032 1.00 91.50 378 SER A CA 1
ATOM 3011 C C . SER A 1 378 ? -9.095 8.188 14.753 1.00 91.50 378 SER A C 1
ATOM 3013 O O . SER A 1 378 ? -9.697 8.699 13.811 1.00 91.50 378 SER A O 1
ATOM 3015 N N . THR A 1 379 ? -8.258 8.897 15.517 1.00 91.31 379 THR A N 1
ATOM 3016 C CA . THR A 1 379 ? -7.918 10.322 15.338 1.00 91.31 379 THR A CA 1
ATOM 3017 C C . THR A 1 379 ? -6.543 10.558 14.696 1.00 91.31 379 THR A C 1
ATOM 3019 O O . THR A 1 379 ? -6.106 11.704 14.565 1.00 91.31 379 THR A O 1
ATOM 3022 N N . GLY A 1 380 ? -5.828 9.492 14.325 1.00 91.56 380 GLY A N 1
ATOM 3023 C CA . GLY A 1 380 ? -4.453 9.546 13.820 1.00 91.56 380 GLY A CA 1
ATOM 3024 C C . GLY A 1 380 ? -3.395 9.642 14.919 1.00 91.56 380 GLY A C 1
ATOM 3025 O O . GLY A 1 380 ? -2.197 9.704 14.628 1.00 91.56 380 GLY A O 1
ATOM 3026 N N . LYS A 1 381 ? -3.828 9.662 16.183 1.00 94.81 381 LYS A N 1
ATOM 3027 C CA . LYS A 1 381 ? -2.982 9.698 17.374 1.00 94.81 381 LYS A CA 1
ATOM 3028 C C . LYS A 1 381 ? -3.389 8.595 18.337 1.00 94.81 381 LYS A C 1
ATOM 3030 O O . LYS A 1 381 ? -4.572 8.294 18.442 1.00 94.81 381 LYS A O 1
ATOM 3035 N N . ALA A 1 382 ? -2.422 8.042 19.061 1.00 94.69 382 ALA A N 1
ATOM 3036 C CA . ALA A 1 382 ? -2.701 7.019 20.058 1.00 94.69 382 ALA A CA 1
ATOM 3037 C C . ALA A 1 382 ? -3.491 7.608 21.227 1.00 94.69 382 ALA A C 1
ATOM 3039 O O . ALA A 1 382 ? -3.031 8.524 21.923 1.00 94.69 382 ALA A O 1
ATOM 3040 N N . GLU A 1 383 ? -4.647 7.028 21.499 1.00 94.75 383 GLU A N 1
ATOM 3041 C CA . GLU A 1 383 ? -5.480 7.358 22.640 1.00 94.75 383 GLU A CA 1
ATOM 3042 C C . GLU A 1 383 ? -5.786 6.105 23.459 1.00 94.75 383 GLU A C 1
ATOM 3044 O O . GLU A 1 383 ? -5.750 4.978 22.970 1.00 94.75 383 GLU A O 1
ATOM 3049 N N . SER A 1 384 ? -6.086 6.294 24.744 1.00 91.50 384 SER A N 1
ATOM 3050 C CA . SER A 1 384 ? -6.551 5.183 25.570 1.00 91.50 384 SER A CA 1
ATOM 3051 C C . SER A 1 384 ? -7.924 4.733 25.080 1.00 91.50 384 SER A C 1
ATOM 3053 O O . SER A 1 384 ? -8.824 5.560 24.922 1.00 91.50 384 SER A O 1
ATOM 3055 N N . ILE A 1 385 ? -8.103 3.421 24.924 1.00 86.88 385 ILE A N 1
ATOM 3056 C CA . ILE A 1 385 ? -9.384 2.802 24.550 1.00 86.88 385 ILE A CA 1
ATOM 3057 C C . ILE A 1 385 ? -10.498 3.198 25.538 1.00 86.88 385 ILE A C 1
ATOM 3059 O O . ILE A 1 385 ? -11.656 3.340 25.150 1.00 86.88 385 ILE A O 1
ATOM 3063 N N . GLU A 1 386 ? -10.147 3.464 26.801 1.00 83.25 386 GLU A N 1
ATOM 3064 C CA . GLU A 1 386 ? -11.080 3.893 27.852 1.00 83.25 386 GLU A CA 1
ATOM 3065 C C . GLU A 1 386 ? -11.722 5.264 27.592 1.00 83.25 386 GLU A C 1
ATOM 3067 O O . GLU A 1 386 ? -12.790 5.558 28.130 1.00 83.25 386 GLU A O 1
ATOM 3072 N N . LYS A 1 387 ? -11.105 6.117 26.762 1.00 79.06 387 LYS A N 1
ATOM 3073 C CA . LYS A 1 387 ? -11.671 7.432 26.417 1.00 79.06 387 LYS A CA 1
ATOM 3074 C C . LYS A 1 387 ? -12.909 7.320 25.525 1.00 79.06 387 LYS A C 1
ATOM 3076 O O . LYS A 1 387 ? -13.727 8.239 25.501 1.00 79.06 387 LYS A O 1
ATOM 3081 N N . HIS A 1 388 ? -13.078 6.199 24.824 1.00 73.44 388 HIS A N 1
ATOM 3082 C CA . HIS A 1 388 ? -14.084 6.035 23.778 1.00 73.44 388 HIS A CA 1
ATOM 3083 C C . HIS A 1 388 ? -15.145 5.002 24.165 1.00 73.44 388 HIS A C 1
ATOM 3085 O O . HIS A 1 388 ? -15.089 3.838 23.780 1.00 73.44 388 HIS A O 1
ATOM 3091 N N . ASN A 1 389 ? -16.164 5.458 24.901 1.00 63.81 389 ASN A N 1
ATOM 3092 C CA . ASN A 1 389 ? -17.284 4.620 25.363 1.00 63.81 389 ASN A CA 1
ATOM 3093 C C . ASN A 1 389 ? -18.492 4.595 24.411 1.00 63.81 389 ASN A C 1
ATOM 3095 O O . ASN A 1 389 ? -19.524 4.001 24.732 1.00 63.81 389 ASN A O 1
ATOM 3099 N N . LYS A 1 390 ? -18.408 5.282 23.266 1.00 66.00 390 LYS A N 1
ATOM 3100 C CA . LYS A 1 390 ? -19.494 5.340 22.282 1.00 66.00 390 LYS A CA 1
ATOM 3101 C C . LYS A 1 390 ? -19.223 4.367 21.126 1.00 66.00 390 LYS A C 1
ATOM 3103 O O . LYS A 1 390 ? -18.065 4.256 20.708 1.00 66.00 390 LYS A O 1
ATOM 3108 N N . PRO A 1 391 ? -20.271 3.700 20.598 1.00 66.88 391 PRO A N 1
ATOM 3109 C CA . PRO A 1 391 ? -20.152 2.909 19.380 1.00 66.88 391 PRO A CA 1
ATOM 3110 C C . PRO A 1 391 ? -19.589 3.756 18.229 1.00 66.88 391 PRO A C 1
ATOM 3112 O O . PRO A 1 391 ? -19.785 4.979 18.238 1.00 66.88 391 PRO A O 1
ATOM 3115 N N . PRO A 1 392 ? -18.939 3.133 17.231 1.00 75.94 392 PRO A N 1
ATOM 3116 C CA . PRO A 1 392 ? -18.567 3.808 15.998 1.00 75.94 392 PRO A CA 1
ATOM 3117 C C . PRO A 1 392 ? -19.782 4.531 15.418 1.00 75.94 392 PRO A C 1
ATOM 3119 O O . PRO A 1 392 ? -20.856 3.944 15.263 1.00 75.94 392 PRO A O 1
ATOM 3122 N N . ALA A 1 393 ? -19.627 5.818 15.126 1.00 67.06 393 ALA A N 1
ATOM 3123 C CA . ALA A 1 393 ? -20.646 6.541 14.392 1.00 67.06 393 ALA A CA 1
ATOM 3124 C C . ALA A 1 393 ? -20.509 6.180 12.913 1.00 67.06 393 ALA A C 1
ATOM 3126 O O . ALA A 1 393 ? -19.421 6.288 12.346 1.00 67.06 393 ALA A O 1
ATOM 3127 N N . VAL A 1 394 ? -21.615 5.784 12.284 1.00 56.38 394 VAL A N 1
ATOM 3128 C CA . VAL A 1 394 ? -21.691 5.764 10.822 1.00 56.38 394 VAL A CA 1
ATOM 3129 C C . VAL A 1 394 ? -21.425 7.198 10.354 1.00 56.38 394 VAL A C 1
ATOM 3131 O O . VAL A 1 394 ? -22.089 8.105 10.871 1.00 56.38 394 VAL A O 1
ATOM 3134 N N . PRO A 1 395 ? -20.485 7.445 9.421 1.00 53.09 395 PRO A N 1
ATOM 3135 C CA . PRO A 1 395 ? -20.386 8.745 8.769 1.00 53.09 395 PRO A CA 1
ATOM 3136 C C . PRO A 1 395 ? -21.782 9.088 8.252 1.00 53.09 395 PRO A C 1
ATOM 3138 O O . PRO A 1 395 ? -22.355 8.318 7.482 1.00 53.09 395 PRO A O 1
ATOM 3141 N N . THR A 1 396 ? -22.403 10.148 8.771 1.00 39.03 396 THR A N 1
ATOM 3142 C CA . THR A 1 396 ? -23.822 10.419 8.534 1.00 39.03 396 THR A CA 1
ATOM 3143 C C . THR A 1 396 ? -24.067 10.724 7.061 1.00 39.03 396 THR A C 1
ATOM 3145 O O . THR A 1 396 ? -24.002 11.864 6.612 1.00 39.03 396 THR A O 1
ATOM 3148 N N . SER A 1 397 ? -24.418 9.674 6.325 1.00 36.69 397 SER A N 1
ATOM 3149 C CA . SER A 1 397 ? -25.092 9.732 5.043 1.00 36.69 397 SER A CA 1
ATOM 3150 C C . SER A 1 397 ? -26.472 10.351 5.259 1.00 36.69 397 SER A C 1
ATOM 3152 O O . SER A 1 397 ? -27.419 9.681 5.669 1.00 36.69 397 SER A O 1
ATOM 3154 N N . THR A 1 398 ? -26.620 11.626 4.920 1.00 29.97 398 THR A N 1
ATOM 3155 C CA . THR A 1 398 ? -27.919 12.170 4.493 1.00 29.97 398 THR A CA 1
ATOM 3156 C C . THR A 1 398 ? -28.220 11.824 3.030 1.00 29.97 398 THR A C 1
ATOM 3158 O O . THR A 1 398 ? -29.180 12.337 2.455 1.00 29.97 398 THR A O 1
ATOM 3161 N N . ALA A 1 399 ? -27.454 10.915 2.410 1.00 33.34 399 ALA A N 1
ATOM 3162 C CA . ALA A 1 399 ? -27.826 10.327 1.137 1.00 33.34 399 ALA A CA 1
ATOM 3163 C C . ALA A 1 399 ? -28.988 9.354 1.372 1.00 33.34 399 ALA A C 1
ATOM 3165 O O . ALA A 1 399 ? -28.826 8.186 1.714 1.00 33.34 399 ALA A O 1
ATOM 3166 N N . THR A 1 400 ? -30.191 9.905 1.227 1.00 28.25 400 THR A N 1
ATOM 3167 C CA . THR A 1 400 ? -31.417 9.214 0.831 1.00 28.25 400 THR A CA 1
ATOM 3168 C C . THR A 1 400 ? -31.089 7.929 0.077 1.00 28.25 400 THR A C 1
ATOM 3170 O O . THR A 1 400 ? -30.339 7.983 -0.900 1.00 28.25 400 THR A O 1
ATOM 3173 N N . LYS A 1 401 ? -31.669 6.801 0.514 1.00 28.00 401 LYS A N 1
ATOM 3174 C CA . LYS A 1 401 ? -31.781 5.583 -0.299 1.00 28.00 401 LYS A CA 1
ATOM 3175 C C . LYS A 1 401 ? -32.103 6.003 -1.734 1.00 28.00 401 LYS A C 1
ATOM 3177 O O . LYS A 1 401 ? -33.135 6.637 -1.953 1.00 28.00 401 LYS A O 1
ATOM 3182 N N . ILE A 1 402 ? -31.218 5.710 -2.678 1.00 27.50 402 ILE A N 1
ATOM 3183 C CA . ILE A 1 402 ? -31.561 5.781 -4.095 1.00 27.50 402 ILE A CA 1
ATOM 3184 C C . ILE A 1 402 ? -31.883 4.336 -4.512 1.00 27.50 402 ILE A C 1
ATOM 3186 O O . ILE A 1 402 ? -31.118 3.452 -4.123 1.00 27.50 402 ILE A O 1
ATOM 3190 N N . PRO A 1 403 ? -33.033 4.099 -5.172 1.00 30.02 403 PRO A N 1
ATOM 3191 C CA . PRO A 1 403 ? -33.435 2.788 -5.685 1.00 30.02 403 PRO A CA 1
ATOM 3192 C C . PRO A 1 403 ? -32.433 2.175 -6.664 1.00 30.02 403 PRO A C 1
ATOM 3194 O O . PRO A 1 403 ? -31.679 2.948 -7.305 1.00 30.02 403 PRO A O 1
#

Organism: Fusarium vanettenii (strain ATCC MYA-4622 / CBS 123669 / FGSC 9596 / NRRL 45880 / 77-13-4) (NCBI:txid660122)

Foldseek 3Di:
DDDDDDDDDDDDDDDDDDDDDDDPPPPPPQDPADCLQLEDEDPQCSVPRVLLVVLSVLLLLLLVLLLVLLVLLLDAQDDCPPVVSNLSNQLLQLLCCLLQLFGRDNGHRHDCVDDLNVLLCQLSVLSNCRNVNPPVRPFAQDPDRAYEYADLVQWDWDFQQGCDPLDPPPNDGNVVDPVCDDPNDGFRTFTDHPNFTHTHNDDPDRPPPQDVVDQKAEDRLRSYIYGHPNCVPDCPLRVQRLLPDDDDQFFPFLCSNQSHSSLNVQLRSSQRSSWDNHNDPPIRGQDFAFFADLQLFGWKAAPVRDIDGHLDDDDPVRCVVVRIDTHTQAASNRSSSQNQNCLDPSSVVRHHNVNSSSHSRSRSSSSSSSSVVCARCSVRGGDHSVVDPDGRDNSDRPPDDDD

Secondary structure (DSSP, 8-state):
---------------------PPP-----PPPPP-BTTBEEPGGGGGGHHHHHHHHHHHHHHHHHHHHHHHHHHSPPP-SSSHHHHHHHHHHHHHHHHHHS----TTS---TTSTTHHHHHHHHHHHHHHHTT-TT----SSSS--EEES-STTPEEEETTSB-TTSTTS--BGGGSGGGEETTEEPSEEEEETTEEEEESS--S------TT-SEEEEGGGTEEEE-HHHHSSTHHHHT-GGG--S--TT-BGGGGTTSHHHHHHHHHHHHHTS-S--STTS---B-PBPB-TTSPEEEEETT--EEEESSPPPHHHHHHTTEEEPB--SHHHHHHHHHTTSSTTTTTTSSHHHHTTBHHHHHHHHHHHHSTTEE-TTSB-EEGGG--SPPPP---------